Protein 6MCA (pdb70)

InterPro domains:
  IPR002110 Ankyrin repeat [PF12796] (48-124)
  IPR002110 Ankyrin repeat [PS50088] (64-96)
  IPR002110 Ankyrin repeat [SM00248] (31-60)
  IPR002110 Ankyrin repeat [SM00248] (64-93)
  IPR036770 Ankyrin repeat-containing domain superfamily [G3DSA:1.25.40.20] (8-137)
  IPR036770 Ankyrin repeat-containing domain superfamily [SSF48403] (16-131)
  IPR049969 Dot/Icm T4SS effector AnkH/LegA3 [NF043023] (1-467)

Nearest PDB structures (foldseek):
  6mca-assembly1_A  TM=1.002E+00  e=1.100E-73  Legionella pneumophila subsp. pneumophila str. Philadelphia 1
  7dnf-assembly2_F  TM=9.159E-01  e=2.744E-06  synthetic construct
  7zyu-assembly1_B  TM=8.549E-01  e=1.033E-06  synthetic construct
  2qyj-assembly1_A  TM=8.920E-01  e=6.957E-06  unclassified
  5le2-assembly2_B  TM=2.759E-01  e=6.339E-06  synthetic construct

Solvent-accessible surface area: 21152 Å² total; per-residue (Å²): 189,100,17,12,0,15,21,0,15,52,116,149,97,6,88,10,79,34,32,79,195,75,70,76,53,14,39,65,85,24,107,72,31,21,4,3,4,0,0,0,0,18,16,127,34,56,139,7,0,73,70,0,18,72,87,131,17,77,16,52,64,52,10,126,53,14,26,8,0,0,2,15,0,0,7,25,71,18,75,99,1,0,125,22,0,11,85,125,49,4,61,20,30,13,85,16,163,76,4,10,4,2,2,0,6,0,30,14,76,49,37,87,58,0,24,116,29,0,79,148,65,30,10,112,66,71,4,0,46,14,0,18,7,0,5,1,0,2,16,11,14,126,4,129,33,79,14,57,0,8,8,33,155,33,90,95,22,114,3,67,7,92,24,49,32,38,25,0,0,2,11,3,0,72,15,0,1,111,89,0,24,80,30,209,76,4,156,120,11,134,134,67,26,77,74,1,91,61,0,22,92,2,1,57,29,1,30,42,4,2,46,34,81,63,36,28,101,28,30,93,112,26,72,122,82,2,42,48,10,27,181,24,79,6,5,3,1,5,3,81,14,159,73,72,7,5,0,0,0,37,40,89,79,18,1,0,6,0,17,15,4,116,35,9,122,169,68,33,7,1,26,1,16,87,8,68,127,74,122,32,15,56,46,107,8,2,40,43,2,12,38,100,109,56,95,124,151,4,8,52,70,73,1,37,134,68,0,16,16,97,98,97,23,133,5,99,12,76,57,48,85,93,67,58,2,1,25,16,0,2,4,0,0,2,0,0,0,7,0,0,11,71,73,101,109,31,96,42,0,39,68,4,28,82,66,2,25,67,45,0,38,47,37,0,0,65,36,1,31,123,44,2,131,142,13,47,96,68,26,53,29,7,8,0,42,5,0,1,4,0,2,14,51,23,2,75,63,92,58,148,61,30,46,93,9,0,86,78,0,6,107,0,0,66,78,145,131,14,65,118,15,2,43,62,44,5,65,87,77,4,86,106,164,72,47,222,98,0,19,24,2,6,29,0,0,94,80,24,72,34,115,26,133,60,79,39,108,60,102,135

Organism: Legionella pneumophila subsp. pneumophila (strain Philadelphia 1 / ATCC 33152 / DSM 7513) (NCBI:txid272624)

Radius of gyration: 24.47 Å; Cα contacts (8 Å, |Δi|>4): 691; chains: 1; bounding box: 57×55×71 Å

Secondary structure (DSSP, 8-state):
---HHHHHHTTPPP-HHHHHHTT--TT---TTS--HHHHHHHHT-HHHHHHHHHTT--TT---TT---HHHHHHHTT-HHHHHHHHHTT--TT-B-TTS-BTTHHHHHHT-HHHHHHHHHTT--HHHHHHHHHHHHHHHHTT--SEEEEE-TTS-EEEEETT---HHHHHHHHHHHHHHHTT-GGGGGGGGGHHHHHHHHHHHHHHHHHHHGGG-SS--HHHHHHHHHHTTSSEEEEEEEETTEEEEEEEETTEEEEE--STTHHHH-SEEEEEES-GGG-SHHHHHHHHSS---HHIIIIIHHHHHTEEEEEEE-PPP--SS--HHHHHHTHHHHHHHHHH---HHHHHHHHHHHHHHHHHHHHHHHHHHHTT--HHHHHHHHHHHHHHHHHH--TT-HHHHHHHHHHHHHHTSTTTTHHHHHHHIIIIIS---HHHHHHHHHHHHTT----SS-----

Structure (mmCIF, N/CA/C/O backbone):
data_6MCA
#
_entry.id   6MCA
#
_cell.length_a   102.125
_cell.length_b   102.125
_cell.length_c   265.960
_cell.angle_alpha   90.00
_cell.angle_beta   90.00
_cell.angle_gamma   120.00
#
_symmetry.space_group_name_H-M   'P 65 2 2'
#
loop_
_entity.id
_entity.type
_entity.pdbx_description
1 polymer 'Ankyrin repeat domain protein'
2 non-polymer 'L(+)-TARTARIC ACID'
3 non-polymer GLYCEROL
4 water water
#
loop_
_atom_site.group_PDB
_atom_site.id
_atom_site.type_symbol
_atom_site.label_atom_id
_atom_site.label_alt_id
_atom_site.label_comp_id
_atom_site.label_asym_id
_atom_site.label_entity_id
_atom_site.label_seq_id
_atom_site.pdbx_PDB_ins_code
_atom_site.Cartn_x
_atom_site.Cartn_y
_atom_site.Cartn_z
_atom_site.occupancy
_atom_site.B_iso_or_equiv
_atom_site.auth_seq_id
_atom_site.auth_comp_id
_atom_site.auth_asym_id
_atom_site.auth_atom_id
_atom_site.pdbx_PDB_model_num
ATOM 1 N N . ASN A 1 23 ? 37.419 30.798 -27.255 1.00 68.89 0 ASN A N 1
ATOM 2 C CA . ASN A 1 23 ? 36.072 31.267 -27.561 1.00 102.69 0 ASN A CA 1
ATOM 3 C C . ASN A 1 23 ? 36.036 32.781 -27.738 1.00 95.30 0 ASN A C 1
ATOM 4 O O . ASN A 1 23 ? 37.065 33.422 -27.958 1.00 76.94 0 ASN A O 1
ATOM 9 N N . ALA A 1 24 ? 34.831 33.340 -27.646 1.00 71.08 1 ALA A N 1
ATOM 10 C CA . ALA A 1 24 ? 34.620 34.785 -27.643 1.00 77.26 1 ALA A CA 1
ATOM 11 C C . ALA A 1 24 ? 33.545 35.075 -26.607 1.00 80.59 1 ALA A C 1
ATOM 12 O O . ALA A 1 24 ? 32.387 34.689 -26.790 1.00 68.53 1 ALA A O 1
ATOM 14 N N . SER A 1 25 ? 33.926 35.740 -25.519 1.00 56.02 2 SER A N 1
ATOM 15 C CA . SER A 1 25 ? 33.022 35.913 -24.393 1.00 44.96 2 SER A CA 1
ATOM 16 C C . SER A 1 25 ? 33.500 37.071 -23.532 1.00 36.02 2 SER A C 1
ATOM 17 O O . SER A 1 25 ? 34.701 37.341 -23.441 1.00 37.80 2 SER A O 1
ATOM 20 N N . ILE A 1 26 ? 32.542 37.755 -22.901 1.00 32.34 3 ILE A N 1
ATOM 21 C CA . ILE A 1 26 ? 32.893 38.810 -21.956 1.00 35.74 3 ILE A CA 1
ATOM 22 C C . ILE A 1 26 ? 33.576 38.214 -20.732 1.00 32.26 3 ILE A C 1
ATOM 23 O O . ILE A 1 26 ? 34.502 38.810 -20.165 1.00 34.80 3 ILE A O 1
ATOM 28 N N . ALA A 1 27 ? 33.147 37.018 -20.317 1.00 27.55 4 ALA A N 1
ATOM 29 C CA . ALA A 1 27 ? 33.803 36.342 -19.204 1.00 33.63 4 ALA A CA 1
ATOM 30 C C . ALA A 1 27 ? 35.242 35.986 -19.551 1.00 30.30 4 ALA A C 1
ATOM 31 O O . ALA A 1 27 ? 36.146 36.160 -18.728 1.00 37.63 4 ALA A O 1
ATOM 33 N N . ASN A 1 28 ? 35.474 35.487 -20.768 1.00 39.82 5 ASN A N 1
ATOM 34 C CA . ASN A 1 28 ? 36.836 35.177 -21.187 1.00 32.93 5 ASN A CA 1
ATOM 35 C C . ASN A 1 28 ? 37.679 36.438 -21.327 1.00 36.27 5 ASN A C 1
ATOM 36 O O . ASN A 1 28 ? 38.890 36.403 -21.082 1.00 42.02 5 ASN A O 1
ATOM 41 N N . ASP A 1 29 ? 37.061 37.556 -21.719 1.00 38.73 6 ASP A N 1
ATOM 42 C CA . ASP A 1 29 ? 37.775 38.829 -21.743 1.00 43.37 6 ASP A CA 1
ATOM 43 C C . ASP A 1 29 ? 38.207 39.235 -20.340 1.00 38.70 6 ASP A C 1
ATOM 44 O O . ASP A 1 29 ? 39.353 39.646 -20.122 1.00 35.88 6 ASP A O 1
ATOM 49 N N . ILE A 1 30 ? 37.294 39.124 -19.375 1.00 32.51 7 ILE A N 1
ATOM 50 C CA . ILE A 1 30 ? 37.597 39.515 -18.001 1.00 35.03 7 ILE A CA 1
ATOM 51 C C . ILE A 1 30 ? 38.674 38.611 -17.412 1.00 36.74 7 ILE A C 1
ATOM 52 O O . ILE A 1 30 ? 39.624 39.083 -16.777 1.00 36.36 7 ILE A O 1
ATOM 57 N N . ILE A 1 31 ? 38.547 37.300 -17.624 1.00 34.24 8 ILE A N 1
ATOM 58 C CA . ILE A 1 31 ? 39.520 36.353 -17.083 1.00 34.57 8 ILE A CA 1
ATOM 59 C C . ILE A 1 31 ? 40.901 36.607 -17.675 1.00 35.36 8 ILE A C 1
ATOM 60 O O . ILE A 1 31 ? 41.921 36.491 -16.984 1.00 39.16 8 ILE A O 1
ATOM 65 N N . SER A 1 32 ? 40.957 36.976 -18.953 1.00 37.93 9 SER A N 1
ATOM 66 C CA . SER A 1 32 ? 42.218 37.257 -19.628 1.00 29.99 9 SER A CA 1
ATOM 67 C C . SER A 1 32 ? 42.718 38.678 -19.389 1.00 32.45 9 SER A C 1
ATOM 68 O O . SER A 1 32 ? 43.681 39.093 -20.043 1.00 35.27 9 SER A O 1
ATOM 71 N N . HIS A 1 33 ? 42.081 39.424 -18.484 1.00 39.04 10 HIS A N 1
ATOM 72 C CA . HIS A 1 33 ? 42.504 40.775 -18.110 1.00 47.62 10 HIS A CA 1
ATOM 73 C C . HIS A 1 33 ? 42.423 41.754 -19.278 1.00 41.98 10 HIS A C 1
ATOM 74 O O . HIS A 1 33 ? 43.143 42.755 -19.312 1.00 48.23 10 HIS A O 1
ATOM 81 N N . ARG A 1 34 ? 41.544 41.483 -20.238 1.00 44.87 11 ARG A N 1
ATOM 82 C CA . ARG A 1 34 ? 41.277 42.398 -21.338 1.00 41.32 11 ARG A CA 1
ATOM 83 C C . ARG A 1 34 ? 39.979 43.148 -21.075 1.00 38.10 11 ARG A C 1
ATOM 84 O O . ARG A 1 34 ? 38.976 42.550 -20.671 1.00 29.33 11 ARG A O 1
ATOM 92 N N . MET A 1 35 ? 40.002 44.453 -21.299 1.00 34.69 12 MET A N 1
ATOM 93 C CA . MET A 1 35 ? 38.795 45.256 -21.145 1.00 38.48 12 MET A CA 1
ATOM 94 C C . MET A 1 35 ? 37.792 44.869 -22.224 1.00 39.05 12 MET A C 1
ATOM 95 O O . MET A 1 35 ? 38.117 44.950 -23.416 1.00 35.58 12 MET A O 1
ATOM 100 N N . PRO A 1 36 ? 36.587 44.439 -21.865 1.00 37.15 13 PRO A N 1
ATOM 101 C CA . PRO A 1 36 ? 35.632 43.986 -22.880 1.00 42.03 13 PRO A CA 1
ATOM 102 C C . PRO A 1 36 ? 35.121 45.137 -23.734 1.00 47.42 13 PRO A C 1
ATOM 103 O O . PRO A 1 36 ? 35.117 46.303 -23.332 1.00 47.51 13 PRO A O 1
ATOM 107 N N . ASP A 1 37 ? 34.689 44.781 -24.944 1.00 50.67 14 ASP A N 1
ATOM 108 C CA . ASP A 1 37 ? 34.000 45.714 -25.836 1.00 39.86 14 ASP A CA 1
ATOM 109 C C . ASP A 1 37 ? 32.512 45.639 -25.504 1.00 35.22 14 ASP A C 1
ATOM 110 O O . ASP A 1 37 ? 31.728 44.942 -26.151 1.00 39.33 14 ASP A O 1
ATOM 115 N N . PHE A 1 38 ? 32.128 46.380 -24.459 1.00 36.12 15 PHE A N 1
ATOM 116 C CA . PHE A 1 38 ? 30.773 46.281 -23.923 1.00 36.37 15 PHE A CA 1
ATOM 117 C C . PHE A 1 38 ? 29.724 46.587 -24.984 1.00 28.93 15 PHE A C 1
ATOM 118 O O . PHE A 1 38 ? 28.661 45.954 -25.016 1.00 36.31 15 PHE A O 1
ATOM 126 N N . ASP A 1 39 ? 30.003 47.553 -25.860 1.00 33.48 16 ASP A N 1
ATOM 127 C CA . ASP A 1 39 ? 29.026 47.929 -26.877 1.00 40.13 16 ASP A CA 1
ATOM 128 C C . ASP A 1 39 ? 28.791 46.794 -27.866 1.00 36.73 16 ASP A C 1
ATOM 129 O O . ASP A 1 39 ? 27.658 46.578 -28.312 1.00 31.33 16 ASP A O 1
ATOM 134 N N . ALA A 1 40 ? 29.845 46.051 -28.215 1.00 28.94 17 ALA A N 1
ATOM 135 C CA . ALA A 1 40 ? 29.676 44.917 -29.119 1.00 35.79 17 ALA A CA 1
ATOM 136 C C . ALA A 1 40 ? 28.831 43.821 -28.479 1.00 33.27 17 ALA A C 1
ATOM 137 O O . ALA A 1 40 ? 28.004 43.194 -29.153 1.00 26.29 17 ALA A O 1
ATOM 139 N N . TYR A 1 41 ? 29.022 43.578 -27.180 1.00 27.64 18 TYR A N 1
ATOM 140 C CA . TYR A 1 41 ? 28.216 42.572 -26.496 1.00 38.44 18 TYR A CA 1
ATOM 141 C C . TYR A 1 41 ? 26.769 43.021 -26.344 1.00 29.48 18 TYR A C 1
ATOM 142 O O . TYR A 1 41 ? 25.856 42.189 -26.393 1.00 31.62 18 TYR A O 1
ATOM 151 N N . LEU A 1 42 ? 26.540 44.323 -26.161 1.00 24.75 19 LEU A N 1
ATOM 152 C CA . LEU A 1 42 ? 25.171 44.823 -26.090 1.00 28.90 19 LEU A CA 1
ATOM 153 C C . LEU A 1 42 ? 24.482 44.732 -27.446 1.00 37.72 19 LEU A C 1
ATOM 154 O O . LEU A 1 42 ? 23.306 44.358 -27.527 1.00 33.61 19 LEU A O 1
ATOM 159 N N . ARG A 1 43 ? 25.200 45.069 -28.522 1.00 25.60 20 ARG A N 1
ATOM 160 C CA . ARG A 1 43 ? 24.630 44.942 -29.859 1.00 26.61 20 ARG A CA 1
ATOM 161 C C . ARG A 1 43 ? 24.339 43.488 -30.205 1.00 32.14 20 ARG A C 1
ATOM 162 O O . ARG A 1 43 ? 23.421 43.207 -30.984 1.00 32.68 20 ARG A O 1
ATOM 170 N N . ALA A 1 44 ? 25.092 42.552 -29.631 1.00 26.36 21 ALA A N 1
ATOM 171 C CA . ALA A 1 44 ? 24.827 41.133 -29.830 1.00 25.58 21 ALA A CA 1
ATOM 172 C C . ALA A 1 44 ? 23.631 40.633 -29.029 1.00 27.86 21 ALA A C 1
ATOM 173 O O . ALA A 1 44 ? 23.361 39.427 -29.038 1.00 32.27 21 ALA A O 1
ATOM 175 N N . GLY A 1 45 ? 22.916 41.517 -28.338 1.00 34.89 22 GLY A N 1
ATOM 176 C CA . GLY A 1 45 ? 21.735 41.134 -27.594 1.00 35.57 22 GLY A CA 1
ATOM 177 C C . GLY A 1 45 ? 21.981 40.645 -26.185 1.00 38.11 22 GLY A C 1
ATOM 178 O O . GLY A 1 45 ? 21.063 40.081 -25.577 1.00 43.29 22 GLY A O 1
ATOM 179 N N . GLU A 1 46 ? 23.179 40.838 -25.646 1.00 38.14 23 GLU A N 1
ATOM 180 C CA . GLU A 1 46 ? 23.491 40.395 -24.297 1.00 37.92 23 GLU A CA 1
ATOM 181 C C . GLU A 1 46 ? 23.259 41.517 -23.295 1.00 32.92 23 GLU A C 1
ATOM 182 O O . GLU A 1 46 ? 23.344 42.703 -23.624 1.00 34.23 23 GLU A O 1
ATOM 188 N N . SER A 1 47 ? 22.960 41.126 -22.062 1.00 33.34 24 SER A N 1
ATOM 189 C CA . SER A 1 47 ? 22.865 42.053 -20.945 1.00 35.32 24 SER A CA 1
ATOM 190 C C . SER A 1 47 ? 24.100 41.912 -20.067 1.00 42.68 24 SER A C 1
ATOM 191 O O . SER A 1 47 ? 24.576 40.800 -19.821 1.00 27.03 24 SER A O 1
ATOM 194 N N . LEU A 1 48 ? 24.615 43.045 -19.593 1.00 25.28 25 LEU A N 1
ATOM 195 C CA . LEU A 1 48 ? 25.776 43.014 -18.712 1.00 37.59 25 LEU A CA 1
ATOM 196 C C . LEU A 1 48 ? 25.455 42.456 -17.330 1.00 32.39 25 LEU A C 1
ATOM 197 O O . LEU A 1 48 ? 26.348 42.414 -16.478 1.00 40.46 25 LEU A O 1
ATOM 202 N N . ASP A 1 49 ? 24.214 42.033 -17.093 1.00 33.67 26 ASP A N 1
ATOM 203 C CA . ASP A 1 49 ? 23.825 41.324 -15.883 1.00 36.15 26 ASP A CA 1
ATOM 204 C C . ASP A 1 49 ? 23.636 39.831 -16.123 1.00 36.76 26 ASP A C 1
ATOM 205 O O . ASP A 1 49 ? 23.207 39.116 -15.212 1.00 34.55 26 ASP A O 1
ATOM 210 N N . ASP A 1 50 ? 23.945 39.347 -17.324 1.00 33.25 27 ASP A N 1
ATOM 211 C CA . ASP A 1 50 ? 23.670 37.959 -17.671 1.00 37.49 27 ASP A CA 1
ATOM 212 C C . ASP A 1 50 ? 24.618 37.011 -16.947 1.00 41.14 27 ASP A C 1
ATOM 213 O O . ASP A 1 50 ? 25.792 37.321 -16.728 1.00 42.07 27 ASP A O 1
ATOM 218 N N . ILE A 1 51 ? 24.095 35.845 -16.578 1.00 36.95 28 ILE A N 1
ATOM 219 C CA . ILE A 1 51 ? 24.913 34.774 -16.022 1.00 36.97 28 ILE A CA 1
ATOM 220 C C . ILE A 1 51 ? 25.678 34.110 -17.158 1.00 40.30 28 ILE A C 1
ATOM 221 O O . ILE A 1 51 ? 25.083 33.684 -18.155 1.00 37.97 28 ILE A O 1
ATOM 226 N N . ASP A 1 52 ? 26.998 34.021 -17.016 1.00 39.46 29 ASP A N 1
ATOM 227 C CA . ASP A 1 52 ? 27.845 33.536 -18.096 1.00 36.29 29 ASP A CA 1
ATOM 228 C C . ASP A 1 52 ? 27.974 32.013 -18.035 1.00 34.49 29 ASP A C 1
ATOM 229 O O . ASP A 1 52 ? 27.299 31.335 -17.256 1.00 27.35 29 ASP A O 1
ATOM 234 N N . GLU A 1 53 ? 28.863 31.464 -18.865 1.00 34.55 30 GLU A N 1
ATOM 235 C CA . GLU A 1 53 ? 29.058 30.023 -18.956 1.00 35.13 30 GLU A CA 1
ATOM 236 C C . GLU A 1 53 ? 29.658 29.420 -17.693 1.00 44.36 30 GLU A C 1
ATOM 237 O O . GLU A 1 53 ? 29.632 28.194 -17.544 1.00 43.40 30 GLU A O 1
ATOM 243 N N . TYR A 1 54 ? 30.196 30.238 -16.791 1.00 45.01 31 TYR A N 1
ATOM 244 C CA . TYR A 1 54 ? 30.760 29.757 -15.538 1.00 38.32 31 TYR A CA 1
ATOM 245 C C . TYR A 1 54 ? 29.815 29.931 -14.357 1.00 44.35 31 TYR A C 1
ATOM 246 O O . TYR A 1 54 ? 30.180 29.577 -13.232 1.00 35.27 31 TYR A O 1
ATOM 255 N N . GLY A 1 55 ? 28.617 30.463 -14.584 1.00 35.40 32 GLY A N 1
ATOM 256 C CA . GLY A 1 55 ? 27.664 30.680 -13.517 1.00 25.58 32 GLY A CA 1
ATOM 257 C C . GLY A 1 55 ? 27.770 32.015 -12.816 1.00 36.79 32 GLY A C 1
ATOM 258 O O . GLY A 1 55 ? 27.137 32.196 -11.769 1.00 28.13 32 GLY A O 1
ATOM 259 N N . PHE A 1 56 ? 28.538 32.956 -13.358 1.00 23.19 33 PHE A N 1
ATOM 260 C CA . PHE A 1 56 ? 28.767 34.247 -12.731 1.00 26.46 33 PHE A CA 1
ATOM 261 C C . PHE A 1 56 ? 28.305 35.370 -13.651 1.00 35.32 33 PHE A C 1
ATOM 262 O O . PHE A 1 56 ? 27.998 35.162 -14.827 1.00 32.82 33 PHE A O 1
ATOM 270 N N . THR A 1 57 ? 28.252 36.571 -13.093 1.00 29.60 34 THR A N 1
ATOM 271 C CA . THR A 1 57 ? 28.015 37.792 -13.842 1.00 25.34 34 THR A CA 1
ATOM 272 C C . THR A 1 57 ? 29.339 38.475 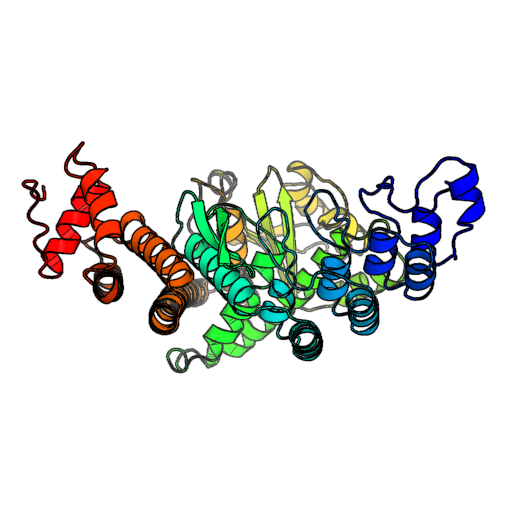-14.147 1.00 27.76 34 THR A C 1
ATOM 273 O O . THR A 1 57 ? 30.360 38.175 -13.522 1.00 32.67 34 THR A O 1
ATOM 277 N N . PRO A 1 58 ? 29.371 39.386 -15.126 1.00 28.61 35 PRO A N 1
ATOM 278 C CA . PRO A 1 58 ? 30.621 40.122 -15.387 1.00 26.49 35 PRO A CA 1
ATOM 279 C C . PRO A 1 58 ? 31.180 40.828 -14.159 1.00 30.83 35 PRO A C 1
ATOM 280 O O . PRO A 1 58 ? 32.401 40.838 -13.956 1.00 27.23 35 PRO A O 1
ATOM 284 N N . LEU A 1 59 ? 30.314 41.411 -13.326 1.00 29.68 36 LEU A N 1
ATOM 285 C CA . LEU A 1 59 ? 30.786 42.071 -12.113 1.00 25.26 36 LEU A CA 1
ATOM 286 C C . LEU A 1 59 ? 31.373 41.065 -11.130 1.00 35.07 36 LEU A C 1
ATOM 287 O O . LEU A 1 59 ? 32.391 41.340 -10.484 1.00 27.50 36 LEU A O 1
ATOM 292 N N . ILE A 1 60 ? 30.746 39.894 -11.004 1.00 25.55 37 ILE A N 1
ATOM 293 C CA . ILE A 1 60 ? 31.295 38.860 -10.134 1.00 20.39 37 ILE A CA 1
ATOM 294 C C . ILE A 1 60 ? 32.612 38.334 -10.691 1.00 34.95 37 ILE A C 1
ATOM 295 O O . ILE A 1 60 ? 33.527 38.005 -9.927 1.00 29.78 37 ILE A O 1
ATOM 300 N N . GLU A 1 61 ? 32.743 38.258 -12.018 1.00 25.43 38 GLU A N 1
ATOM 301 C CA . GLU A 1 61 ? 34.030 37.905 -12.611 1.00 30.24 38 GLU A CA 1
ATOM 302 C C . GLU A 1 61 ? 35.096 38.933 -12.252 1.00 31.57 38 GLU A C 1
ATOM 303 O O . GLU A 1 61 ? 36.229 38.573 -11.906 1.00 34.95 38 GLU A O 1
ATOM 309 N N . CYS A 1 62 ? 34.747 40.221 -12.328 1.00 26.16 39 CYS A N 1
ATOM 310 C CA . CYS A 1 62 ? 35.681 41.272 -11.935 1.00 26.40 39 CYS A CA 1
ATOM 311 C C . CYS A 1 62 ? 36.084 41.134 -10.473 1.00 25.94 39 CYS A C 1
ATOM 312 O O . CYS A 1 62 ? 37.257 41.307 -10.124 1.00 36.21 39 CYS A O 1
ATOM 315 N N . ALA A 1 63 ? 35.119 40.829 -9.603 1.00 24.14 40 ALA A N 1
ATOM 316 C CA . ALA A 1 63 ? 35.426 40.662 -8.186 1.00 36.71 40 ALA A CA 1
ATOM 317 C C . ALA A 1 63 ? 36.345 39.467 -7.958 1.00 30.81 40 ALA A C 1
ATOM 318 O O . ALA A 1 63 ? 37.302 39.550 -7.179 1.00 35.42 40 ALA A O 1
ATOM 320 N N . ILE A 1 64 ? 36.073 38.349 -8.635 1.00 34.82 41 ILE A N 1
ATOM 321 C CA . ILE A 1 64 ? 36.892 37.151 -8.471 1.00 30.24 41 ILE A CA 1
ATOM 322 C C . ILE A 1 64 ? 38.315 37.405 -8.952 1.00 40.46 41 ILE A C 1
ATOM 323 O O . ILE A 1 64 ? 39.286 36.965 -8.324 1.00 36.62 41 ILE A O 1
ATOM 328 N N . THR A 1 65 ? 38.464 38.128 -10.060 1.00 35.26 42 THR A N 1
ATOM 329 C CA . THR A 1 65 ? 39.778 38.373 -10.642 1.00 30.28 42 THR A CA 1
ATOM 330 C C . THR A 1 65 ? 40.416 39.678 -10.175 1.00 29.81 42 THR A C 1
ATOM 331 O O . THR A 1 65 ? 41.491 40.030 -10.672 1.00 34.01 42 THR A O 1
ATOM 335 N N . ARG A 1 66 ? 39.783 40.398 -9.244 1.00 39.21 43 ARG A N 1
ATOM 336 C CA . ARG A 1 66 ? 40.344 41.620 -8.659 1.00 33.70 43 ARG A CA 1
ATOM 337 C C . ARG A 1 66 ? 40.617 42.691 -9.714 1.00 43.44 43 ARG A C 1
ATOM 338 O O . ARG A 1 66 ? 41.589 43.444 -9.617 1.00 51.47 43 ARG A O 1
ATOM 346 N N A GLN A 1 67 ? 39.764 42.748 -10.737 0.64 37.98 44 GLN A N 1
ATOM 347 N N B GLN A 1 67 ? 39.751 42.785 -10.717 0.36 38.02 44 GLN A N 1
ATOM 348 C CA A GLN A 1 67 ? 39.905 43.687 -11.849 0.64 40.37 44 GLN A CA 1
ATOM 349 C CA B GLN A 1 67 ? 39.913 43.770 -11.785 0.36 40.35 44 GLN A CA 1
ATOM 350 C C A GLN A 1 67 ? 39.011 44.887 -11.561 0.64 37.82 44 GLN A C 1
ATOM 351 C C B GLN A 1 67 ? 39.047 44.982 -11.458 0.36 37.86 44 GLN A C 1
ATOM 352 O O A GLN A 1 67 ? 37.810 44.864 -11.841 0.64 36.07 44 GLN A O 1
ATOM 353 O O B GLN A 1 67 ? 37.834 44.976 -11.683 0.36 36.45 44 GLN A O 1
ATOM 364 N N A ILE A 1 68 ? 39.606 45.946 -11.011 0.64 39.39 45 ILE A N 1
ATOM 365 N N B ILE A 1 68 ? 39.686 46.028 -10.930 0.36 39.48 45 ILE A N 1
ATOM 366 C CA A ILE A 1 68 ? 38.805 47.063 -10.523 0.64 39.39 45 ILE A CA 1
ATOM 367 C CA B ILE A 1 68 ? 38.956 47.202 -10.458 0.36 39.54 45 ILE A CA 1
ATOM 368 C C A ILE A 1 68 ? 38.410 48.016 -11.651 0.64 37.03 45 ILE A C 1
ATOM 369 C C B ILE A 1 68 ? 38.437 48.025 -11.631 0.36 37.09 45 ILE A C 1
ATOM 370 O O A ILE A 1 68 ? 37.340 48.630 -11.592 0.64 38.55 45 ILE A O 1
ATOM 371 O O B ILE A 1 68 ? 37.315 48.542 -11.593 0.36 38.47 45 ILE A O 1
ATOM 380 N N . LYS A 1 69 ? 39.236 48.153 -12.693 1.00 32.91 46 LYS A N 1
ATOM 381 C CA . LYS A 1 69 ? 38.877 49.050 -13.790 1.00 38.36 46 LYS A CA 1
ATOM 382 C C . LYS A 1 69 ? 37.680 48.525 -14.577 1.00 47.50 46 LYS A C 1
ATOM 383 O O . LYS A 1 69 ? 36.774 49.293 -14.933 1.00 43.39 46 LYS A O 1
ATOM 389 N N . ILE A 1 70 ? 37.652 47.220 -14.853 1.00 39.12 47 ILE A N 1
ATOM 390 C CA . ILE A 1 70 ? 36.510 46.641 -15.552 1.00 34.75 47 ILE A CA 1
ATOM 391 C C . ILE A 1 70 ? 35.259 46.727 -14.686 1.00 37.27 47 ILE A C 1
ATOM 392 O O . ILE A 1 70 ? 34.149 46.936 -15.191 1.00 37.85 47 ILE A O 1
ATOM 397 N N . ALA A 1 71 ? 35.419 46.585 -13.367 1.00 31.16 48 ALA A N 1
ATOM 398 C CA . ALA A 1 71 ? 34.278 46.734 -12.469 1.00 33.19 48 ALA A CA 1
ATOM 399 C C . ALA A 1 71 ? 33.757 48.166 -12.474 1.00 37.47 48 ALA A C 1
ATOM 400 O O . ALA A 1 71 ? 32.543 48.390 -12.421 1.00 37.83 48 ALA A O 1
ATOM 402 N N . GLU A 1 72 ? 34.661 49.148 -12.533 1.00 30.12 49 GLU A N 1
ATOM 403 C CA . GLU A 1 72 ? 34.240 50.540 -12.655 1.00 40.68 49 GLU A CA 1
ATOM 404 C C . GLU A 1 72 ? 33.474 50.763 -13.950 1.00 45.54 49 GLU A C 1
ATOM 405 O O . GLU A 1 72 ? 32.449 51.457 -13.964 1.00 34.28 49 GLU A O 1
ATOM 411 N N . GLN A 1 73 ? 33.964 50.188 -15.050 1.00 43.00 50 GLN A N 1
ATOM 412 C CA . GLN A 1 73 ? 33.246 50.281 -16.318 1.00 26.26 50 GLN A CA 1
ATOM 413 C C . GLN A 1 73 ? 31.845 49.693 -16.199 1.00 45.93 50 GLN A C 1
ATOM 414 O O . GLN A 1 73 ? 30.864 50.297 -16.646 1.00 40.72 50 GLN A O 1
ATOM 420 N N . LEU A 1 74 ? 31.734 48.513 -15.584 1.00 32.42 51 LEU A N 1
ATOM 421 C CA . LEU A 1 74 ? 30.433 47.860 -15.452 1.00 35.49 51 LEU A CA 1
ATOM 422 C C . LEU A 1 74 ? 29.487 48.671 -14.574 1.00 38.02 51 LEU A C 1
ATOM 423 O O . LEU A 1 74 ? 28.290 48.775 -14.871 1.00 39.82 51 LEU A O 1
ATOM 428 N N . ILE A 1 75 ? 30.000 49.247 -13.486 1.00 41.94 52 ILE A N 1
ATOM 429 C CA . ILE A 1 75 ? 29.165 50.067 -12.614 1.00 39.97 52 ILE A CA 1
ATOM 430 C C . ILE A 1 75 ? 28.714 51.326 -13.341 1.00 42.63 52 ILE A C 1
ATOM 431 O O . ILE A 1 75 ? 27.579 51.788 -13.167 1.00 42.36 52 ILE A O 1
ATOM 436 N N . ALA A 1 76 ? 29.588 51.895 -14.177 1.00 41.11 53 ALA A N 1
ATOM 437 C CA . ALA A 1 76 ? 29.199 53.042 -14.991 1.00 33.19 53 ALA A CA 1
ATOM 438 C C . ALA A 1 76 ? 28.032 52.706 -15.909 1.00 44.80 53 ALA A C 1
ATOM 439 O O . ALA A 1 76 ? 27.184 53.565 -16.175 1.00 54.34 53 ALA A O 1
ATOM 441 N N A ARG A 1 77 ? 27.966 51.473 -16.402 0.53 41.91 54 ARG A N 1
ATOM 442 N N B ARG A 1 77 ? 27.969 51.465 -16.398 0.47 41.90 54 ARG A N 1
ATOM 443 C CA A ARG A 1 77 ? 26.854 51.037 -17.231 0.53 32.49 54 ARG A CA 1
ATOM 444 C CA B ARG A 1 77 ? 26.869 50.989 -17.229 0.47 32.56 54 ARG A CA 1
ATOM 445 C C A ARG A 1 77 ? 25.686 50.510 -16.401 0.53 38.71 54 ARG A C 1
ATOM 446 C C B ARG A 1 77 ? 25.644 50.589 -16.415 0.47 38.71 54 ARG A C 1
ATOM 447 O O A ARG A 1 77 ? 24.819 49.809 -16.936 0.53 40.39 54 ARG A O 1
ATOM 448 O O B ARG A 1 77 ? 24.695 50.037 -16.985 0.47 41.39 54 ARG A O 1
ATOM 463 N N . LYS A 1 78 ? 25.659 50.835 -15.104 1.00 46.29 55 LYS A N 1
ATOM 464 C CA . LYS A 1 78 ? 24.509 50.600 -14.223 1.00 40.65 55 LYS A CA 1
ATOM 465 C C . LYS A 1 78 ? 24.082 49.132 -14.186 1.00 42.91 55 LYS A C 1
ATOM 466 O O . LYS A 1 78 ? 22.902 48.801 -14.323 1.00 37.90 55 LYS A O 1
ATOM 470 N N . VAL A 1 79 ? 25.056 48.245 -13.971 1.00 41.87 56 VAL A N 1
ATOM 471 C CA . VAL A 1 79 ? 24.716 46.852 -13.707 1.00 30.74 56 VAL A CA 1
ATOM 472 C C . VAL A 1 79 ? 24.117 46.724 -12.309 1.00 29.01 56 VAL A C 1
ATOM 473 O O . VAL A 1 79 ? 24.304 47.579 -11.434 1.00 31.95 56 VAL A O 1
ATOM 477 N N . ASP A 1 80 ? 23.374 45.639 -12.101 1.00 25.55 57 ASP A N 1
ATOM 478 C CA . ASP A 1 80 ? 22.836 45.338 -10.780 1.00 22.40 57 ASP A CA 1
ATOM 479 C C . ASP A 1 80 ? 23.991 44.961 -9.860 1.00 40.20 57 ASP A C 1
ATOM 480 O O . ASP A 1 80 ? 24.542 43.859 -9.958 1.00 30.03 57 ASP A O 1
ATOM 485 N N . ILE A 1 81 ? 24.357 45.875 -8.959 1.00 29.53 58 ILE A N 1
ATOM 486 C CA . ILE A 1 81 ? 25.519 45.672 -8.102 1.00 33.18 58 ILE A CA 1
ATOM 487 C C . ILE A 1 81 ? 25.287 44.634 -7.015 1.00 30.62 58 ILE A C 1
ATOM 488 O O . ILE A 1 81 ? 26.237 44.264 -6.314 1.00 31.54 58 ILE A O 1
ATOM 493 N N . ASN A 1 82 ? 24.058 44.142 -6.861 1.00 34.88 59 ASN A N 1
ATOM 494 C CA . ASN A 1 82 ? 23.742 43.155 -5.835 1.00 29.22 59 ASN A CA 1
ATOM 495 C C . ASN A 1 82 ? 23.262 41.828 -6.413 1.00 36.01 59 ASN A C 1
ATOM 496 O O . ASN A 1 82 ? 22.772 40.980 -5.657 1.00 28.64 59 ASN A O 1
ATOM 501 N N . LYS A 1 83 ? 23.387 41.619 -7.717 1.00 30.69 60 LYS A N 1
ATOM 502 C CA . LYS A 1 83 ? 22.919 40.372 -8.315 1.00 36.24 60 LYS A CA 1
ATOM 503 C C . LYS A 1 83 ? 23.867 39.235 -7.960 1.00 33.53 60 LYS A C 1
ATOM 504 O O . LYS A 1 83 ? 25.063 39.315 -8.272 1.00 25.11 60 LYS A O 1
ATOM 510 N N . PRO A 1 84 ? 23.392 38.171 -7.318 1.00 27.28 61 PRO A N 1
ATOM 511 C CA . PRO A 1 84 ? 24.295 37.090 -6.915 1.00 25.81 61 PR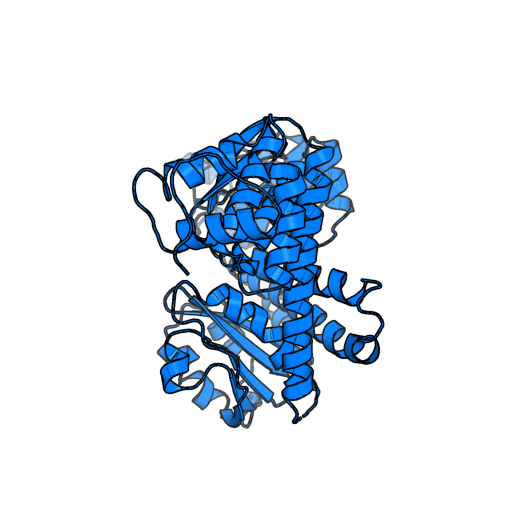O A CA 1
ATOM 512 C C . PRO A 1 84 ? 24.331 35.949 -7.917 1.00 36.95 61 PRO A C 1
ATOM 513 O O . PRO A 1 84 ? 23.582 35.947 -8.899 1.00 38.36 61 PRO A O 1
ATOM 517 N N . ASP A 1 85 ? 25.199 34.972 -7.674 1.00 36.77 62 ASP A N 1
ATOM 518 C CA . ASP A 1 85 ? 25.164 33.720 -8.416 1.00 28.70 62 ASP A CA 1
ATOM 519 C C . ASP A 1 85 ? 24.122 32.808 -7.767 1.00 36.83 62 ASP A C 1
ATOM 520 O O . ASP A 1 85 ? 23.369 33.223 -6.881 1.00 36.81 62 ASP A O 1
ATOM 525 N N . VAL A 1 86 ? 24.069 31.545 -8.198 1.00 37.01 63 VAL A N 1
ATOM 526 C CA . VAL A 1 86 ? 23.021 30.642 -7.724 1.00 41.15 63 VAL A CA 1
ATOM 527 C C . VAL A 1 86 ? 23.152 30.380 -6.227 1.00 40.47 63 VAL A C 1
ATOM 528 O O . VAL A 1 86 ? 22.155 30.103 -5.549 1.00 58.54 63 VAL A O 1
ATOM 532 N N . THR A 1 87 ? 24.365 30.482 -5.682 1.00 37.42 64 THR A N 1
ATOM 533 C CA . THR A 1 87 ? 24.580 30.235 -4.261 1.00 45.69 64 THR A CA 1
ATOM 534 C C . THR A 1 87 ? 24.201 31.421 -3.384 1.00 49.14 64 THR A C 1
ATOM 535 O O . THR A 1 87 ? 24.179 31.278 -2.157 1.00 42.61 64 THR A O 1
ATOM 539 N N . GLY A 1 88 ? 23.903 32.576 -3.973 1.00 33.96 65 GLY A N 1
ATOM 540 C CA . GLY A 1 88 ? 23.580 33.761 -3.211 1.00 27.08 65 GLY A CA 1
ATOM 541 C C . GLY A 1 88 ? 24.751 34.670 -2.911 1.00 34.27 65 GLY A C 1
ATOM 542 O O . GLY A 1 88 ? 24.578 35.654 -2.180 1.00 36.04 65 GLY A O 1
ATOM 543 N N . ARG A 1 89 ? 25.934 34.376 -3.448 1.00 24.74 66 ARG A N 1
ATOM 544 C CA . ARG A 1 89 ? 27.111 35.213 -3.238 1.00 30.06 66 ARG A CA 1
ATOM 545 C C . ARG A 1 89 ? 27.011 36.448 -4.125 1.00 36.38 66 ARG A C 1
ATOM 546 O O . ARG A 1 89 ? 27.163 36.357 -5.348 1.00 31.06 66 ARG A O 1
ATOM 554 N N . THR A 1 90 ? 26.758 37.602 -3.513 1.00 28.40 67 THR A N 1
ATOM 555 C CA . THR A 1 90 ? 26.760 38.863 -4.230 1.00 31.04 67 THR A CA 1
ATOM 556 C C . THR A 1 90 ? 28.195 39.231 -4.600 1.00 32.17 67 THR A C 1
ATOM 557 O O . THR A 1 90 ? 29.147 38.635 -4.092 1.00 32.03 67 THR A O 1
ATOM 561 N N . PRO A 1 91 ? 28.385 40.196 -5.507 1.00 26.91 68 PRO A N 1
ATOM 562 C CA . PRO A 1 91 ? 29.752 40.675 -5.778 1.00 16.18 68 PRO A CA 1
ATOM 563 C C . PRO A 1 91 ? 30.493 41.123 -4.531 1.00 29.94 68 PRO A C 1
ATOM 564 O O . PRO A 1 91 ? 31.720 40.958 -4.449 1.00 31.63 68 PRO A O 1
ATOM 568 N N . LEU A 1 92 ? 29.783 41.686 -3.549 1.00 29.67 69 LEU A N 1
ATOM 569 C CA . LEU A 1 92 ? 30.426 42.068 -2.298 1.00 32.80 69 LEU A CA 1
ATOM 570 C C . LEU A 1 92 ? 30.944 40.847 -1.549 1.00 29.70 69 LEU A C 1
ATOM 571 O O . LEU A 1 92 ? 32.024 40.894 -0.951 1.00 26.01 69 LEU A O 1
ATOM 576 N N . HIS A 1 93 ? 30.183 39.748 -1.565 1.00 23.45 70 HIS A N 1
ATOM 577 C CA . HIS A 1 93 ? 30.660 38.500 -0.976 1.00 27.11 70 HIS A CA 1
ATOM 578 C C . HIS A 1 93 ? 31.990 38.084 -1.589 1.00 36.00 70 HIS A C 1
ATOM 579 O O . HIS A 1 93 ? 32.933 37.722 -0.876 1.00 26.19 70 HIS A O 1
ATOM 586 N N . TRP A 1 94 ? 32.085 38.140 -2.919 1.00 28.09 71 TRP A N 1
ATOM 587 C CA . TRP A 1 94 ? 33.303 37.709 -3.597 1.00 25.92 71 TRP A CA 1
ATOM 588 C C . TRP A 1 94 ? 34.464 38.649 -3.306 1.00 22.86 71 TRP A C 1
ATOM 589 O O . TRP A 1 94 ? 35.601 38.199 -3.119 1.00 30.98 71 TRP A O 1
ATOM 600 N N . ALA A 1 95 ? 34.201 39.957 -3.267 1.00 26.79 72 ALA A N 1
ATOM 601 C CA . ALA A 1 95 ? 35.265 40.908 -2.961 1.00 22.76 72 ALA A CA 1
ATOM 602 C C . ALA A 1 95 ? 35.770 40.731 -1.536 1.00 32.71 72 ALA A C 1
ATOM 603 O O . ALA A 1 95 ? 36.977 40.821 -1.279 1.00 23.96 72 ALA A O 1
ATOM 605 N N . VAL A 1 96 ? 34.862 40.463 -0.596 1.00 25.85 73 VAL A N 1
ATOM 606 C CA . VAL A 1 96 ? 35.246 40.360 0.807 1.00 35.18 73 VAL A CA 1
ATOM 607 C C . VAL A 1 96 ? 35.973 39.047 1.071 1.00 43.50 73 VAL A C 1
ATOM 608 O O . VAL A 1 96 ? 36.977 39.014 1.794 1.00 30.74 73 VAL A O 1
ATOM 612 N N . ASP A 1 97 ? 35.491 37.946 0.486 1.00 32.52 74 ASP A N 1
ATOM 613 C CA . ASP A 1 97 ? 36.185 36.671 0.630 1.00 29.99 74 ASP A CA 1
ATOM 614 C C . ASP A 1 97 ? 37.595 36.718 0.053 1.00 25.75 74 ASP A C 1
ATOM 615 O O . ASP A 1 97 ? 38.450 35.927 0.468 1.00 32.16 74 ASP A O 1
ATOM 620 N N . ASN A 1 98 ? 37.856 37.627 -0.886 1.00 25.08 75 ASN A N 1
ATOM 621 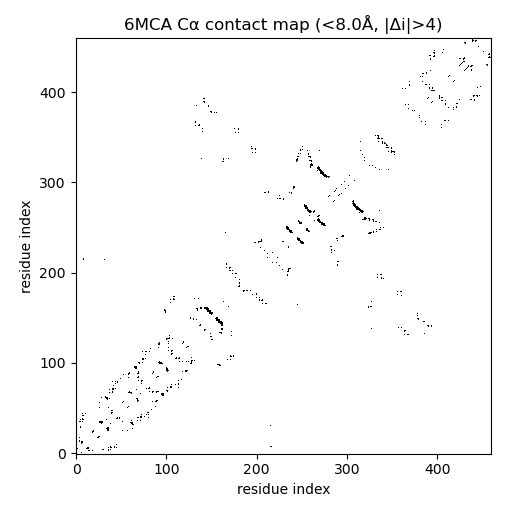C CA . ASN A 1 98 ? 39.200 37.846 -1.402 1.00 21.16 75 ASN A CA 1
ATOM 622 C C . ASN A 1 98 ? 40.018 38.798 -0.539 1.00 30.86 75 ASN A C 1
ATOM 623 O O . ASN A 1 98 ? 41.205 38.995 -0.824 1.00 29.35 75 ASN A O 1
ATOM 628 N N . ASN A 1 99 ? 39.416 39.387 0.497 1.00 24.38 76 ASN A N 1
ATOM 629 C CA . ASN A 1 99 ? 40.073 40.396 1.332 1.00 32.43 76 ASN A CA 1
ATOM 630 C C . ASN A 1 99 ? 40.603 41.548 0.482 1.00 30.26 76 ASN A C 1
ATOM 631 O O . ASN A 1 99 ? 41.683 42.090 0.728 1.00 36.84 76 ASN A O 1
ATOM 636 N N . ASP A 1 100 ? 39.831 41.924 -0.536 1.00 30.00 77 ASP A N 1
ATOM 637 C CA . ASP A 1 100 ? 40.189 43.001 -1.452 1.00 34.25 77 ASP A CA 1
ATOM 638 C C . ASP A 1 100 ? 39.533 44.284 -0.953 1.00 38.34 77 ASP A C 1
ATOM 639 O O . ASP A 1 100 ? 38.318 44.461 -1.089 1.00 34.82 77 ASP A O 1
ATOM 644 N N . LEU A 1 101 ? 40.341 45.179 -0.380 1.00 33.90 78 LEU A N 1
ATOM 645 C CA . LEU A 1 101 ? 39.794 46.393 0.221 1.00 40.09 78 LEU A CA 1
ATOM 646 C C . LEU A 1 101 ? 39.308 47.374 -0.838 1.00 31.92 78 LEU A C 1
ATOM 647 O O . LEU A 1 101 ? 38.250 47.994 -0.675 1.00 34.21 78 LEU A O 1
ATOM 652 N N . ASP A 1 102 ? 40.064 47.532 -1.926 1.00 25.91 79 ASP A N 1
ATOM 653 C CA . ASP A 1 102 ? 39.684 48.492 -2.958 1.00 33.69 79 ASP A CA 1
ATOM 654 C C . ASP A 1 102 ? 38.383 48.084 -3.641 1.00 39.52 79 ASP A C 1
ATOM 655 O O . ASP A 1 102 ? 37.489 48.916 -3.842 1.00 32.12 79 ASP A O 1
ATOM 660 N N . MET A 1 103 ? 38.258 46.805 -4.002 1.00 29.78 80 MET A N 1
ATOM 661 C CA . MET A 1 103 ? 37.033 46.334 -4.641 1.00 28.63 80 MET A CA 1
ATOM 662 C C . MET A 1 103 ? 35.845 46.424 -3.691 1.00 31.56 80 MET A C 1
ATOM 663 O O . MET A 1 103 ? 34.741 46.803 -4.101 1.00 35.18 80 MET A O 1
ATOM 668 N N . THR A 1 104 ? 36.052 46.080 -2.417 1.00 23.22 81 THR A N 1
ATOM 669 C CA . THR A 1 104 ? 34.976 46.184 -1.437 1.00 29.88 81 THR A CA 1
ATOM 670 C C . THR A 1 104 ? 34.517 47.628 -1.278 1.00 32.10 81 THR A C 1
ATOM 671 O O . THR A 1 104 ? 33.313 47.901 -1.214 1.00 25.92 81 THR A O 1
ATOM 675 N N . LYS A 1 105 ? 35.465 48.566 -1.219 1.00 28.21 82 LYS A N 1
ATOM 676 C CA . LYS A 1 105 ? 35.110 49.975 -1.094 1.00 36.06 82 LYS A CA 1
ATOM 677 C C . LYS A 1 105 ? 34.376 50.471 -2.333 1.00 35.25 82 LYS A C 1
ATOM 678 O O . LYS A 1 105 ? 33.395 51.217 -2.222 1.00 33.28 82 LYS A O 1
ATOM 684 N N . LEU A 1 106 ? 34.831 50.063 -3.520 1.00 31.94 83 LEU A N 1
ATOM 685 C CA . LEU A 1 106 ? 34.146 50.444 -4.751 1.00 31.90 83 LEU A CA 1
ATOM 686 C C . LEU A 1 106 ? 32.712 49.930 -4.760 1.00 30.71 83 LEU A C 1
ATOM 687 O O . LEU A 1 106 ? 31.779 50.663 -5.107 1.00 36.10 83 LEU A O 1
ATOM 692 N N . LEU A 1 107 ? 32.518 48.666 -4.375 1.00 30.07 84 LEU A N 1
ATOM 693 C CA . LEU A 1 107 ? 31.175 48.095 -4.372 1.00 31.98 84 LEU A CA 1
ATOM 694 C C . LEU A 1 107 ? 30.282 48.785 -3.347 1.00 30.88 84 LEU A C 1
ATOM 695 O O . LEU A 1 107 ? 29.127 49.114 -3.643 1.00 33.03 84 LEU A O 1
ATOM 700 N N . LEU A 1 108 ? 30.800 49.018 -2.138 1.00 36.76 85 LEU A N 1
ATOM 701 C CA . LEU A 1 108 ? 30.005 49.672 -1.103 1.00 29.30 85 LEU A CA 1
ATOM 702 C C . LEU A 1 108 ? 29.662 51.108 -1.478 1.00 40.13 85 LEU A C 1
ATOM 703 O O . LEU A 1 108 ? 28.597 51.608 -1.097 1.00 26.28 85 LEU A O 1
ATOM 708 N N . THR A 1 109 ? 30.545 51.783 -2.219 1.00 28.56 86 THR A N 1
ATOM 709 C CA . THR A 1 109 ? 30.279 53.160 -2.620 1.00 34.07 86 THR A CA 1
ATOM 710 C C . THR A 1 109 ? 29.032 53.253 -3.492 1.00 43.00 86 THR A C 1
ATOM 711 O O . THR A 1 109 ? 28.253 54.206 -3.375 1.00 44.62 86 THR A O 1
ATOM 715 N N . TYR A 1 110 ? 28.814 52.264 -4.358 1.00 36.61 87 TYR A N 1
ATOM 716 C CA . TYR A 1 110 ? 27.732 52.306 -5.333 1.00 30.30 87 TYR A CA 1
ATOM 717 C C . TYR A 1 110 ? 26.582 51.368 -4.975 1.00 26.16 87 TYR A C 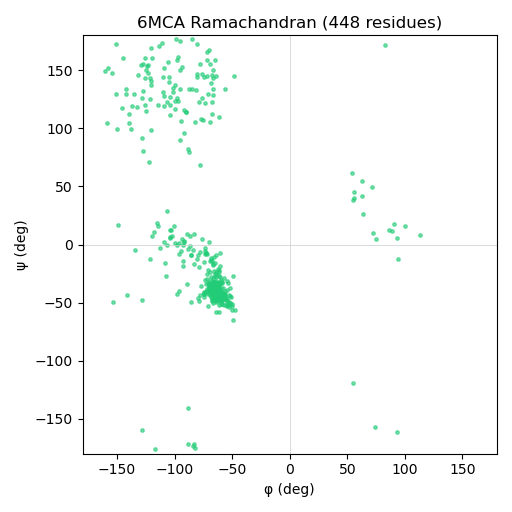1
ATOM 718 O O . TYR A 1 110 ? 25.884 50.868 -5.859 1.00 39.40 87 TYR A O 1
ATOM 727 N N . GLY A 1 111 ? 26.377 51.118 -3.687 1.00 32.20 88 GLY A N 1
ATOM 728 C CA . GLY A 1 111 ? 25.150 50.513 -3.214 1.00 20.54 88 GLY A CA 1
ATOM 729 C C . GLY A 1 111 ? 25.168 49.029 -2.919 1.00 28.15 88 GLY A C 1
ATOM 730 O O . GLY A 1 111 ? 24.089 48.435 -2.806 1.00 35.12 88 GLY A O 1
ATOM 731 N N . ALA A 1 112 ? 26.339 48.410 -2.784 1.00 31.20 89 ALA A N 1
ATOM 732 C CA . ALA A 1 112 ? 26.386 46.998 -2.426 1.00 29.49 89 ALA A CA 1
ATOM 733 C C . ALA A 1 112 ? 25.858 46.801 -1.010 1.00 25.99 89 ALA A C 1
ATOM 734 O O . ALA A 1 112 ? 26.296 47.476 -0.074 1.00 28.39 89 ALA A O 1
ATOM 736 N N . ASP A 1 113 ? 24.915 45.882 -0.858 1.00 26.92 90 ASP A N 1
ATOM 737 C CA . ASP A 1 113 ? 24.287 45.618 0.432 1.00 31.38 90 ASP A CA 1
ATOM 738 C C . ASP A 1 113 ? 25.295 44.993 1.389 1.00 44.32 90 ASP A C 1
ATOM 739 O O . ASP A 1 113 ? 25.704 43.844 1.171 1.00 32.79 90 ASP A O 1
ATOM 744 N N . PRO A 1 114 ? 25.712 45.688 2.452 1.00 46.32 91 PRO A N 1
ATOM 745 C CA . PRO A 1 114 ? 26.712 45.110 3.363 1.00 33.76 91 PRO A CA 1
ATOM 746 C C . PRO A 1 114 ? 26.166 44.007 4.251 1.00 34.80 91 PRO A C 1
ATOM 747 O O . PRO A 1 114 ? 26.954 43.357 4.950 1.00 29.13 91 PRO A O 1
ATOM 751 N N . ASN A 1 115 ? 24.852 43.776 4.251 1.00 34.96 92 ASN A N 1
ATOM 752 C CA . ASN A 1 115 ? 24.240 42.743 5.079 1.00 27.52 92 ASN A CA 1
ATOM 753 C C . ASN A 1 115 ? 23.605 41.639 4.242 1.00 30.86 92 ASN A C 1
ATOM 754 O O . ASN A 1 115 ? 22.759 40.893 4.746 1.00 33.75 92 ASN A O 1
ATOM 759 N N . ALA A 1 116 ? 23.989 41.523 2.974 1.00 36.01 93 ALA A N 1
ATOM 760 C CA . ALA A 1 116 ? 23.484 40.443 2.141 1.00 28.34 93 ALA A CA 1
ATOM 761 C C . ALA A 1 116 ? 24.002 39.104 2.650 1.00 31.71 93 ALA A C 1
ATOM 762 O O . ALA A 1 116 ? 25.138 38.997 3.119 1.00 33.41 93 ALA A O 1
ATOM 764 N N . TYR A 1 117 ? 23.156 38.082 2.570 1.00 32.75 94 TYR A N 1
ATOM 765 C CA . TYR A 1 117 ? 23.530 36.740 2.986 1.00 32.18 94 TYR A CA 1
ATOM 766 C C . TYR A 1 117 ? 23.243 35.760 1.857 1.00 37.32 94 TYR A C 1
ATOM 767 O O . TYR A 1 117 ? 22.396 36.000 0.993 1.00 29.01 94 TYR A O 1
ATOM 776 N N . THR A 1 118 ? 23.972 34.648 1.877 1.00 27.59 95 THR A N 1
ATOM 777 C CA . THR A 1 118 ? 23.886 33.654 0.821 1.00 22.28 95 THR A CA 1
ATOM 778 C C . THR A 1 118 ? 22.691 32.731 1.050 1.00 33.31 95 THR A C 1
ATOM 779 O O . THR A 1 118 ? 21.893 32.911 1.975 1.00 27.36 95 THR A O 1
ATOM 783 N N . ARG A 1 119 ? 22.578 31.717 0.187 1.00 30.59 96 ARG A N 1
ATOM 784 C CA . ARG A 1 119 ? 21.457 30.785 0.250 1.00 38.13 96 ARG A CA 1
ATOM 785 C C . ARG A 1 119 ? 21.391 30.064 1.591 1.00 44.47 96 ARG A C 1
ATOM 786 O O . ARG A 1 119 ? 20.297 29.736 2.065 1.00 40.62 96 ARG A O 1
ATOM 794 N N . ASN A 1 120 ? 22.539 29.816 2.217 1.00 39.69 97 ASN A N 1
ATOM 795 C CA . ASN A 1 120 ? 22.594 29.167 3.520 1.00 33.29 97 ASN A CA 1
ATOM 796 C C . ASN A 1 120 ? 22.455 30.146 4.678 1.00 41.49 97 ASN A C 1
ATOM 797 O O . ASN A 1 120 ? 22.461 29.716 5.836 1.00 41.56 97 ASN A O 1
ATOM 802 N N . GLY A 1 121 ? 22.329 31.440 4.399 1.00 34.13 98 GLY A N 1
ATOM 803 C CA . GLY A 1 121 ? 22.252 32.437 5.448 1.00 37.13 98 GLY A CA 1
ATOM 804 C C . GLY A 1 121 ? 23.581 33.007 5.883 1.00 40.39 98 GLY A C 1
ATOM 805 O O . GLY A 1 121 ? 23.660 33.599 6.965 1.00 37.59 98 GLY A O 1
ATOM 806 N N . LEU A 1 122 ? 24.628 32.852 5.076 1.00 36.50 99 LEU A N 1
ATOM 807 C CA . LEU A 1 122 ? 25.966 33.317 5.421 1.00 27.10 99 LEU A CA 1
ATOM 808 C C . LEU A 1 122 ? 26.130 34.746 4.916 1.00 27.29 99 LEU A C 1
ATOM 809 O O . LEU A 1 122 ? 26.141 34.985 3.704 1.00 30.27 99 LEU A O 1
ATOM 814 N N . CYS A 1 123 ? 26.263 35.694 5.841 1.00 30.63 100 CYS A N 1
ATOM 815 C CA . CYS A 1 123 ? 26.328 37.101 5.482 1.00 28.04 100 CYS A CA 1
ATOM 816 C C . CYS A 1 123 ? 27.756 37.502 5.112 1.00 20.67 100 CYS A C 1
ATOM 817 O O . CYS A 1 123 ? 28.699 36.712 5.197 1.00 39.14 100 CYS A O 1
ATOM 820 N N . VAL A 1 124 ? 27.910 38.764 4.701 1.00 19.27 101 VAL A N 1
ATOM 821 C CA . VAL A 1 124 ? 29.180 39.250 4.168 1.00 23.80 101 VAL A CA 1
ATOM 822 C C . VAL A 1 124 ? 30.278 39.222 5.225 1.00 22.74 101 VAL A C 1
ATOM 823 O O . VAL A 1 124 ? 31.454 39.012 4.905 1.00 24.28 101 VAL A O 1
ATOM 827 N N . LEU A 1 125 ? 29.920 39.413 6.496 1.00 26.18 102 LEU A N 1
ATOM 828 C CA . LEU A 1 125 ? 30.908 39.548 7.561 1.00 28.22 102 LEU A CA 1
ATOM 829 C C . LEU A 1 125 ? 31.464 38.219 8.062 1.00 24.13 102 LEU A C 1
ATOM 830 O O . LEU A 1 125 ? 32.467 38.230 8.782 1.00 29.97 102 LEU A O 1
ATOM 835 N N . VAL A 1 126 ? 30.851 37.089 7.701 1.00 19.54 103 VAL A N 1
ATOM 836 C CA . VAL A 1 126 ? 31.156 35.820 8.365 1.00 28.90 103 VAL A CA 1
ATOM 837 C C . VAL A 1 126 ? 32.623 35.445 8.183 1.00 24.57 103 VAL A C 1
ATOM 838 O O . VAL A 1 126 ? 33.335 35.154 9.153 1.00 29.43 103 VAL A O 1
ATOM 842 N N . TYR A 1 127 ? 33.097 35.440 6.940 1.00 22.96 104 TYR A N 1
ATOM 843 C CA . TYR A 1 127 ? 34.456 34.985 6.669 1.00 25.12 104 TYR A CA 1
ATOM 844 C C . TYR A 1 127 ? 35.508 35.966 7.185 1.00 27.84 104 TYR A C 1
ATOM 845 O O . TYR A 1 127 ? 36.512 35.522 7.757 1.00 33.02 104 TYR A O 1
ATOM 854 N N . PRO A 1 128 ? 35.349 37.285 7.011 1.00 40.92 105 PRO A N 1
ATOM 855 C CA . PRO A 1 128 ? 36.306 38.201 7.655 1.00 26.46 105 PRO A CA 1
ATOM 856 C C . PRO A 1 128 ? 36.313 38.094 9.170 1.00 26.27 105 PRO A C 1
ATOM 857 O O . PRO A 1 128 ? 37.372 38.266 9.787 1.00 27.37 105 PRO A O 1
ATOM 861 N N . VAL A 1 129 ? 35.165 37.815 9.791 1.00 23.53 106 VAL A N 1
ATOM 862 C CA . VAL A 1 129 ? 35.138 37.601 11.235 1.00 25.39 106 VAL A CA 1
ATOM 863 C C . VAL A 1 129 ? 35.927 36.350 11.599 1.00 27.81 106 VAL A C 1
ATOM 864 O O . VAL A 1 129 ? 36.730 36.352 12.540 1.00 32.01 106 VAL A O 1
ATOM 868 N N . LEU A 1 130 ? 35.718 35.265 10.850 1.00 28.30 107 LEU A N 1
ATOM 869 C CA . LEU A 1 130 ? 36.403 34.013 11.155 1.00 25.10 107 LEU A CA 1
ATOM 870 C C . LEU A 1 130 ? 37.900 34.099 10.885 1.00 25.91 107 LEU A C 1
ATOM 871 O O . LEU A 1 130 ? 38.685 33.391 11.527 1.00 34.48 107 LEU A O 1
ATOM 876 N N . ARG A 1 131 ? 38.314 34.948 9.947 1.00 19.58 108 ARG A N 1
ATOM 877 C CA . ARG A 1 131 ? 39.716 35.074 9.573 1.00 25.06 108 ARG A CA 1
ATOM 878 C C . ARG A 1 131 ? 40.415 36.245 10.251 1.00 26.14 108 ARG A C 1
ATOM 879 O O . ARG A 1 131 ? 41.610 36.451 10.017 1.00 32.37 108 ARG A O 1
ATOM 887 N N . GLY A 1 132 ? 39.707 37.011 11.075 1.00 36.03 109 GLY A N 1
ATOM 888 C CA . GLY A 1 132 ? 40.325 38.128 11.775 1.00 28.37 109 GLY A CA 1
ATOM 889 C C . GLY A 1 132 ? 40.859 39.211 10.864 1.00 27.90 109 GLY A C 1
ATOM 890 O O . GLY A 1 132 ? 41.957 39.732 11.099 1.00 36.14 109 GLY A O 1
ATOM 891 N N . GLN A 1 133 ? 40.108 39.563 9.823 1.00 30.15 110 GLN A N 1
ATOM 892 C CA . GLN A 1 133 ? 40.514 40.596 8.869 1.00 35.06 110 GLN A CA 1
ATOM 893 C C . GLN A 1 133 ? 39.868 41.905 9.312 1.00 39.61 110 GLN A C 1
ATOM 894 O O . GLN A 1 133 ? 38.757 42.245 8.904 1.00 36.93 110 GLN A O 1
ATOM 900 N N . ASP A 1 134 ? 40.590 42.653 10.152 1.00 35.59 111 ASP A N 1
ATOM 901 C CA . ASP A 1 134 ? 39.995 43.791 10.846 1.00 34.90 111 ASP A CA 1
ATOM 902 C C . ASP A 1 134 ? 39.743 44.973 9.917 1.00 36.49 111 ASP A C 1
ATOM 903 O O . ASP A 1 134 ? 38.768 45.707 10.111 1.00 29.61 111 ASP A O 1
ATOM 908 N N . ALA A 1 135 ? 40.603 45.183 8.918 1.00 29.26 112 ALA A N 1
ATOM 909 C CA . ALA A 1 135 ? 40.435 46.330 8.029 1.00 27.88 112 ALA A CA 1
ATOM 910 C C . ALA A 1 135 ? 39.139 46.227 7.233 1.00 42.21 112 ALA A C 1
ATOM 911 O O . ALA A 1 135 ? 38.351 47.180 7.176 1.00 36.96 112 ALA A O 1
ATOM 913 N N . ILE A 1 136 ? 38.901 45.071 6.611 1.00 29.06 113 ILE A N 1
ATOM 914 C CA . ILE A 1 136 ? 37.683 44.901 5.827 1.00 31.59 113 ILE A CA 1
ATOM 915 C C . ILE A 1 136 ? 36.461 44.855 6.738 1.00 27.72 113 ILE A C 1
ATOM 916 O O . ILE A 1 136 ? 35.377 45.318 6.357 1.00 31.38 113 ILE A O 1
ATOM 921 N N . LYS A 1 137 ? 36.618 44.345 7.963 1.00 22.83 114 LYS A N 1
ATOM 922 C CA . LYS A 1 137 ? 35.518 44.375 8.921 1.00 26.04 114 LYS A CA 1
ATOM 923 C C . LYS A 1 137 ? 35.130 45.806 9.266 1.00 30.49 114 LYS A C 1
ATOM 924 O O . LYS A 1 137 ? 33.942 46.134 9.335 1.00 23.27 114 LYS A O 1
ATOM 930 N N . GLN A 1 138 ? 36.120 46.675 9.482 1.00 24.99 115 GLN A N 1
ATOM 931 C CA . GLN A 1 138 ? 35.821 48.065 9.807 1.00 37.32 115 GLN A CA 1
ATOM 932 C C . GLN A 1 138 ? 35.246 48.800 8.603 1.00 35.60 115 GLN A C 1
ATOM 933 O O . GLN A 1 138 ? 34.363 49.653 8.753 1.00 31.99 115 GLN A O 1
ATOM 939 N N . LEU A 1 139 ? 35.735 48.482 7.401 1.00 35.27 116 LEU A N 1
ATOM 940 C CA . LEU A 1 139 ? 3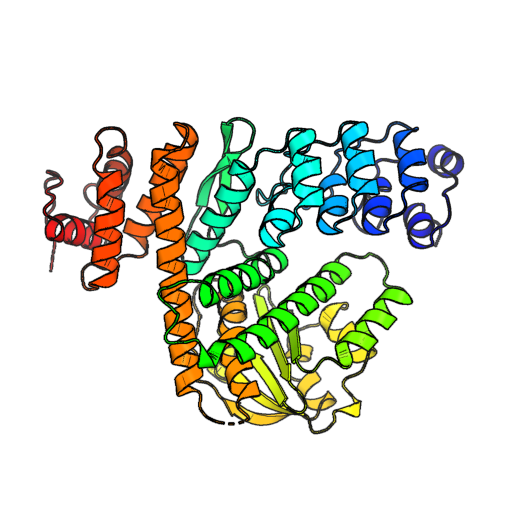5.148 49.060 6.196 1.00 23.45 116 LEU A CA 1
ATOM 941 C C . LEU A 1 139 ? 33.679 48.675 6.066 1.00 29.05 116 LEU A C 1
ATOM 942 O O . LEU A 1 139 ? 32.842 49.507 5.696 1.00 36.81 116 LEU A O 1
ATOM 947 N N . LEU A 1 140 ? 33.345 47.420 6.376 1.00 28.88 117 LEU A N 1
ATOM 948 C CA . LEU A 1 140 ? 31.950 46.994 6.315 1.00 27.22 117 LEU A CA 1
ATOM 949 C C . LEU A 1 140 ? 31.124 47.636 7.426 1.00 36.08 117 LEU A C 1
ATOM 950 O O . LEU A 1 140 ? 29.958 47.990 7.212 1.00 31.72 117 LEU A O 1
ATOM 955 N N . TYR A 1 141 ? 31.708 47.787 8.619 1.00 28.35 118 TYR A N 1
ATOM 956 C CA . TYR A 1 141 ? 31.027 48.482 9.709 1.00 38.68 118 TYR A CA 1
ATOM 957 C C . TYR A 1 141 ? 30.665 49.904 9.304 1.00 30.32 118 TYR A C 1
ATOM 958 O O . TYR A 1 141 ? 29.547 50.370 9.550 1.00 28.21 118 TYR A O 1
ATOM 967 N N . HIS A 1 142 ? 31.615 50.612 8.686 1.00 32.35 119 HIS A N 1
ATOM 968 C CA . HIS A 1 142 ? 31.399 52.007 8.319 1.00 30.85 119 HIS A CA 1
ATOM 969 C C . HIS A 1 142 ? 30.241 52.164 7.342 1.00 39.31 119 HIS A C 1
ATOM 970 O O . HIS A 1 142 ? 29.594 53.218 7.312 1.00 40.83 119 HIS A O 1
ATOM 977 N N . HIS A 1 143 ? 29.955 51.134 6.549 1.00 34.92 120 HIS A N 1
ATOM 978 C CA . HIS A 1 143 ? 28.890 51.189 5.559 1.00 30.43 120 HIS A CA 1
ATOM 979 C C . HIS A 1 143 ? 27.627 50.461 6.005 1.00 28.14 120 HIS A C 1
ATOM 980 O O . HIS A 1 143 ? 26.701 50.306 5.204 1.00 34.11 120 HIS A O 1
ATOM 987 N N . GLY A 1 144 ? 27.568 50.010 7.256 1.00 30.65 121 GLY A N 1
ATOM 988 C CA . GLY A 1 144 ? 26.330 49.539 7.843 1.00 22.39 121 GLY A CA 1
ATOM 989 C C . GLY A 1 144 ? 26.232 48.061 8.169 1.00 30.84 121 GLY A C 1
ATOM 990 O O . GLY A 1 144 ? 25.141 47.602 8.526 1.00 25.25 121 GLY A O 1
ATOM 991 N N . ALA A 1 145 ? 27.320 47.301 8.069 1.00 28.25 122 ALA A N 1
ATOM 992 C CA . ALA A 1 145 ? 27.255 45.875 8.362 1.00 36.87 122 ALA A CA 1
ATOM 993 C C . ALA A 1 145 ? 27.002 45.638 9.848 1.00 29.99 122 ALA A C 1
ATOM 994 O O . ALA A 1 145 ? 27.565 46.321 10.708 1.00 30.60 122 ALA A O 1
ATOM 996 N N . LYS A 1 146 ? 26.146 44.661 10.146 1.00 28.23 123 LYS A N 1
ATOM 997 C CA . LYS A 1 146 ? 25.764 44.333 11.515 1.00 25.30 123 LYS A CA 1
ATOM 998 C C . LYS A 1 146 ? 26.483 43.059 11.948 1.00 41.29 123 LYS A C 1
ATOM 999 O O . LYS A 1 146 ? 26.293 41.997 11.346 1.00 40.07 123 LYS A O 1
ATOM 1005 N N . LEU A 1 147 ? 27.292 43.168 13.006 1.00 37.32 124 LEU A N 1
ATOM 1006 C CA . LEU A 1 147 ? 28.153 42.063 13.421 1.00 33.29 124 LEU A CA 1
ATOM 1007 C C . LEU A 1 147 ? 27.365 40.920 14.053 1.00 34.21 124 LEU A C 1
ATOM 1008 O O . LEU A 1 147 ? 27.780 39.755 13.959 1.00 35.70 124 LEU A O 1
ATOM 1013 N N . ASP A 1 148 ? 26.237 41.230 14.698 1.00 29.87 125 ASP A N 1
ATOM 1014 C CA . ASP A 1 148 ? 25.492 40.204 15.421 1.00 39.01 125 ASP A CA 1
ATOM 1015 C C . ASP A 1 148 ? 24.985 39.111 14.491 1.00 36.37 125 ASP A C 1
ATOM 1016 O O . ASP A 1 148 ? 24.922 37.945 14.890 1.00 38.68 125 ASP A O 1
ATOM 1021 N N . PHE A 1 149 ? 24.627 39.461 13.254 1.00 37.25 126 PHE A N 1
ATOM 1022 C CA . PHE A 1 149 ? 24.196 38.454 12.288 1.00 27.52 126 PHE A CA 1
ATOM 1023 C C . PHE A 1 149 ? 25.293 37.420 12.049 1.00 30.29 126 PHE A C 1
ATOM 1024 O O . PHE A 1 149 ? 25.053 36.207 12.133 1.00 23.02 126 PHE A O 1
ATOM 1032 N N . ALA A 1 150 ? 26.508 37.886 11.753 1.00 19.84 127 ALA A N 1
ATOM 1033 C CA . ALA A 1 150 ? 27.620 36.972 11.511 1.00 23.60 127 ALA A CA 1
ATOM 1034 C C . ALA A 1 150 ? 27.931 36.145 12.751 1.00 29.65 127 ALA A C 1
ATOM 1035 O O . ALA A 1 150 ? 28.136 34.926 12.664 1.00 26.96 127 ALA A O 1
ATOM 1037 N N . LEU A 1 151 ? 27.974 36.794 13.920 1.00 35.00 128 LEU A N 1
ATOM 1038 C CA . LEU A 1 151 ? 28.285 36.066 15.148 1.00 24.22 128 LEU A CA 1
ATOM 1039 C C . LEU A 1 151 ? 27.249 34.985 15.430 1.00 28.70 128 LEU A C 1
ATOM 1040 O O . LEU A 1 151 ? 27.602 33.856 15.793 1.00 27.38 128 LEU A O 1
ATOM 1045 N N . ASP A 1 152 ? 25.964 35.307 15.255 1.00 29.35 129 ASP A N 1
ATOM 1046 C CA . ASP A 1 152 ? 24.910 34.338 15.527 1.00 34.74 129 ASP A CA 1
ATOM 1047 C C . ASP A 1 152 ? 24.943 33.190 14.530 1.00 37.06 129 ASP A C 1
ATOM 1048 O O . ASP A 1 152 ? 24.740 32.032 14.911 1.00 35.23 129 ASP A O 1
ATOM 1053 N N . PHE A 1 153 ? 25.196 33.483 13.250 1.00 34.51 130 PHE A N 1
ATOM 1054 C CA . PHE A 1 153 ? 25.321 32.409 12.269 1.00 31.72 130 PHE A CA 1
ATOM 1055 C C . PHE A 1 153 ? 26.463 31.469 12.637 1.00 32.86 130 PHE A C 1
ATOM 1056 O O . PHE A 1 153 ? 26.296 30.241 12.646 1.00 26.20 130 PHE A O 1
ATOM 1064 N N . ILE A 1 154 ? 27.636 32.033 12.940 1.00 25.95 131 ILE A N 1
ATOM 1065 C CA . ILE A 1 154 ? 28.796 31.212 13.279 1.00 20.88 131 ILE A CA 1
ATOM 1066 C C . ILE A 1 154 ? 28.501 30.354 14.502 1.00 32.01 131 ILE A C 1
ATOM 1067 O O . ILE A 1 154 ? 28.773 29.147 14.517 1.00 35.51 131 ILE A O 1
ATOM 1072 N N . ASN A 1 155 ? 27.925 30.963 15.543 1.00 33.22 132 ASN A N 1
ATOM 1073 C CA . ASN A 1 155 ? 27.666 30.230 16.777 1.00 25.56 132 ASN A CA 1
ATOM 1074 C C . ASN A 1 155 ? 26.627 29.135 16.570 1.00 30.11 132 ASN A C 1
ATOM 1075 O O . ASN A 1 155 ? 26.786 28.021 17.082 1.00 26.72 132 ASN A O 1
ATOM 1080 N N . ALA A 1 156 ? 25.560 29.426 15.820 1.00 26.85 133 ALA A N 1
ATOM 1081 C CA . ALA A 1 156 ? 24.526 28.425 15.587 1.00 26.24 133 ALA A CA 1
ATOM 1082 C C . ALA A 1 156 ? 25.065 27.252 14.780 1.00 26.26 133 ALA A C 1
ATOM 1083 O O . ALA A 1 156 ? 24.777 26.091 15.097 1.00 30.19 133 ALA A O 1
ATOM 1085 N N . LYS A 1 157 ? 25.854 27.530 13.737 1.00 26.93 134 LYS A N 1
ATOM 1086 C CA . LYS A 1 157 ? 26.440 26.444 12.957 1.00 30.07 134 LYS A CA 1
ATOM 1087 C C . LYS A 1 157 ? 27.393 25.611 13.805 1.00 30.97 134 LYS A C 1
ATOM 1088 O O . LYS A 1 157 ? 27.358 24.372 13.761 1.00 32.12 134 LYS A O 1
ATOM 1094 N N . LEU A 1 158 ? 28.244 26.274 14.595 1.00 33.87 135 LEU A N 1
ATOM 1095 C CA . LEU A 1 158 ? 29.198 25.551 15.428 1.00 32.74 135 LEU A CA 1
ATOM 1096 C C . LEU A 1 158 ? 28.486 24.691 16.463 1.00 33.60 135 LEU A C 1
ATOM 1097 O O . LEU A 1 158 ? 28.917 23.569 16.748 1.00 29.25 135 LEU A O 1
ATOM 1102 N N . ILE A 1 159 ? 27.387 25.192 17.029 1.00 29.14 136 ILE A N 1
ATOM 1103 C CA . ILE A 1 159 ? 26.644 24.412 18.013 1.00 24.18 136 ILE A CA 1
ATOM 1104 C C . ILE A 1 159 ? 25.954 23.229 17.348 1.00 29.59 136 ILE A C 1
ATOM 1105 O O . ILE A 1 159 ? 25.980 22.107 17.870 1.00 29.59 136 ILE A O 1
ATOM 1110 N N . GLY A 1 160 ? 25.332 23.453 16.188 1.00 20.89 137 GLY A N 1
ATOM 1111 C CA . GLY A 1 160 ? 24.690 22.356 15.485 1.00 32.73 137 GLY A CA 1
ATOM 1112 C C . GLY A 1 160 ? 25.662 21.255 15.109 1.00 28.52 137 GLY A C 1
ATOM 1113 O O . GLY A 1 160 ? 25.309 20.074 15.113 1.00 32.67 137 GLY A O 1
ATOM 1114 N N . HIS A 1 161 ? 26.903 21.625 14.790 1.00 33.16 138 HIS A N 1
ATOM 1115 C CA . HIS A 1 161 ? 27.891 20.611 14.431 1.00 23.13 138 HIS A CA 1
ATOM 1116 C C . HIS A 1 161 ? 28.467 19.919 15.664 1.00 26.91 138 HIS A C 1
ATOM 1117 O O . HIS A 1 161 ? 28.528 18.686 15.718 1.00 34.28 138 HIS A O 1
ATOM 1124 N N . ARG A 1 162 ? 28.894 20.696 16.665 1.00 35.51 139 ARG A N 1
ATOM 1125 C CA . ARG A 1 162 ? 29.545 20.115 17.837 1.00 34.20 139 ARG A CA 1
ATOM 1126 C C . ARG A 1 162 ? 28.591 19.229 18.626 1.00 32.72 139 ARG A C 1
ATOM 1127 O O . ARG A 1 162 ? 28.983 18.162 19.114 1.00 27.04 139 ARG A O 1
ATOM 1135 N N . PHE A 1 163 ? 27.339 19.655 18.771 1.00 28.70 140 PHE A N 1
ATOM 1136 C CA . PHE A 1 163 ? 26.344 18.896 19.515 1.00 33.49 140 PHE A CA 1
ATOM 1137 C C . PHE A 1 163 ? 25.542 17.947 18.634 1.00 37.44 140 PHE A C 1
ATOM 1138 O O . PHE A 1 163 ? 24.629 17.284 19.139 1.00 38.18 140 PHE A O 1
ATOM 1146 N N . GLU A 1 164 ? 25.861 17.871 17.339 1.00 39.33 141 GLU A N 1
ATOM 1147 C CA . GLU A 1 164 ? 25.222 16.936 16.409 1.00 39.25 141 GLU A CA 1
ATOM 1148 C C . GLU A 1 164 ? 23.705 17.108 16.391 1.00 35.56 141 GLU A C 1
ATOM 1149 O O . GLU A 1 164 ? 22.950 16.135 16.419 1.00 38.43 141 GLU A O 1
ATOM 1155 N N . LEU A 1 165 ? 23.254 18.358 16.340 1.00 38.52 142 LEU A N 1
ATOM 1156 C CA . LEU A 1 165 ? 21.829 18.645 16.332 1.00 33.94 142 LEU A CA 1
ATOM 1157 C C . LEU A 1 165 ? 21.227 18.359 14.962 1.00 38.21 142 LEU A C 1
ATOM 1158 O O . LEU A 1 165 ? 21.872 18.535 13.924 1.00 36.62 142 LEU A O 1
ATOM 1163 N N . GLN A 1 166 ? 19.975 17.913 14.969 1.00 44.83 143 GLN A N 1
ATOM 1164 C CA . GLN A 1 166 ? 19.228 17.636 13.753 1.00 50.10 143 GLN A CA 1
ATOM 1165 C C . GLN A 1 166 ? 18.140 18.684 13.560 1.00 44.00 143 GLN A C 1
ATOM 1166 O O . GLN A 1 166 ? 17.636 19.266 14.525 1.00 41.71 143 GLN A O 1
ATOM 1172 N N . GLY A 1 167 ? 17.784 18.920 12.304 1.00 38.90 144 GLY A N 1
ATOM 1173 C CA . GLY A 1 167 ? 16.725 19.856 11.985 1.00 36.19 144 GLY A CA 1
ATOM 1174 C C . GLY A 1 167 ? 17.239 21.256 11.710 1.00 56.45 144 GLY A C 1
ATOM 1175 O O . GLY A 1 167 ? 18.417 21.486 11.421 1.00 47.58 144 GLY A O 1
ATOM 1176 N N . ASP A 1 168 ? 16.320 22.210 11.806 1.00 46.24 145 ASP A N 1
ATOM 1177 C CA . ASP A 1 168 ? 16.599 23.610 11.533 1.00 45.83 145 ASP A CA 1
ATOM 1178 C C . ASP A 1 168 ? 16.487 24.435 12.808 1.00 51.45 145 ASP A C 1
ATOM 1179 O O . ASP A 1 168 ? 16.045 23.958 13.857 1.00 44.74 145 ASP A O 1
ATOM 1184 N N . VAL A 1 169 ? 16.909 25.693 12.700 1.00 42.26 146 VAL A N 1
ATOM 1185 C CA . VAL A 1 169 ? 16.675 26.687 13.743 1.00 40.05 146 VAL A CA 1
ATOM 1186 C C . VAL A 1 169 ? 16.683 28.059 13.087 1.00 36.35 146 VAL A C 1
ATOM 1187 O O . VAL A 1 169 ? 17.379 28.289 12.098 1.00 40.14 146 VAL A O 1
ATOM 1191 N N . ASP A 1 170 ? 15.888 28.974 13.628 1.00 35.98 147 ASP A N 1
ATOM 1192 C CA . ASP A 1 170 ? 15.759 30.303 13.049 1.00 48.23 147 ASP A CA 1
ATOM 1193 C C . ASP A 1 170 ? 16.650 31.289 13.793 1.00 45.63 147 ASP A C 1
ATOM 1194 O O . ASP A 1 170 ? 16.574 31.400 15.021 1.00 49.52 147 ASP A O 1
ATOM 1199 N N . ILE A 1 171 ? 17.490 31.992 13.041 1.00 43.56 148 ILE A N 1
ATOM 1200 C CA . ILE A 1 171 ? 18.322 33.054 13.586 1.00 30.17 148 ILE A CA 1
ATOM 1201 C C . ILE A 1 171 ? 17.812 34.385 13.045 1.00 44.56 148 ILE A C 1
ATOM 1202 O O . ILE A 1 171 ? 16.925 34.439 12.197 1.00 40.27 148 ILE A O 1
ATOM 1207 N N . VAL A 1 172 ? 18.384 35.472 13.552 1.00 38.38 149 VAL A N 1
ATOM 1208 C CA . VAL A 1 172 ? 17.937 36.820 13.220 1.00 34.96 149 VAL A CA 1
ATOM 1209 C C . VAL A 1 172 ? 18.930 37.443 12.250 1.00 33.62 149 VAL A C 1
ATOM 1210 O O . VAL A 1 172 ? 20.138 37.466 12.516 1.00 35.71 149 VAL A O 1
ATOM 1214 N N . ASN A 1 173 ? 18.426 37.947 11.125 1.00 29.92 150 ASN A N 1
ATOM 1215 C CA . ASN A 1 173 ? 19.274 38.625 10.154 1.00 25.97 150 ASN A CA 1
ATOM 1216 C C . ASN A 1 173 ? 19.456 40.083 10.576 1.00 41.84 150 ASN A C 1
ATOM 1217 O O . ASN A 1 173 ? 19.030 40.501 11.656 1.00 43.96 150 ASN A O 1
ATOM 1222 N N . ALA A 1 174 ? 20.090 40.883 9.716 1.00 31.48 151 ALA A N 1
ATOM 1223 C CA . ALA A 1 174 ? 20.374 42.271 10.058 1.00 38.69 151 ALA A CA 1
ATOM 1224 C C . ALA A 1 174 ? 19.137 43.160 10.036 1.00 56.97 151 ALA A C 1
ATOM 1225 O O . ALA A 1 174 ? 19.231 44.325 10.434 1.00 51.64 151 ALA A O 1
ATOM 1227 N N . LYS A 1 175 ? 17.993 42.650 9.583 1.00 58.26 152 LYS A N 1
ATOM 1228 C CA . LYS A 1 175 ? 16.752 43.410 9.565 1.00 58.44 152 LYS A CA 1
ATOM 1229 C C . LYS A 1 175 ? 15.797 43.001 10.678 1.00 46.47 152 LYS A C 1
ATOM 1230 O O . LYS A 1 175 ? 14.623 43.384 10.645 1.00 61.84 152 LYS A O 1
ATOM 1236 N N . GLY A 1 176 ? 16.268 42.235 11.658 1.00 50.58 153 GLY A N 1
ATOM 1237 C CA . GLY A 1 176 ? 15.411 41.755 12.720 1.00 41.87 153 GLY A CA 1
ATOM 1238 C C . GLY A 1 176 ? 14.472 40.636 12.332 1.00 55.89 153 GLY A C 1
ATOM 1239 O O . GLY A 1 176 ? 13.651 40.227 13.161 1.00 63.09 153 GLY A O 1
ATOM 1240 N N . GLU A 1 177 ? 14.563 40.128 11.108 1.00 54.96 154 GLU A N 1
ATOM 1241 C CA . GLU A 1 177 ? 13.691 39.069 10.626 1.00 45.41 154 GLU A CA 1
ATOM 1242 C C . GLU A 1 177 ? 14.359 37.711 10.796 1.00 43.56 154 GLU A C 1
ATOM 1243 O O . GLU A 1 177 ? 15.586 37.590 10.754 1.00 47.29 154 GLU A O 1
ATOM 1249 N N . PHE A 1 178 ? 13.533 36.686 10.984 1.00 40.65 155 PHE A N 1
ATOM 1250 C CA . PHE A 1 178 ? 14.033 35.335 11.192 1.00 43.68 155 PHE A CA 1
ATOM 1251 C C . PHE A 1 178 ? 14.310 34.655 9.857 1.00 52.99 155 PHE A C 1
ATOM 1252 O O . PHE A 1 178 ? 13.491 34.716 8.935 1.00 58.58 155 PHE A O 1
ATOM 1260 N N . ILE A 1 179 ? 15.469 34.012 9.759 1.00 48.52 156 ILE A N 1
ATOM 1261 C CA . ILE A 1 179 ? 15.826 33.180 8.619 1.00 48.61 156 ILE A CA 1
ATOM 1262 C C . ILE A 1 179 ? 16.188 31.793 9.131 1.00 31.83 156 ILE A C 1
ATOM 1263 O O . ILE A 1 179 ? 16.675 31.627 10.255 1.00 44.09 156 ILE A O 1
ATOM 1268 N N . GLU A 1 180 ? 15.945 30.793 8.291 1.00 46.59 157 GLU A N 1
ATOM 1269 C CA . GLU A 1 180 ? 16.210 29.413 8.662 1.00 47.86 157 GLU A CA 1
ATOM 1270 C C . GLU A 1 180 ? 17.685 29.076 8.489 1.00 39.92 157 GLU A C 1
ATOM 1271 O O . GLU A 1 180 ? 18.361 29.577 7.586 1.00 51.60 157 GLU A O 1
ATOM 1277 N N . LEU A 1 181 ? 18.176 28.207 9.368 1.00 43.48 158 LEU A N 1
ATOM 1278 C CA . LEU A 1 181 ? 19.551 27.735 9.356 1.00 43.22 158 LEU A CA 1
ATOM 1279 C C . LEU A 1 181 ? 19.521 26.233 9.574 1.00 43.22 158 LEU A C 1
ATOM 1280 O O . LEU A 1 181 ? 18.878 25.751 10.515 1.00 48.89 158 LEU A O 1
ATOM 1285 N N . ASP A 1 182 ? 20.212 25.501 8.705 1.00 41.46 159 ASP A N 1
ATOM 1286 C CA . ASP A 1 182 ? 20.216 24.043 8.732 1.00 46.08 159 ASP A CA 1
ATOM 1287 C C . ASP A 1 182 ? 21.356 23.570 9.629 1.00 37.50 159 ASP A C 1
ATOM 1288 O O . ASP A 1 182 ? 22.532 23.777 9.312 1.00 43.37 159 ASP A O 1
ATOM 1293 N N . TYR A 1 183 ? 21.002 22.936 10.751 1.00 32.26 160 TYR A N 1
ATOM 1294 C CA . TYR A 1 183 ? 22.012 22.384 11.649 1.00 33.65 160 TYR A CA 1
ATOM 1295 C C . TYR A 1 183 ? 22.890 21.356 10.948 1.00 42.09 160 TYR A C 1
ATOM 1296 O O . TYR A 1 183 ? 24.073 21.220 11.278 1.00 43.59 160 TYR A O 1
ATOM 1305 N N . GLU A 1 184 ? 22.331 20.627 9.983 1.00 39.89 161 GLU A N 1
ATOM 1306 C CA . GLU A 1 184 ? 23.013 19.503 9.356 1.00 38.99 161 GLU A CA 1
ATOM 1307 C C . GLU A 1 184 ? 23.715 19.867 8.055 1.00 36.27 161 GLU A C 1
ATOM 1308 O O . GLU A 1 184 ? 24.445 19.032 7.512 1.00 38.48 161 GLU A O 1
ATOM 1314 N N . GLY A 1 185 ? 23.518 21.080 7.544 1.00 34.11 162 GLY A N 1
ATOM 1315 C CA . GLY A 1 185 ? 24.169 21.471 6.304 1.00 36.03 162 GLY A CA 1
ATOM 1316 C C . GLY A 1 185 ? 25.659 21.671 6.513 1.00 37.27 162 GLY A C 1
ATOM 1317 O O . GLY A 1 185 ? 26.083 22.376 7.437 1.00 40.67 162 GLY A O 1
ATOM 1318 N N . PHE A 1 186 ? 26.463 21.050 5.655 1.00 36.01 163 PHE A N 1
ATOM 1319 C CA . PHE A 1 186 ? 27.914 21.131 5.744 1.00 33.47 163 PHE A CA 1
ATOM 1320 C C . PHE A 1 186 ? 28.442 22.120 4.713 1.00 27.82 163 PHE A C 1
ATOM 1321 O O . PHE A 1 186 ? 28.067 22.060 3.538 1.00 31.49 163 PHE A O 1
ATOM 1329 N N . ILE A 1 187 ? 29.311 23.025 5.160 1.00 22.28 164 ILE A N 1
ATOM 1330 C CA . ILE A 1 187 ? 29.971 23.998 4.297 1.00 19.38 164 ILE A CA 1
ATOM 1331 C C . ILE A 1 187 ? 31.471 23.862 4.519 1.00 26.84 164 ILE A C 1
ATOM 1332 O O . ILE A 1 187 ? 31.953 24.052 5.642 1.00 33.67 164 ILE A O 1
ATOM 1337 N N . LEU A 1 188 ? 32.207 23.546 3.451 1.00 26.64 165 LEU A N 1
ATOM 1338 C CA . LEU A 1 188 ? 33.601 23.134 3.600 1.00 24.34 165 LEU A CA 1
ATOM 1339 C C . LEU A 1 188 ? 34.498 24.301 4.000 1.00 21.44 165 LEU A C 1
ATOM 1340 O O . LEU A 1 188 ? 35.249 24.210 4.978 1.00 28.62 165 LEU A O 1
ATOM 1345 N N . GLU A 1 189 ? 34.454 25.399 3.240 1.00 20.03 166 GLU A N 1
ATOM 1346 C CA . GLU A 1 189 ? 35.309 26.544 3.545 1.00 32.43 166 GLU A CA 1
ATOM 1347 C C . GLU A 1 189 ? 34.973 27.132 4.909 1.00 28.53 166 GLU A C 1
ATOM 1348 O O . GLU A 1 189 ? 35.873 27.485 5.688 1.00 28.72 166 GLU A O 1
ATOM 1354 N N . PHE A 1 190 ? 33.677 27.245 5.212 1.00 23.36 167 PHE A N 1
ATOM 1355 C CA . PHE A 1 190 ? 33.255 27.666 6.541 1.00 27.10 167 PHE A CA 1
ATOM 1356 C C . PHE A 1 190 ? 33.819 26.743 7.611 1.00 29.54 167 PHE A C 1
ATOM 1357 O O . PHE A 1 190 ? 34.286 27.208 8.656 1.00 29.93 167 PHE A O 1
ATOM 1365 N N . THR A 1 191 ? 33.782 25.430 7.366 1.00 25.06 168 THR A N 1
ATOM 1366 C CA . THR A 1 191 ? 34.278 24.478 8.354 1.00 16.17 168 THR A CA 1
ATOM 1367 C C . THR A 1 191 ? 35.776 24.646 8.581 1.00 28.22 168 THR A C 1
ATOM 1368 O O . THR A 1 191 ? 36.240 24.633 9.726 1.00 21.91 168 THR A O 1
ATOM 1372 N N . VAL A 1 192 ? 36.547 24.812 7.505 1.00 19.07 169 VAL A N 1
ATOM 1373 C CA . VAL A 1 192 ? 37.989 25.006 7.646 1.00 21.40 169 VAL A CA 1
ATOM 1374 C C . VAL A 1 192 ? 38.278 26.262 8.460 1.00 25.41 169 VAL A C 1
ATOM 1375 O O . VAL A 1 192 ? 39.093 26.251 9.397 1.00 27.31 169 VAL A O 1
ATOM 1379 N N . ALA A 1 193 ? 37.599 27.362 8.122 1.00 27.23 170 ALA A N 1
ATOM 1380 C CA . ALA A 1 193 ? 37.822 28.616 8.836 1.00 36.87 170 ALA A CA 1
ATOM 1381 C C . ALA A 1 193 ? 37.461 28.488 10.314 1.00 26.42 170 ALA A C 1
ATOM 1382 O O . ALA A 1 193 ? 38.222 28.928 11.189 1.00 30.64 170 ALA A O 1
ATOM 1384 N N A VAL A 1 194 ? 36.313 27.875 10.610 0.77 22.69 171 VAL A N 1
ATOM 1385 N N B VAL A 1 194 ? 36.308 27.883 10.616 0.23 22.81 171 VAL A N 1
ATOM 1386 C CA A VAL A 1 194 ? 35.866 27.787 11.994 0.77 25.92 171 VAL A CA 1
ATOM 1387 C CA B VAL A 1 194 ? 35.886 27.798 12.012 0.23 25.60 171 VAL A CA 1
ATOM 1388 C C A VAL A 1 194 ? 36.743 26.826 12.788 0.77 27.54 171 VAL A C 1
ATOM 1389 C C B VAL A 1 194 ? 36.771 26.837 12.790 0.23 27.40 171 VAL A C 1
ATOM 1390 O O A VAL A 1 194 ? 36.964 27.033 13.985 0.77 29.02 171 VAL A O 1
ATOM 1391 O O B VAL A 1 194 ? 37.001 27.037 13.985 0.23 28.89 171 VAL A O 1
ATOM 1398 N N . VAL A 1 195 ? 37.298 25.796 12.142 1.00 27.41 172 VAL A N 1
ATOM 1399 C CA . VAL A 1 195 ? 38.178 24.871 12.850 1.00 25.33 172 VAL A CA 1
ATOM 1400 C C . VAL A 1 195 ? 39.492 25.556 13.195 1.00 24.42 172 VAL A C 1
ATOM 1401 O O . VAL A 1 195 ? 40.013 25.408 14.310 1.00 28.84 172 VAL A O 1
ATOM 1405 N N . LYS A 1 196 ? 40.042 26.327 12.253 1.00 20.64 173 LYS A N 1
ATOM 1406 C CA . LYS A 1 196 ? 41.257 27.080 12.555 1.00 28.78 173 LYS A CA 1
ATOM 1407 C C . LYS A 1 196 ? 41.018 28.066 13.695 1.00 29.97 173 LYS A C 1
ATOM 1408 O O . LYS A 1 196 ? 41.833 28.174 14.624 1.00 18.59 173 LYS A O 1
ATOM 1414 N N . ASP A 1 197 ? 39.891 28.785 13.651 1.00 21.50 174 ASP A N 1
ATOM 1415 C CA . ASP A 1 197 ? 39.600 29.752 14.706 1.00 22.49 174 ASP A CA 1
ATOM 1416 C C . ASP A 1 197 ? 39.385 29.065 16.052 1.00 25.83 174 ASP A C 1
ATOM 1417 O O . ASP A 1 197 ? 39.780 29.595 17.099 1.00 25.06 174 ASP A O 1
ATOM 1422 N N . SER A 1 198 ? 38.768 27.880 16.044 1.00 25.48 175 SER A N 1
ATOM 1423 C CA . SER A 1 198 ? 38.547 27.140 17.278 1.00 25.67 175 SER A CA 1
ATOM 1424 C C . SER A 1 198 ? 39.861 26.669 17.878 1.00 27.91 175 SER A C 1
ATOM 1425 O O . SER A 1 198 ? 40.043 26.721 19.096 1.00 28.48 175 SER A O 1
ATOM 1428 N N . LEU A 1 199 ? 40.792 26.207 17.040 1.00 23.03 176 LEU A N 1
ATOM 1429 C CA . LEU A 1 199 ? 42.113 25.847 17.547 1.00 28.02 176 LEU A CA 1
ATOM 1430 C C . LEU A 1 199 ? 42.821 27.060 18.142 1.00 29.74 176 LEU A C 1
ATOM 1431 O O . LEU A 1 199 ? 43.439 26.970 19.214 1.00 28.72 176 LEU A O 1
ATOM 1436 N N . ARG A 1 200 ? 42.738 28.206 17.455 1.00 25.68 177 ARG A N 1
ATOM 1437 C CA . ARG A 1 200 ? 43.357 29.426 17.965 1.00 24.17 177 ARG A CA 1
ATOM 1438 C C . ARG A 1 200 ? 42.798 29.795 19.334 1.00 30.64 177 ARG A C 1
ATOM 1439 O O . ARG A 1 200 ? 43.551 30.126 20.258 1.00 25.13 177 ARG A O 1
ATOM 1447 N N . ARG A 1 201 ? 41.472 29.750 19.480 1.00 22.82 178 ARG A N 1
ATOM 1448 C CA . ARG A 1 201 ? 40.864 30.034 20.776 1.00 28.46 178 ARG A CA 1
ATOM 1449 C C . ARG A 1 201 ? 41.236 28.980 21.810 1.00 38.28 178 ARG A C 1
ATOM 1450 O O . ARG A 1 201 ? 41.379 29.298 22.997 1.00 30.47 178 ARG A O 1
ATOM 1458 N N . PHE A 1 202 ? 41.399 27.729 21.378 1.00 28.97 179 PHE A N 1
ATOM 1459 C CA . PHE A 1 202 ? 41.681 26.639 22.302 1.00 26.27 179 PHE A CA 1
ATOM 1460 C C . PHE A 1 202 ? 43.048 26.805 22.947 1.00 21.94 179 PHE A C 1
ATOM 1461 O O . PHE A 1 202 ? 43.174 26.749 24.176 1.00 26.10 179 PHE A O 1
ATOM 1469 N N . ILE A 1 203 ? 44.088 27.027 22.136 1.00 25.64 180 ILE A N 1
ATOM 1470 C CA . ILE A 1 203 ? 45.432 27.176 22.695 1.00 31.86 180 ILE A CA 1
ATOM 1471 C C . ILE A 1 203 ? 45.633 28.512 23.393 1.00 38.69 180 ILE A C 1
ATOM 1472 O O . ILE A 1 203 ? 46.704 28.746 23.966 1.00 38.04 180 ILE A O 1
ATOM 1477 N N . SER A 1 204 ? 44.633 29.391 23.377 1.00 33.62 181 SER A N 1
ATOM 1478 C CA . SER A 1 204 ? 44.712 30.682 24.043 1.00 35.88 181 SER A CA 1
ATOM 1479 C C . SER A 1 204 ? 43.873 30.746 25.309 1.00 42.12 181 SER A C 1
ATOM 1480 O O . SER A 1 204 ? 43.840 31.793 25.963 1.00 38.50 181 SER A O 1
ATOM 1483 N N . SER A 1 205 ? 43.178 29.670 25.658 1.00 41.06 182 SER A N 1
ATOM 1484 C CA . SER A 1 205 ? 42.363 29.654 26.861 1.00 28.05 182 SER A CA 1
ATOM 1485 C C . SER A 1 205 ? 43.235 29.392 28.082 1.00 38.43 182 SER A C 1
ATOM 1486 O O . SER A 1 205 ? 44.209 28.637 28.016 1.00 43.80 182 SER A O 1
ATOM 1489 N N . TYR A 1 206 ? 42.887 30.035 29.199 1.00 32.08 183 TYR A N 1
ATOM 1490 C CA . TYR A 1 206 ? 43.584 29.764 30.453 1.00 44.94 183 TYR A CA 1
ATOM 1491 C C . TYR A 1 206 ? 43.452 28.295 30.836 1.00 42.83 183 TYR A C 1
ATOM 1492 O O . TYR A 1 206 ? 44.440 27.636 31.188 1.00 47.10 183 TYR A O 1
ATOM 1501 N N . SER A 1 207 ? 42.235 27.755 30.729 1.00 27.97 184 SER A N 1
ATOM 1502 C CA . SER A 1 207 ? 41.935 26.393 31.154 1.00 39.41 184 SER A CA 1
ATOM 1503 C C . SER A 1 207 ? 42.743 25.334 30.415 1.00 24.55 184 SER A C 1
ATOM 1504 O O . SER A 1 207 ? 42.676 24.159 30.792 1.00 47.15 184 SER A O 1
ATOM 1507 N N . THR A 1 208 ? 43.499 25.707 29.382 1.00 28.32 185 THR A N 1
ATOM 1508 C CA . THR A 1 208 ? 44.289 24.753 28.615 1.00 35.05 185 THR A CA 1
ATOM 1509 C C . THR A 1 208 ? 45.790 24.984 28.762 1.00 33.01 185 THR A C 1
ATOM 1510 O O . THR A 1 208 ? 46.572 24.455 27.965 1.00 36.63 185 THR A O 1
ATOM 1514 N N . ARG A 1 209 ? 46.212 25.756 29.771 1.00 36.31 186 ARG A N 1
ATOM 1515 C CA . ARG A 1 209 ? 47.638 26.044 29.916 1.00 38.14 186 ARG A CA 1
ATOM 1516 C C . ARG A 1 209 ? 48.451 24.774 30.150 1.00 36.33 186 ARG A C 1
ATOM 1517 O O . ARG A 1 209 ? 49.596 24.678 29.691 1.00 48.76 186 ARG A O 1
ATOM 1525 N N . HIS A 1 210 ? 47.867 23.775 30.818 1.00 34.92 187 HIS A N 1
ATOM 1526 C CA . HIS A 1 210 ? 48.568 22.516 31.043 1.00 30.95 187 HIS A CA 1
ATOM 1527 C C . HIS A 1 210 ? 48.872 21.771 29.750 1.00 48.04 187 HIS A C 1
ATOM 1528 O O . HIS A 1 210 ? 49.603 20.774 29.788 1.00 47.05 187 HIS A O 1
ATOM 1535 N N . LEU A 1 211 ? 48.336 22.224 28.616 1.00 38.44 188 LEU A N 1
ATOM 1536 C CA . LEU A 1 211 ? 48.619 21.631 27.317 1.00 35.91 188 LEU A CA 1
ATOM 1537 C C . LEU A 1 211 ? 49.644 22.436 26.525 1.00 29.40 188 LEU A C 1
ATOM 1538 O O . LEU A 1 211 ? 49.774 22.232 25.313 1.00 38.18 188 LEU A O 1
ATOM 1543 N N . ARG A 1 212 ? 50.378 23.336 27.189 1.00 28.95 189 ARG A N 1
ATOM 1544 C CA . ARG A 1 212 ? 51.268 24.251 26.476 1.00 32.23 189 ARG A CA 1
ATOM 1545 C C . ARG A 1 212 ? 52.280 23.506 25.611 1.00 34.57 189 ARG A C 1
ATOM 1546 O O . ARG A 1 212 ? 52.569 23.926 24.483 1.00 26.39 189 ARG A O 1
ATOM 1554 N N . ASP A 1 213 ? 52.819 22.391 26.115 1.00 31.31 190 ASP A N 1
ATOM 1555 C CA . ASP A 1 213 ? 53.827 21.645 25.367 1.00 34.45 190 ASP A CA 1
ATOM 1556 C C . ASP A 1 213 ? 53.302 21.126 24.035 1.00 39.26 190 ASP A C 1
ATOM 1557 O O . ASP A 1 213 ? 54.100 20.844 23.135 1.00 32.14 190 ASP A O 1
ATOM 1562 N N . TYR A 1 214 ? 51.987 20.997 23.886 1.00 33.73 191 TYR A N 1
ATOM 1563 C CA . TYR A 1 214 ? 51.387 20.520 22.649 1.00 36.00 191 TYR A CA 1
ATOM 1564 C C . TYR A 1 214 ? 51.098 21.641 21.658 1.00 39.01 191 TYR A C 1
ATOM 1565 O O . TYR A 1 214 ? 50.668 21.358 20.535 1.00 32.04 191 TYR A O 1
ATOM 1574 N N . PHE A 1 215 ? 51.330 22.897 22.037 1.00 35.15 192 PHE A N 1
ATOM 1575 C CA . PHE A 1 215 ? 50.921 24.041 21.226 1.00 28.75 192 PHE A CA 1
ATOM 1576 C C . PHE A 1 215 ? 51.707 24.191 19.922 1.00 33.30 192 PHE A C 1
ATOM 1577 O O . PHE A 1 215 ? 51.100 24.530 18.896 1.00 24.27 192 PHE A O 1
ATOM 1585 N N . PRO A 1 216 ? 53.035 23.986 19.900 1.00 24.20 193 PRO A N 1
ATOM 1586 C CA . PRO A 1 216 ? 53.755 24.105 18.616 1.00 25.95 193 PRO A CA 1
ATOM 1587 C C . PRO A 1 216 ? 53.182 23.245 17.500 1.00 35.86 193 PRO A C 1
ATOM 1588 O O . PRO A 1 216 ? 52.903 23.761 16.408 1.00 31.79 193 PRO A O 1
ATOM 1592 N N . TYR A 1 217 ? 52.992 21.945 17.747 1.00 29.57 194 TYR A N 1
ATOM 1593 C CA . TYR A 1 217 ? 52.417 21.065 16.733 1.00 29.71 194 TYR A CA 1
ATOM 1594 C C . TYR A 1 217 ? 51.082 21.604 16.234 1.00 26.21 194 TYR A C 1
ATOM 1595 O O . TYR A 1 217 ? 50.857 21.720 15.023 1.00 22.82 194 TYR A O 1
ATOM 1604 N N . ILE A 1 218 ? 50.192 21.959 17.167 1.00 19.90 195 ILE A N 1
ATOM 1605 C CA . ILE A 1 218 ? 48.910 22.558 16.804 1.00 25.66 195 ILE A CA 1
ATOM 1606 C C . ILE A 1 218 ? 49.121 23.746 15.877 1.00 29.63 195 ILE A C 1
ATOM 1607 O O . ILE A 1 218 ? 48.433 23.886 14.856 1.00 32.37 195 ILE A O 1
ATOM 1612 N N . HIS A 1 219 ? 50.095 24.603 16.201 1.00 26.05 196 HIS A N 1
ATOM 1613 C CA . HIS A 1 219 ? 50.397 25.748 15.349 1.00 20.84 196 HIS A CA 1
ATOM 1614 C C . HIS A 1 219 ? 50.601 25.309 13.906 1.00 22.45 196 HIS A C 1
ATOM 1615 O O . HIS A 1 219 ? 49.967 25.842 12.985 1.00 27.20 196 HIS A O 1
ATOM 1622 N N . ASN A 1 220 ? 51.452 24.300 13.699 1.00 19.99 197 ASN A N 1
ATOM 1623 C CA . ASN A 1 220 ? 51.697 23.804 12.349 1.00 24.69 197 ASN A CA 1
ATOM 1624 C C . ASN A 1 220 ? 50.392 23.398 11.681 1.00 24.62 197 ASN A C 1
ATOM 1625 O O . ASN A 1 220 ? 50.125 23.776 10.532 1.00 25.77 197 ASN A O 1
ATOM 1630 N N . ILE A 1 221 ? 49.546 22.663 12.410 1.00 14.64 198 ILE A N 1
ATOM 1631 C CA . ILE A 1 221 ? 48.251 22.258 11.867 1.00 26.16 198 ILE A CA 1
ATOM 1632 C C . ILE A 1 221 ? 47.483 23.482 11.393 1.00 20.93 198 ILE A C 1
ATOM 1633 O O . ILE A 1 221 ? 46.984 23.527 10.260 1.00 22.81 198 ILE A O 1
ATOM 1638 N N . MET A 1 222 ? 47.423 24.515 12.240 1.00 23.15 199 MET A N 1
ATOM 1639 C CA . MET A 1 222 ? 46.739 25.744 11.854 1.00 23.95 199 MET A CA 1
ATOM 1640 C C . MET A 1 222 ? 47.310 26.289 10.554 1.00 23.96 199 MET A C 1
ATOM 1641 O O . MET A 1 222 ? 46.562 26.607 9.620 1.00 25.85 199 MET A O 1
ATOM 1646 N N . ASP A 1 223 ? 48.644 26.348 10.457 1.00 14.12 200 ASP A N 1
ATOM 1647 C CA . ASP A 1 223 ? 49.283 26.763 9.214 1.00 13.35 200 ASP A CA 1
ATOM 1648 C C . ASP A 1 223 ? 48.718 25.984 8.036 1.00 31.22 200 ASP A C 1
ATOM 1649 O O . ASP A 1 223 ? 48.237 26.571 7.058 1.00 24.19 200 ASP A O 1
ATOM 1654 N N . ALA A 1 224 ? 48.724 24.652 8.145 1.00 23.93 201 ALA A N 1
ATOM 1655 C CA . ALA A 1 224 ? 48.210 23.822 7.064 1.00 23.65 201 ALA A CA 1
ATOM 1656 C C . ALA A 1 224 ? 46.775 24.202 6.731 1.00 31.25 201 ALA A C 1
ATOM 1657 O O . ALA A 1 224 ? 46.432 24.412 5.559 1.00 22.64 201 ALA A O 1
ATOM 1659 N N . PHE A 1 225 ? 45.935 24.355 7.761 1.00 15.37 202 PHE A N 1
ATOM 1660 C CA . PHE A 1 225 ? 44.549 24.737 7.518 1.00 22.20 202 PHE A CA 1
ATOM 1661 C C . PHE A 1 225 ? 44.481 26.032 6.726 1.00 28.77 202 PHE A C 1
ATOM 1662 O O . PHE A 1 225 ? 43.725 26.132 5.749 1.00 26.52 202 PHE A O 1
ATOM 1670 N N . THR A 1 226 ? 45.306 27.015 7.100 1.00 21.78 203 THR A N 1
ATOM 1671 C CA . THR A 1 226 ? 45.388 28.258 6.343 1.00 24.23 203 THR A CA 1
ATOM 1672 C C . THR A 1 226 ? 45.593 27.965 4.865 1.00 28.25 203 THR A C 1
ATOM 1673 O O . THR A 1 226 ? 44.786 28.366 4.016 1.00 26.99 203 THR A O 1
ATOM 1677 N N . ASP A 1 227 ? 46.651 27.210 4.551 1.00 19.13 204 ASP A N 1
ATOM 1678 C CA . ASP A 1 227 ? 46.926 26.881 3.159 1.00 25.95 204 ASP A CA 1
ATOM 1679 C C . ASP A 1 227 ? 45.729 26.190 2.524 1.00 27.37 204 ASP A C 1
ATOM 1680 O O . ASP A 1 227 ? 45.331 26.530 1.402 1.00 30.84 204 ASP A O 1
ATOM 1685 N N . ALA A 1 228 ? 45.107 25.260 3.256 1.00 18.29 205 ALA A N 1
ATOM 1686 C CA . ALA A 1 228 ? 43.933 24.572 2.732 1.00 28.85 205 ALA A CA 1
ATOM 1687 C C . ALA A 1 228 ? 42.887 25.578 2.279 1.00 32.71 205 ALA A C 1
ATOM 1688 O O . ALA A 1 228 ? 42.389 25.508 1.147 1.00 33.27 205 ALA A O 1
ATOM 1690 N N . ALA A 1 229 ? 42.592 26.563 3.135 1.00 26.38 206 ALA A N 1
ATOM 1691 C CA . ALA A 1 229 ? 41.623 27.593 2.781 1.00 29.07 206 ALA A CA 1
ATOM 1692 C C . ALA A 1 229 ? 41.968 28.216 1.438 1.00 24.92 206 ALA A C 1
ATOM 1693 O O . ALA A 1 229 ? 41.128 28.272 0.530 1.00 26.50 206 ALA A O 1
ATOM 1695 N N . GLU A 1 230 ? 43.226 28.636 1.275 1.00 13.22 207 GLU A N 1
ATOM 1696 C CA . GLU A 1 230 ? 43.649 29.206 0.002 1.00 24.12 207 GLU A CA 1
ATOM 1697 C C . GLU A 1 230 ? 43.371 28.234 -1.136 1.00 32.20 207 GLU A C 1
ATOM 1698 O O . GLU A 1 230 ? 42.694 28.579 -2.114 1.00 29.20 207 GLU A O 1
ATOM 1704 N N . LEU A 1 231 ? 43.832 26.987 -0.991 1.00 26.77 208 LEU A N 1
ATOM 1705 C CA . LEU A 1 231 ? 43.649 26.007 -2.055 1.00 29.66 208 LEU A CA 1
ATOM 1706 C C . LEU A 1 231 ? 42.176 25.766 -2.340 1.00 24.80 208 LEU A C 1
ATOM 1707 O O . LEU A 1 231 ? 41.812 25.423 -3.471 1.00 29.86 208 LEU A O 1
ATOM 1712 N N . LEU A 1 232 ? 41.312 25.955 -1.341 1.00 21.97 209 LEU A N 1
ATOM 1713 C CA . LEU A 1 232 ? 39.892 25.748 -1.589 1.00 24.16 209 LEU A CA 1
ATOM 1714 C C . LEU A 1 232 ? 39.294 26.920 -2.354 1.00 36.94 209 LEU A C 1
ATOM 1715 O O . LEU A 1 232 ? 38.429 26.723 -3.216 1.00 33.46 209 LEU A O 1
ATOM 1720 N N . GLN A 1 233 ? 39.767 28.140 -2.077 1.00 23.95 210 GLN A N 1
ATOM 1721 C CA . GLN A 1 233 ? 39.206 29.310 -2.744 1.00 35.49 210 GLN A CA 1
ATOM 1722 C C . GLN A 1 233 ? 39.438 29.245 -4.248 1.00 32.72 210 GLN A C 1
ATOM 1723 O O . GLN A 1 233 ? 38.553 29.599 -5.038 1.00 33.94 210 GLN A O 1
ATOM 1729 N N . TYR A 1 234 ? 40.613 28.763 -4.662 1.00 30.04 211 TYR A N 1
ATOM 1730 C CA . TYR A 1 234 ? 40.912 28.624 -6.082 1.00 33.63 211 TYR A CA 1
ATOM 1731 C C . TYR A 1 234 ? 39.940 27.690 -6.789 1.00 29.06 211 TYR A C 1
ATOM 1732 O O . TYR A 1 234 ? 39.847 27.732 -8.020 1.00 35.18 211 TYR A O 1
ATOM 1741 N N . GLN A 1 235 ? 39.215 26.849 -6.044 1.00 21.36 212 GLN A N 1
ATOM 1742 C CA . GLN A 1 235 ? 38.219 25.991 -6.672 1.00 27.55 212 GLN A CA 1
ATOM 1743 C C . GLN A 1 235 ? 37.090 26.794 -7.303 1.00 37.49 212 GLN A C 1
ATOM 1744 O O . GLN A 1 235 ? 36.434 26.298 -8.225 1.00 32.53 212 GLN A O 1
ATOM 1750 N N . HIS A 1 236 ? 36.853 28.022 -6.834 1.00 37.02 213 HIS A N 1
ATOM 1751 C CA . HIS A 1 236 ? 35.806 28.854 -7.412 1.00 29.69 213 HIS A CA 1
ATOM 1752 C C . HIS A 1 236 ? 36.262 29.587 -8.665 1.00 27.08 213 HIS A C 1
ATOM 1753 O O . HIS A 1 236 ? 35.415 30.065 -9.428 1.00 31.47 213 HIS A O 1
ATOM 1760 N N . HIS A 1 237 ? 37.565 29.686 -8.893 1.00 26.34 214 HIS A N 1
ATOM 1761 C CA . HIS A 1 237 ? 38.068 30.433 -10.038 1.00 27.49 214 HIS A CA 1
ATOM 1762 C C . HIS A 1 237 ? 37.671 29.735 -11.335 1.00 42.50 214 HIS A C 1
ATOM 1763 O O . HIS A 1 237 ? 37.818 28.512 -11.446 1.00 40.85 214 HIS A O 1
ATOM 1770 N N . PRO A 1 238 ? 37.163 30.467 -12.330 1.00 52.83 215 PRO A N 1
ATOM 1771 C CA . PRO A 1 238 ? 36.730 29.813 -13.575 1.00 40.39 215 PRO A CA 1
ATOM 1772 C C . PRO A 1 238 ? 37.870 29.255 -14.411 1.00 37.40 215 PRO A C 1
ATOM 1773 O O . PRO A 1 238 ? 37.633 28.333 -15.202 1.00 48.79 215 PRO A O 1
ATOM 1777 N N . ARG A 1 239 ? 39.093 29.772 -14.267 1.00 31.67 216 ARG A N 1
ATOM 1778 C CA . ARG A 1 239 ? 40.208 29.311 -15.096 1.00 31.70 216 ARG A CA 1
ATOM 1779 C C . ARG A 1 239 ? 41.510 29.664 -14.374 1.00 40.22 216 ARG A C 1
ATOM 1780 O O . ARG A 1 239 ? 41.919 30.827 -14.370 1.00 53.84 216 ARG A O 1
ATOM 1788 N N . LEU A 1 240 ? 42.147 28.657 -13.782 1.00 34.94 217 LEU A N 1
ATOM 1789 C CA . LEU A 1 240 ? 43.407 28.875 -13.085 1.00 37.49 217 LEU A CA 1
ATOM 1790 C C . LEU A 1 240 ? 44.513 29.237 -14.070 1.00 33.14 217 LEU A C 1
ATOM 1791 O O . LEU A 1 240 ? 44.548 28.758 -15.206 1.00 38.52 217 LEU A O 1
ATOM 1796 N N . GLY A 1 241 ? 45.427 30.092 -13.618 1.00 40.60 218 GLY A N 1
ATOM 1797 C CA . GLY A 1 241 ? 46.493 30.576 -14.472 1.00 20.31 218 GLY A CA 1
ATOM 1798 C C . GLY A 1 241 ? 47.881 30.418 -13.888 1.00 41.11 218 GLY A C 1
ATOM 1799 O O . GLY A 1 241 ? 48.091 29.620 -12.970 1.00 42.23 218 GLY A O 1
ATOM 1800 N N . GLU A 1 242 ? 48.834 31.193 -14.413 1.00 50.42 219 GLU A N 1
ATOM 1801 C CA . GLU A 1 242 ? 50.234 31.032 -14.030 1.00 42.02 219 GLU A CA 1
ATOM 1802 C C . GLU A 1 242 ? 50.443 31.259 -12.537 1.00 49.41 219 GLU A C 1
ATOM 1803 O O . GLU A 1 242 ? 51.167 30.499 -11.883 1.00 60.47 219 GLU A O 1
ATOM 1806 N N . GLN A 1 243 ? 49.817 32.299 -11.978 1.00 49.59 220 GLN A N 1
ATOM 1807 C CA . GLN A 1 243 ? 50.051 32.627 -10.575 1.00 49.27 220 GLN A CA 1
ATOM 1808 C C . GLN A 1 243 ? 49.467 31.567 -9.648 1.00 48.89 220 GLN A C 1
ATOM 1809 O O . GLN A 1 243 ? 50.055 31.254 -8.605 1.00 44.38 220 GLN A O 1
ATOM 1815 N N . HIS A 1 244 ? 48.309 31.006 -10.006 1.00 38.70 221 HIS A N 1
ATOM 1816 C CA . HIS A 1 244 ? 47.738 29.930 -9.202 1.00 38.12 221 HIS A CA 1
ATOM 1817 C C . HIS A 1 244 ? 48.666 28.723 -9.169 1.00 45.84 221 HIS A C 1
ATOM 1818 O O . HIS A 1 244 ? 48.862 28.107 -8.114 1.00 38.83 221 HIS A O 1
ATOM 1825 N N . PHE A 1 245 ? 49.258 28.378 -10.314 1.00 42.14 222 PHE A N 1
ATOM 1826 C CA . PHE A 1 245 ? 50.175 27.246 -10.354 1.00 47.05 222 PHE A CA 1
ATOM 1827 C C . PHE A 1 245 ? 51.472 27.549 -9.615 1.00 43.79 222 PHE A C 1
ATOM 1828 O O . PHE A 1 245 ? 52.050 26.651 -8.995 1.00 43.50 222 PHE A O 1
ATOM 1836 N N . LYS A 1 246 ? 51.933 28.802 -9.648 1.00 27.80 223 LYS A N 1
ATOM 1837 C CA . LYS A 1 246 ? 53.085 29.178 -8.833 1.00 35.79 223 LYS A CA 1
ATOM 1838 C C . LYS A 1 246 ? 52.778 29.023 -7.348 1.00 40.29 223 LYS A C 1
ATOM 1839 O O . LYS A 1 246 ? 53.614 28.532 -6.577 1.00 47.92 223 LYS A O 1
ATOM 1845 N N . ARG A 1 247 ? 51.577 29.426 -6.931 1.00 38.61 224 ARG A N 1
ATOM 1846 C CA . ARG A 1 247 ? 51.191 29.262 -5.534 1.00 38.80 224 ARG A CA 1
ATOM 1847 C C . ARG A 1 247 ? 51.108 27.789 -5.155 1.00 48.10 224 ARG A C 1
ATOM 1848 O O . ARG A 1 247 ? 51.541 27.397 -4.065 1.00 53.10 224 ARG A O 1
ATOM 1856 N N . ILE A 1 248 ? 50.554 26.959 -6.041 1.00 38.10 225 ILE A N 1
ATOM 1857 C CA . ILE A 1 248 ? 50.480 25.527 -5.765 1.00 41.02 225 ILE A CA 1
ATOM 1858 C C . ILE A 1 248 ? 51.880 24.930 -5.661 1.00 39.73 225 ILE A C 1
ATOM 1859 O O . ILE A 1 248 ? 52.139 24.065 -4.816 1.00 50.38 225 ILE A O 1
ATOM 1864 N N . ALA A 1 249 ? 52.807 25.390 -6.506 1.00 36.36 226 ALA A N 1
ATOM 1865 C CA . ALA A 1 249 ? 54.187 24.923 -6.417 1.00 41.05 226 ALA A CA 1
ATOM 1866 C C . ALA A 1 249 ? 54.821 25.333 -5.097 1.00 34.01 226 ALA A C 1
ATOM 1867 O O . ALA A 1 249 ? 55.582 24.562 -4.498 1.00 36.79 226 ALA A O 1
ATOM 1869 N N . ALA A 1 250 ? 54.523 26.547 -4.631 1.00 33.38 227 ALA A N 1
ATOM 1870 C CA . ALA A 1 250 ? 55.031 26.982 -3.335 1.00 36.31 227 ALA A CA 1
ATOM 1871 C C . ALA A 1 250 ? 54.482 26.115 -2.207 1.00 46.48 227 ALA A C 1
ATOM 1872 O O . ALA A 1 250 ? 55.230 25.694 -1.316 1.00 45.55 227 ALA A O 1
ATOM 1874 N N . LEU A 1 251 ? 53.177 25.828 -2.236 1.00 39.90 228 LEU A N 1
ATOM 1875 C CA . LEU A 1 251 ? 52.559 25.051 -1.162 1.00 34.15 228 LEU A CA 1
ATOM 1876 C C . LEU A 1 251 ? 52.961 23.581 -1.195 1.00 35.89 228 LEU A C 1
ATOM 1877 O O . LEU A 1 251 ? 52.931 22.911 -0.154 1.00 42.65 228 LEU A O 1
ATOM 1882 N N . LEU A 1 252 ? 53.332 23.055 -2.366 1.00 39.83 229 LEU A N 1
ATOM 1883 C CA . LEU A 1 252 ? 53.849 21.694 -2.424 1.00 33.67 229 LEU A CA 1
ATOM 1884 C C . LEU A 1 252 ? 55.164 21.538 -1.675 1.00 45.47 229 LEU A C 1
ATOM 1885 O O . LEU A 1 252 ? 55.568 20.404 -1.400 1.00 49.88 229 LEU A O 1
ATOM 1890 N N . LYS A 1 253 ? 55.840 22.640 -1.347 1.00 39.75 230 LYS A N 1
ATOM 1891 C CA . LYS A 1 253 ? 57.061 22.602 -0.557 1.00 38.90 230 LYS A CA 1
ATOM 1892 C C . LYS A 1 253 ? 56.808 22.801 0.932 1.00 28.14 230 LYS A C 1
ATOM 1893 O O . LYS A 1 253 ? 57.753 22.702 1.723 1.00 38.72 230 LYS A O 1
ATOM 1899 N N . ALA A 1 254 ? 55.570 23.085 1.327 1.00 31.24 231 ALA A N 1
ATOM 1900 C CA . ALA A 1 254 ? 55.250 23.241 2.734 1.00 25.31 231 ALA A CA 1
ATOM 1901 C C . ALA A 1 254 ? 55.404 21.906 3.462 1.00 34.88 231 ALA A C 1
ATOM 1902 O O . ALA A 1 254 ? 55.221 20.840 2.866 1.00 33.30 231 ALA A O 1
ATOM 1904 N N . PRO A 1 255 ? 55.747 21.935 4.753 1.00 34.39 232 PRO A N 1
ATOM 1905 C CA . PRO A 1 255 ? 55.924 20.663 5.474 1.00 31.75 232 PRO A CA 1
ATOM 1906 C C . PRO A 1 255 ? 54.637 19.870 5.615 1.00 34.55 232 PRO A C 1
ATOM 1907 O O . PRO A 1 255 ? 54.662 18.638 5.505 1.00 34.08 232 PRO A O 1
ATOM 1911 N N . MET A 1 256 ? 53.511 20.537 5.852 1.00 27.66 233 MET A N 1
ATOM 1912 C CA . MET A 1 256 ? 52.230 19.867 6.016 1.00 24.58 233 MET A CA 1
ATOM 1913 C C . MET A 1 256 ? 51.224 20.408 5.008 1.00 25.92 233 MET A C 1
ATOM 1914 O O . MET A 1 256 ? 51.258 21.584 4.635 1.00 26.73 233 MET A O 1
ATOM 1919 N N . LEU A 1 257 ? 50.325 19.528 4.578 1.00 32.04 234 LEU A N 1
ATOM 1920 C CA . LEU A 1 257 ? 49.360 19.819 3.530 1.00 27.99 234 LEU A CA 1
ATOM 1921 C C . LEU A 1 257 ? 48.043 19.151 3.897 1.00 27.33 234 LEU A C 1
ATOM 1922 O O . LEU A 1 257 ? 48.024 17.960 4.216 1.00 24.93 234 LEU A O 1
ATOM 1927 N N . ILE A 1 258 ? 46.952 19.909 3.863 1.00 23.12 235 ILE A N 1
ATOM 1928 C CA . ILE A 1 258 ? 45.621 19.384 4.153 1.00 22.16 235 ILE A CA 1
ATOM 1929 C C . ILE A 1 258 ? 44.795 19.466 2.878 1.00 24.74 235 ILE A C 1
ATOM 1930 O O . ILE A 1 258 ? 44.588 20.557 2.332 1.00 31.43 235 ILE A O 1
ATOM 1935 N N . LEU A 1 259 ? 44.323 18.316 2.404 1.00 30.19 236 LEU A N 1
ATOM 1936 C CA . LEU A 1 259 ? 43.578 18.215 1.149 1.00 21.57 236 LEU A CA 1
ATOM 1937 C C . LEU A 1 259 ? 42.192 17.650 1.418 1.00 24.18 236 LEU A C 1
ATOM 1938 O O . LEU A 1 259 ? 42.038 16.426 1.585 1.00 35.28 236 LEU A O 1
ATOM 1943 N N . PRO A 1 260 ? 41.162 18.491 1.514 1.00 32.12 237 PRO A N 1
ATOM 1944 C CA . PRO A 1 260 ? 39.790 17.970 1.572 1.00 31.64 237 PRO A CA 1
ATOM 1945 C C . PRO A 1 260 ? 39.298 17.636 0.170 1.00 30.68 237 PRO A C 1
ATOM 1946 O O . PRO A 1 260 ? 39.455 18.428 -0.762 1.00 48.31 237 PRO A O 1
ATOM 1950 N N . ALA A 1 261 ? 38.714 16.451 0.023 1.00 32.74 238 ALA A N 1
ATOM 1951 C CA . ALA A 1 261 ? 38.199 15.976 -1.250 1.00 32.79 238 ALA A CA 1
ATOM 1952 C C . ALA A 1 261 ? 36.710 15.690 -1.125 1.00 32.36 238 ALA A C 1
ATOM 1953 O O . ALA A 1 261 ? 36.247 15.173 -0.101 1.00 39.55 238 ALA A O 1
ATOM 1955 N N . ALA A 1 262 ? 35.967 16.033 -2.173 1.00 52.66 239 ALA A N 1
ATOM 1956 C CA . ALA A 1 262 ? 34.535 15.784 -2.244 1.00 50.07 239 ALA A CA 1
ATOM 1957 C C . ALA A 1 262 ? 34.297 14.501 -3.031 1.00 40.69 239 ALA A C 1
ATOM 1958 O O . ALA A 1 262 ? 34.737 14.382 -4.180 1.00 46.99 239 ALA A O 1
ATOM 1960 N N . SER A 1 263 ? 33.606 13.547 -2.412 1.00 46.53 240 SER A N 1
ATOM 1961 C CA . SER A 1 263 ? 33.302 12.272 -3.044 1.00 47.65 240 SER A CA 1
ATOM 1962 C C . SER A 1 263 ? 31.995 11.744 -2.474 1.00 42.83 240 SER A C 1
ATOM 1963 O O . SER A 1 263 ? 31.826 11.697 -1.251 1.00 41.34 240 SER A O 1
ATOM 1966 N N . ARG A 1 264 ? 31.075 11.371 -3.365 1.00 53.92 241 ARG A N 1
ATOM 1967 C CA . ARG A 1 264 ? 29.801 10.761 -2.984 1.00 52.08 241 ARG A CA 1
ATOM 1968 C C . ARG A 1 264 ? 29.029 11.643 -2.004 1.00 46.94 241 ARG A C 1
ATOM 1969 O O . ARG A 1 264 ? 28.433 11.157 -1.040 1.00 55.95 241 ARG A O 1
ATOM 1977 N N . GLY A 1 265 ? 29.053 12.952 -2.241 1.00 55.44 242 GLY A N 1
ATOM 1978 C CA . GLY A 1 265 ? 28.349 13.880 -1.380 1.00 51.60 242 GLY A CA 1
ATOM 1979 C C . GLY A 1 265 ? 28.957 14.092 -0.013 1.00 65.71 242 GLY A C 1
ATOM 1980 O O . GLY A 1 265 ? 28.319 14.717 0.839 1.00 58.28 242 GLY A O 1
ATOM 1981 N N . HIS A 1 266 ? 30.171 13.598 0.227 1.00 49.48 243 HIS A N 1
ATOM 1982 C CA . HIS A 1 266 ? 30.817 13.733 1.523 1.00 49.88 243 HIS A CA 1
ATOM 1983 C C . HIS A 1 266 ? 32.221 14.289 1.349 1.00 40.65 243 HIS A C 1
ATOM 1984 O O . HIS A 1 266 ? 32.845 14.135 0.297 1.00 48.19 243 HIS A O 1
ATOM 1991 N N . ALA A 1 267 ? 32.717 14.938 2.395 1.00 47.83 244 ALA A N 1
ATOM 1992 C CA . ALA A 1 267 ? 34.081 15.446 2.419 1.00 41.00 244 ALA A CA 1
ATOM 1993 C C . ALA A 1 267 ? 34.953 14.471 3.197 1.00 34.57 244 ALA A C 1
ATOM 1994 O O . ALA A 1 267 ? 34.732 14.252 4.393 1.00 43.64 244 ALA A O 1
ATOM 1996 N N . LEU A 1 268 ? 35.924 13.873 2.517 1.00 31.02 245 LEU A N 1
ATOM 1997 C CA . LEU A 1 268 ? 36.954 13.091 3.182 1.00 41.95 245 LEU A CA 1
ATOM 1998 C C . LEU A 1 268 ? 38.248 13.891 3.166 1.00 32.70 245 LEU A C 1
ATOM 1999 O O . LEU A 1 268 ? 38.424 14.8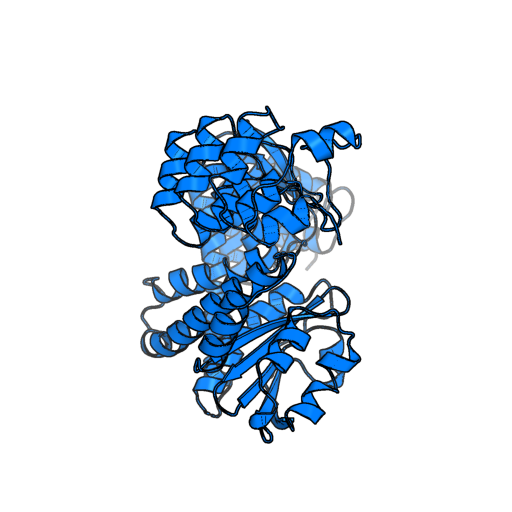05 2.357 1.00 34.29 245 LEU A O 1
ATOM 2004 N N . CYS A 1 269 ? 39.147 13.582 4.093 1.00 23.60 246 CYS A N 1
ATOM 2005 C CA . CYS A 1 269 ? 40.308 14.436 4.297 1.00 22.50 246 CYS A CA 1
ATOM 2006 C C . CYS A 1 269 ? 41.598 13.659 4.091 1.00 21.36 246 CYS A C 1
ATOM 2007 O O . CYS A 1 269 ? 41.687 12.478 4.431 1.00 32.40 246 CYS A O 1
ATOM 2010 N N . PHE A 1 270 ? 42.595 14.325 3.521 1.00 21.97 247 PHE A N 1
ATOM 2011 C CA . PHE A 1 270 ? 43.920 13.755 3.365 1.00 18.81 247 PHE A CA 1
ATOM 2012 C C . PHE A 1 270 ? 44.937 14.696 3.987 1.00 29.20 247 PHE A C 1
ATOM 2013 O O . PHE A 1 270 ? 44.784 15.919 3.927 1.00 30.34 247 PHE A O 1
ATOM 2021 N N . VAL A 1 271 ? 45.963 14.122 4.601 1.00 25.08 248 VAL A N 1
ATOM 2022 C CA . VAL A 1 271 ? 47.020 14.895 5.240 1.00 20.76 248 VAL A CA 1
ATOM 2023 C C . VAL A 1 271 ? 48.360 14.404 4.717 1.00 24.34 248 VAL A C 1
ATOM 2024 O O . VAL A 1 271 ? 48.651 13.207 4.770 1.00 26.48 248 VAL A O 1
ATOM 2028 N N . ARG A 1 272 ? 49.168 15.325 4.209 1.00 22.41 249 ARG A N 1
ATOM 2029 C CA . ARG A 1 272 ? 50.533 15.038 3.795 1.00 22.33 249 ARG A CA 1
ATOM 2030 C C . ARG A 1 272 ? 51.482 15.707 4.777 1.00 24.46 249 ARG A C 1
ATOM 2031 O O . ARG A 1 272 ? 51.348 16.901 5.056 1.00 26.16 249 ARG A O 1
ATOM 2039 N N . TYR A 1 273 ? 52.426 14.939 5.312 1.00 28.15 250 TYR A N 1
ATOM 2040 C CA . TYR A 1 273 ? 53.471 15.486 6.173 1.00 23.53 250 TYR A CA 1
ATOM 2041 C C . TYR A 1 273 ? 54.773 14.790 5.815 1.00 17.78 250 TYR A C 1
ATOM 2042 O O . TYR A 1 273 ? 54.978 13.630 6.186 1.00 25.67 250 TYR A O 1
ATOM 2051 N N . HIS A 1 274 ? 55.645 15.501 5.099 1.00 30.38 251 HIS A N 1
ATOM 2052 C CA . HIS A 1 274 ? 56.899 14.943 4.606 1.00 32.60 251 HIS A CA 1
ATOM 2053 C C . HIS A 1 274 ? 56.631 13.679 3.797 1.00 31.58 251 HIS A C 1
ATOM 2054 O O . HIS A 1 274 ? 55.918 13.727 2.789 1.00 25.74 251 HIS A O 1
ATOM 2061 N N . GLN A 1 275 ? 57.178 12.546 4.229 1.00 24.23 252 GLN A N 1
ATOM 2062 C CA . GLN A 1 275 ? 57.013 11.293 3.505 1.00 30.23 252 GLN A CA 1
ATOM 2063 C C . GLN A 1 275 ? 55.771 10.516 3.931 1.00 25.33 252 GLN A C 1
ATOM 2064 O O . GLN A 1 275 ? 55.601 9.368 3.507 1.00 29.28 252 GLN A O 1
ATOM 2070 N N . TRP A 1 276 ? 54.899 11.112 4.740 1.00 19.84 253 TRP A N 1
ATOM 2071 C CA . TRP A 1 276 ? 53.729 10.428 5.270 1.00 19.72 253 TRP A CA 1
ATOM 2072 C C . TRP A 1 276 ? 52.454 10.984 4.651 1.00 27.14 253 TRP A C 1
ATOM 2073 O O . TRP A 1 276 ? 52.344 12.188 4.399 1.00 23.12 253 TRP A O 1
ATOM 2084 N N . TRP A 1 277 ? 51.490 10.095 4.423 1.00 24.99 254 TRP A N 1
ATOM 2085 C CA . TRP A 1 277 ? 50.201 10.427 3.834 1.00 13.57 254 TRP A CA 1
ATOM 2086 C C . TRP A 1 277 ? 49.119 9.784 4.686 1.00 21.54 254 TRP A C 1
ATOM 2087 O O . TRP A 1 277 ? 49.330 8.713 5.252 1.00 23.16 254 TRP A O 1
ATOM 2098 N N . ALA A 1 278 ? 47.973 10.442 4.809 1.00 20.47 255 ALA A N 1
ATOM 2099 C CA . ALA A 1 278 ? 46.923 9.938 5.682 1.00 16.88 255 ALA A CA 1
ATOM 2100 C C . ALA A 1 278 ? 45.566 10.174 5.047 1.00 23.94 255 ALA A C 1
ATOM 2101 O O . ALA A 1 278 ? 45.289 11.275 4.563 1.00 23.46 255 ALA A O 1
ATOM 2103 N N . LYS A 1 279 ? 44.731 9.140 5.066 1.00 22.80 256 LYS A N 1
ATOM 2104 C CA . LYS A 1 279 ? 43.350 9.222 4.616 1.00 22.69 256 LYS A CA 1
ATOM 2105 C C . LYS A 1 279 ? 42.423 9.115 5.819 1.00 22.33 256 LYS A C 1
ATOM 2106 O O . LYS A 1 279 ? 42.581 8.216 6.659 1.00 19.74 256 LYS A O 1
ATOM 2112 N N . ILE A 1 280 ? 41.464 10.037 5.889 1.00 21.61 257 ILE A N 1
ATOM 2113 C CA . ILE A 1 280 ? 40.489 10.136 6.964 1.00 16.86 257 ILE A CA 1
ATOM 2114 C C . ILE A 1 280 ? 39.111 10.106 6.320 1.00 21.95 257 ILE A C 1
ATOM 2115 O O . ILE A 1 280 ? 38.745 11.024 5.568 1.00 26.33 257 ILE A O 1
ATOM 2120 N N . ASP A 1 281 ? 38.353 9.047 6.609 1.00 18.42 258 ASP A N 1
ATOM 2121 C CA . ASP A 1 281 ? 36.971 8.915 6.153 1.00 23.78 258 ASP A CA 1
ATOM 2122 C C . ASP A 1 281 ? 36.246 8.079 7.205 1.00 27.17 258 ASP A C 1
ATOM 2123 O O . ASP A 1 281 ? 36.364 6.850 7.214 1.00 26.25 258 ASP A O 1
ATOM 2128 N N . ARG A 1 282 ? 35.510 8.752 8.085 1.00 24.03 259 ARG A N 1
ATOM 2129 C CA . ARG A 1 282 ? 34.816 8.100 9.187 1.00 24.97 259 ARG A CA 1
ATOM 2130 C C . ARG A 1 282 ? 33.432 7.595 8.799 1.00 31.31 259 ARG A C 1
ATOM 2131 O O . ARG A 1 282 ? 32.687 7.136 9.671 1.00 30.28 259 ARG A O 1
ATOM 2139 N N . GLY A 1 283 ? 33.075 7.664 7.519 1.00 31.60 260 GLY A N 1
ATOM 2140 C CA . GLY A 1 283 ? 31.764 7.235 7.075 1.00 36.42 260 GLY A CA 1
ATOM 2141 C C . GLY A 1 283 ? 31.684 5.763 6.723 1.00 52.75 260 GLY A C 1
ATOM 2142 O O . GLY A 1 283 ? 32.285 4.921 7.398 1.00 34.01 260 GLY A O 1
ATOM 2143 N N . GLU A 1 284 ? 30.943 5.452 5.655 1.00 50.84 261 GLU A N 1
ATOM 2144 C CA . GLU A 1 284 ? 30.711 4.061 5.271 1.00 48.47 261 GLU A CA 1
ATOM 2145 C C . GLU A 1 284 ? 32.020 3.324 5.009 1.00 37.73 261 GLU A C 1
ATOM 2146 O O . GLU A 1 284 ? 32.183 2.168 5.422 1.00 38.69 261 GLU A O 1
ATOM 2152 N N . ASN A 1 285 ? 32.969 3.983 4.338 1.00 37.91 262 ASN A N 1
ATOM 2153 C CA . ASN A 1 285 ? 34.229 3.335 3.981 1.00 33.95 262 ASN A CA 1
ATOM 2154 C C . ASN A 1 285 ? 34.964 2.802 5.206 1.00 37.81 262 ASN A C 1
ATOM 2155 O O . ASN A 1 285 ? 35.700 1.813 5.104 1.00 40.19 262 ASN A O 1
ATOM 2160 N N . SER A 1 286 ? 34.767 3.428 6.370 1.00 26.52 263 SER A N 1
ATOM 2161 C CA . SER A 1 286 ? 35.445 2.982 7.582 1.00 31.73 263 SER A CA 1
ATOM 2162 C C . SER A 1 286 ? 35.065 1.560 7.971 1.00 26.02 263 SER A C 1
ATOM 2163 O O . SER A 1 286 ? 35.811 0.914 8.714 1.00 26.93 263 SER A O 1
ATOM 2166 N N . LEU A 1 287 ? 33.924 1.056 7.490 1.00 35.55 264 LEU A N 1
ATOM 2167 C CA . LEU A 1 287 ? 33.565 -0.329 7.775 1.00 40.13 264 LEU A CA 1
ATOM 2168 C C . LEU A 1 287 ? 34.520 -1.305 7.099 1.00 36.28 264 LEU A C 1
ATOM 2169 O O . LEU A 1 287 ? 34.736 -2.411 7.607 1.00 37.21 264 LEU A O 1
ATOM 2174 N N . GLN A 1 288 ? 35.105 -0.912 5.968 1.00 39.95 265 GLN A N 1
ATOM 2175 C CA . GLN A 1 288 ? 36.052 -1.759 5.256 1.00 43.68 265 GLN A CA 1
ATOM 2176 C C . GLN A 1 288 ? 37.497 -1.436 5.612 1.00 33.76 265 GLN A C 1
ATOM 2177 O O . GLN A 1 288 ? 38.318 -2.347 5.751 1.00 36.36 265 GLN A O 1
ATOM 2183 N N . GLU A 1 289 ? 37.821 -0.151 5.762 1.00 37.39 266 GLU A N 1
ATOM 2184 C CA . GLU A 1 289 ? 39.198 0.290 5.918 1.00 46.09 266 GLU A CA 1
ATOM 2185 C C . GLU A 1 289 ? 39.543 0.763 7.319 1.00 23.70 266 GLU A C 1
ATOM 2186 O O . GLU A 1 289 ? 40.732 0.871 7.633 1.00 33.11 266 GLU A O 1
ATOM 2192 N N . GLY A 1 290 ? 38.557 1.040 8.161 1.00 31.21 267 GLY A N 1
ATOM 2193 C CA . GLY A 1 290 ? 38.787 1.832 9.347 1.00 29.77 267 GLY A CA 1
ATOM 2194 C C . GLY A 1 290 ? 38.763 3.312 9.013 1.00 26.40 267 GLY A C 1
ATOM 2195 O O . GLY A 1 290 ? 38.733 3.725 7.853 1.00 28.17 267 GLY A O 1
ATOM 2196 N N . SER A 1 291 ? 38.787 4.133 10.063 1.00 33.31 268 SER A N 1
ATOM 2197 C CA . SER A 1 291 ? 38.575 5.563 9.866 1.00 21.44 268 SER A CA 1
ATOM 2198 C C . SER A 1 291 ? 39.818 6.266 9.337 1.00 26.28 268 SER A C 1
ATOM 2199 O O . SER A 1 291 ? 39.716 7.104 8.435 1.00 23.88 268 SER A O 1
ATOM 2202 N N . VAL A 1 292 ? 40.992 5.956 9.883 1.00 20.62 269 VAL A N 1
ATOM 2203 C CA . VAL A 1 292 ? 42.202 6.731 9.625 1.00 19.40 269 VAL A CA 1
ATOM 2204 C C . VAL A 1 292 ? 43.340 5.783 9.283 1.00 31.82 269 VAL A C 1
ATOM 2205 O O . VAL A 1 292 ? 43.753 4.974 10.127 1.00 23.68 269 VAL A O 1
ATOM 2209 N N . ASN A 1 293 ? 43.877 5.917 8.069 1.00 22.33 270 ASN A N 1
ATOM 2210 C CA . ASN A 1 293 ? 45.003 5.111 7.610 1.00 18.46 270 ASN A CA 1
ATOM 2211 C C . ASN A 1 293 ? 46.181 6.006 7.247 1.00 25.90 270 ASN A C 1
ATOM 2212 O O . ASN A 1 293 ? 46.009 7.043 6.599 1.00 21.06 270 ASN A O 1
ATOM 2217 N N . ILE A 1 294 ? 47.382 5.592 7.652 1.00 18.86 271 ILE A N 1
ATOM 2218 C CA . ILE A 1 294 ? 48.610 6.348 7.437 1.00 17.79 271 ILE A CA 1
ATOM 2219 C C . ILE A 1 294 ? 49.574 5.482 6.639 1.00 18.32 271 ILE A C 1
ATOM 2220 O O . ILE A 1 294 ? 49.889 4.357 7.046 1.00 23.31 271 ILE A O 1
ATOM 2225 N N . TYR A 1 295 ? 50.048 6.017 5.518 1.00 19.31 272 TYR A N 1
ATOM 2226 C CA . TYR A 1 295 ? 50.941 5.347 4.590 1.00 20.91 272 TYR A CA 1
ATOM 2227 C C . TYR A 1 295 ? 52.243 6.127 4.469 1.00 21.11 272 TYR A C 1
ATOM 2228 O O . TYR A 1 295 ? 52.312 7.320 4.780 1.00 24.29 272 TYR A O 1
ATOM 2237 N N . ARG A 1 296 ? 53.276 5.438 3.991 1.00 19.69 273 ARG A N 1
ATOM 2238 C CA . ARG A 1 296 ? 54.515 6.084 3.583 1.00 23.38 273 ARG A CA 1
ATOM 2239 C C . ARG A 1 296 ? 54.477 6.326 2.080 1.00 25.47 273 ARG A C 1
ATOM 2240 O O . ARG A 1 296 ? 54.106 5.432 1.311 1.00 24.54 273 ARG A O 1
ATOM 2248 N N . ILE A 1 297 ? 54.854 7.532 1.666 1.00 27.91 274 ILE A N 1
ATOM 2249 C CA . ILE A 1 297 ? 54.887 7.885 0.250 1.00 23.24 274 ILE A CA 1
ATOM 2250 C C . ILE A 1 297 ? 56.200 7.371 -0.331 1.00 28.22 274 ILE A C 1
ATOM 2251 O O . ILE A 1 297 ? 57.266 7.937 -0.078 1.00 33.79 274 ILE A O 1
ATOM 2256 N N . THR A 1 298 ? 56.127 6.288 -1.106 1.00 16.92 275 THR A N 1
ATOM 2257 C CA . THR A 1 298 ? 57.314 5.680 -1.691 1.00 28.83 275 THR A CA 1
ATOM 2258 C C . THR A 1 298 ? 57.631 6.202 -3.086 1.00 27.03 275 THR A C 1
ATOM 2259 O O . THR A 1 298 ? 58.743 5.976 -3.575 1.00 37.81 275 THR A O 1
ATOM 2263 N N . ARG A 1 299 ? 56.693 6.895 -3.734 1.00 27.09 276 ARG A N 1
ATOM 2264 C CA . ARG A 1 299 ? 56.935 7.577 -5.004 1.00 30.56 276 ARG A CA 1
ATOM 2265 C C . ARG A 1 299 ? 56.619 9.060 -4.828 1.00 25.31 276 ARG A C 1
ATOM 2266 O O . ARG A 1 299 ? 55.620 9.559 -5.360 1.00 28.82 276 ARG A O 1
ATOM 2274 N N . PRO A 1 300 ? 57.453 9.797 -4.087 1.00 31.22 277 PRO A N 1
ATOM 2275 C CA . PRO A 1 300 ? 57.179 11.231 -3.894 1.00 34.97 277 PRO A CA 1
ATOM 2276 C C . PRO A 1 300 ? 57.310 12.044 -5.168 1.00 39.72 277 PRO A C 1
ATOM 2277 O O . PRO A 1 300 ? 56.796 13.169 -5.221 1.00 40.95 277 PRO A O 1
ATOM 2281 N N . GLU A 1 301 ? 57.977 11.510 -6.193 1.00 28.96 278 GLU A N 1
ATOM 2282 C CA . GLU A 1 301 ? 58.120 12.218 -7.458 1.00 35.52 278 GLU A CA 1
ATOM 2283 C C . GLU A 1 301 ? 56.791 12.384 -8.185 1.00 39.96 278 GLU A C 1
ATOM 2284 O O . GLU A 1 301 ? 56.696 13.217 -9.092 1.00 41.50 278 GLU A O 1
ATOM 2290 N N . ALA A 1 302 ? 55.770 11.613 -7.815 1.00 33.86 279 ALA A N 1
ATOM 2291 C CA . ALA A 1 302 ? 54.453 11.725 -8.426 1.00 27.42 279 ALA A CA 1
ATOM 2292 C C . ALA A 1 302 ? 53.583 12.791 -7.773 1.00 31.20 279 ALA A C 1
ATOM 2293 O O . ALA A 1 302 ? 52.509 13.100 -8.301 1.00 33.14 279 ALA A O 1
ATOM 2295 N N . LEU A 1 303 ? 54.017 13.353 -6.644 1.00 21.26 280 LEU A N 1
ATOM 2296 C CA . LEU A 1 303 ? 53.263 14.386 -5.934 1.00 42.09 280 LEU A CA 1
ATOM 2297 C C . LEU A 1 303 ? 53.643 15.742 -6.525 1.00 37.43 280 LEU A C 1
ATOM 2298 O O . LEU A 1 303 ? 54.452 16.496 -5.980 1.00 28.69 280 LEU A O 1
ATOM 2303 N N . THR A 1 304 ? 53.038 16.052 -7.667 1.00 28.30 281 THR A N 1
ATOM 2304 C CA . THR A 1 304 ? 53.411 17.198 -8.487 1.00 44.84 281 THR A CA 1
ATOM 2305 C C . THR A 1 304 ? 52.258 18.194 -8.581 1.00 45.14 281 THR A C 1
ATOM 2306 O O . THR A 1 304 ? 51.207 18.035 -7.954 1.00 29.73 281 THR A O 1
ATOM 2310 N N . ILE A 1 305 ? 52.483 19.237 -9.386 1.00 42.20 282 ILE A N 1
ATOM 2311 C CA . ILE A 1 305 ? 51.439 20.223 -9.660 1.00 31.53 282 ILE A CA 1
ATOM 2312 C C . ILE A 1 305 ? 50.240 19.554 -10.313 1.00 29.84 282 ILE A C 1
ATOM 2313 O O . ILE A 1 305 ? 49.086 19.804 -9.943 1.00 32.10 282 ILE A O 1
ATOM 2318 N N . ASN A 1 306 ? 50.498 18.700 -11.306 1.00 33.46 283 ASN A N 1
ATOM 2319 C CA . ASN A 1 306 ? 49.413 18.016 -11.999 1.00 28.79 283 ASN A CA 1
ATOM 2320 C C . ASN A 1 306 ? 48.633 17.111 -11.057 1.00 31.64 283 ASN A C 1
ATOM 2321 O O . ASN A 1 306 ? 47.413 16.968 -11.203 1.00 30.94 283 ASN A O 1
ATOM 2326 N N . PHE A 1 307 ? 49.311 16.506 -10.079 1.00 38.82 284 PHE A N 1
ATOM 2327 C CA . PHE A 1 307 ? 48.607 15.707 -9.082 1.00 33.34 284 PHE A CA 1
ATOM 2328 C C . PHE A 1 307 ? 47.646 16.570 -8.274 1.00 30.72 284 PHE A C 1
ATOM 2329 O O . PHE A 1 307 ? 46.480 16.206 -8.085 1.00 28.89 284 PHE A O 1
ATOM 2337 N N . ILE A 1 308 ? 48.121 17.717 -7.783 1.00 26.16 285 ILE A N 1
ATOM 2338 C CA . ILE A 1 308 ? 47.265 18.596 -6.990 1.00 32.74 285 ILE A CA 1
ATOM 2339 C C . ILE A 1 308 ? 46.102 19.107 -7.830 1.00 26.01 285 ILE A C 1
ATOM 2340 O O . ILE A 1 308 ? 44.978 19.261 -7.336 1.00 27.36 285 ILE A O 1
ATOM 2345 N N . HIS A 1 309 ? 46.347 19.365 -9.117 1.00 26.14 286 HIS A N 1
ATOM 2346 C CA . HIS A 1 309 ? 45.277 19.844 -9.984 1.00 32.36 286 HIS A CA 1
ATOM 2347 C C . HIS A 1 309 ? 44.221 18.765 -10.196 1.00 29.72 286 HIS A C 1
ATOM 2348 O O . HIS A 1 309 ? 43.021 19.026 -10.059 1.00 36.72 286 HIS A O 1
ATOM 2355 N N . ASP A 1 310 ? 44.649 17.541 -10.520 1.00 29.33 287 ASP A N 1
ATOM 2356 C CA . ASP A 1 310 ? 43.701 16.436 -10.623 1.00 38.56 287 ASP A CA 1
ATOM 2357 C C . ASP A 1 310 ? 42.957 16.217 -9.312 1.00 28.41 287 ASP A C 1
ATOM 2358 O O . ASP A 1 310 ? 41.777 15.846 -9.319 1.00 30.89 287 ASP A O 1
ATOM 2363 N N . PHE A 1 311 ? 43.624 16.460 -8.182 1.00 32.94 288 PHE A N 1
ATOM 2364 C CA . PHE A 1 311 ? 43.059 16.170 -6.871 1.00 26.00 288 PHE A CA 1
ATOM 2365 C C . PHE A 1 311 ? 41.995 17.184 -6.469 1.00 35.37 288 PHE A C 1
ATOM 2366 O O . PHE A 1 311 ? 40.929 16.803 -5.974 1.00 32.43 288 PHE A O 1
ATOM 2374 N N . LEU A 1 312 ? 42.265 18.474 -6.666 1.00 23.43 289 LEU A N 1
ATOM 2375 C CA . LEU A 1 312 ? 41.410 19.528 -6.135 1.00 34.72 289 LEU A CA 1
ATOM 2376 C C . LEU A 1 312 ? 40.576 20.251 -7.180 1.00 30.88 289 LEU A C 1
ATOM 2377 O O . LEU A 1 312 ? 39.514 20.776 -6.841 1.00 33.28 289 LEU A O 1
ATOM 2382 N N . TYR A 1 313 ? 41.022 20.302 -8.436 1.00 26.17 290 TYR A N 1
ATOM 2383 C CA . TYR A 1 313 ? 40.423 21.183 -9.430 1.00 35.19 290 TYR A CA 1
ATOM 2384 C C . TYR A 1 313 ? 39.853 20.435 -10.630 1.00 36.32 290 TYR A C 1
ATOM 2385 O O . TYR A 1 313 ? 39.443 21.074 -11.606 1.00 40.34 290 TYR A O 1
ATOM 2394 N N . LYS A 1 314 ? 39.813 19.107 -10.586 1.00 47.63 291 LYS A N 1
ATOM 2395 C CA . LYS A 1 314 ? 39.093 18.306 -11.563 1.00 27.41 291 LYS A CA 1
ATOM 2396 C C . LYS A 1 314 ? 38.100 17.407 -10.841 1.00 40.35 291 LYS A C 1
ATOM 2397 O O . LYS A 1 314 ? 38.294 17.051 -9.675 1.00 62.01 291 LYS A O 1
ATOM 2403 N N . LYS A 1 315 ? 37.029 17.045 -11.542 1.00 50.15 292 LYS A N 1
ATOM 2404 C CA . LYS A 1 315 ? 36.024 16.150 -10.983 1.00 62.81 292 LYS A CA 1
ATOM 2405 C C . LYS A 1 315 ? 36.525 14.713 -11.065 1.00 51.57 292 LYS A C 1
ATOM 2406 O O . LYS A 1 315 ? 36.856 14.227 -12.151 1.00 57.31 292 LYS A O 1
ATOM 2408 N N . GLN A 1 316 ? 36.589 14.038 -9.918 1.00 34.41 293 GLN A N 1
ATOM 2409 C CA . GLN A 1 316 ? 37.056 12.662 -9.840 1.00 47.48 293 GLN A CA 1
ATOM 2410 C C . GLN A 1 316 ? 36.007 11.809 -9.139 1.00 57.82 293 GLN A C 1
ATOM 2411 O O . GLN A 1 316 ? 35.139 12.318 -8.425 1.00 61.55 293 GLN A O 1
ATOM 2417 N N . ASN A 1 317 ? 36.094 10.497 -9.353 1.00 51.84 294 ASN A N 1
ATOM 2418 C CA . ASN A 1 317 ? 35.183 9.544 -8.741 1.00 44.31 294 ASN A CA 1
ATOM 2419 C C . ASN A 1 317 ? 35.842 8.912 -7.515 1.00 39.47 294 ASN A C 1
ATOM 2420 O O . ASN A 1 317 ? 36.998 9.181 -7.185 1.00 41.79 294 ASN A O 1
ATOM 2425 N N . ARG A 1 318 ? 35.081 8.066 -6.822 1.00 41.07 295 ARG A N 1
ATOM 2426 C CA . ARG A 1 318 ? 35.610 7.356 -5.662 1.00 41.81 295 ARG A CA 1
ATOM 2427 C C . ARG A 1 318 ? 36.816 6.485 -6.019 1.00 38.81 295 ARG A C 1
ATOM 2428 O O . ARG A 1 318 ? 37.701 6.269 -5.179 1.00 41.22 295 ARG A O 1
ATOM 2436 N N . ARG A 1 319 ? 36.860 5.967 -7.251 1.00 30.09 296 ARG A N 1
ATOM 2437 C CA . ARG A 1 319 ? 37.972 5.119 -7.668 1.00 37.61 296 ARG A CA 1
ATOM 2438 C C . ARG A 1 319 ? 39.289 5.884 -7.662 1.00 32.84 296 ARG A C 1
ATOM 2439 O O . ARG A 1 319 ? 40.342 5.307 -7.366 1.00 28.19 296 ARG A O 1
ATOM 2447 N N . TYR A 1 320 ? 39.249 7.182 -7.970 1.00 34.74 297 TYR A N 1
ATOM 2448 C CA . TYR A 1 320 ? 40.467 7.984 -7.953 1.00 21.05 297 TYR A CA 1
ATOM 2449 C C . TYR A 1 320 ? 41.004 8.138 -6.536 1.00 29.62 297 TYR A C 1
ATOM 2450 O O . TYR A 1 320 ? 42.198 7.931 -6.287 1.00 27.79 297 TYR A O 1
ATOM 2459 N N . TYR A 1 321 ? 40.135 8.498 -5.591 1.00 24.55 298 TYR A N 1
ATOM 2460 C CA . TYR A 1 321 ? 40.576 8.788 -4.234 1.00 28.62 298 TYR A CA 1
ATOM 2461 C C . TYR A 1 321 ? 40.835 7.537 -3.408 1.00 31.27 298 TYR A C 1
ATOM 2462 O O . TYR A 1 321 ? 41.543 7.619 -2.399 1.00 26.53 298 TYR A O 1
ATOM 2471 N N . HIS A 1 322 ? 40.291 6.387 -3.800 1.00 24.24 299 HIS A N 1
ATOM 2472 C CA . HIS A 1 322 ? 40.447 5.176 -3.009 1.00 34.25 299 HIS A CA 1
ATOM 2473 C C . HIS A 1 322 ? 41.361 4.138 -3.646 1.00 32.07 299 HIS A C 1
ATOM 2474 O O . HIS A 1 322 ? 41.540 3.061 -3.069 1.00 33.03 299 HIS A O 1
ATOM 2481 N N . GLN A 1 323 ? 41.959 4.428 -4.802 1.00 31.05 300 GLN A N 1
ATOM 2482 C CA . GLN A 1 323 ? 42.827 3.444 -5.438 1.00 25.22 300 GLN A CA 1
ATOM 2483 C C . GLN A 1 323 ? 43.888 4.081 -6.328 1.00 29.04 300 GLN A C 1
ATOM 2484 O O . GLN A 1 323 ? 45.071 3.740 -6.224 1.00 26.50 300 GLN A O 1
ATOM 2490 N N . MET A 1 324 ? 43.476 4.994 -7.213 1.00 22.20 301 MET A N 1
ATOM 2491 C CA . MET A 1 324 ? 44.412 5.562 -8.182 1.00 28.52 301 MET A CA 1
ATOM 2492 C C . MET A 1 324 ? 45.559 6.291 -7.493 1.00 27.38 301 MET A C 1
ATOM 2493 O O . MET A 1 324 ? 46.721 6.161 -7.901 1.00 30.34 301 MET A O 1
ATOM 2498 N N . ILE A 1 325 ? 45.257 7.061 -6.444 1.00 16.07 302 ILE A N 1
ATOM 2499 C CA . ILE A 1 325 ? 46.308 7.815 -5.768 1.00 20.79 302 ILE A CA 1
ATOM 2500 C C . ILE A 1 325 ? 47.249 6.881 -5.016 1.00 24.15 302 ILE A C 1
ATOM 2501 O O . ILE A 1 325 ? 48.451 7.157 -4.911 1.00 26.72 302 ILE A O 1
ATOM 2506 N N . ASN A 1 326 ? 46.733 5.765 -4.491 1.00 16.03 303 ASN A N 1
ATOM 2507 C CA . ASN A 1 326 ? 47.599 4.780 -3.850 1.00 21.31 303 ASN A CA 1
ATOM 2508 C C . ASN A 1 326 ? 48.636 4.248 -4.829 1.00 16.37 303 ASN A C 1
ATOM 2509 O O . ASN A 1 326 ? 49.809 4.079 -4.475 1.00 22.68 303 ASN A O 1
ATOM 2514 N N . GLN A 1 327 ? 48.220 3.987 -6.069 1.00 22.10 304 GLN A N 1
ATOM 2515 C CA . GLN A 1 327 ? 49.147 3.479 -7.073 1.00 31.52 304 GLN A CA 1
ATOM 2516 C C . GLN A 1 327 ? 50.105 4.567 -7.543 1.00 28.21 304 GLN A C 1
ATOM 2517 O O . GLN A 1 327 ? 51.297 4.306 -7.744 1.00 36.61 304 GLN A O 1
ATOM 2523 N N . GLN A 1 328 ? 49.606 5.792 -7.722 1.00 25.61 305 GLN A N 1
ATOM 2524 C CA . GLN A 1 328 ? 50.454 6.865 -8.234 1.00 30.68 305 GLN A CA 1
ATOM 2525 C C . GLN A 1 328 ? 51.528 7.253 -7.224 1.00 28.58 305 GLN A C 1
ATOM 2526 O O . GLN A 1 328 ? 52.702 7.405 -7.581 1.00 23.65 305 GLN A O 1
ATOM 2532 N N . LEU A 1 329 ? 51.149 7.413 -5.956 1.00 18.82 306 LEU A N 1
ATOM 2533 C CA . LEU A 1 329 ? 52.095 7.804 -4.921 1.00 22.00 306 LEU A CA 1
ATOM 2534 C C . LEU A 1 329 ? 52.841 6.626 -4.309 1.00 29.56 306 LEU A C 1
ATOM 2535 O O . LEU A 1 329 ? 53.792 6.846 -3.550 1.00 27.38 306 LEU A O 1
ATOM 2540 N N . GLY A 1 330 ? 52.446 5.393 -4.620 1.00 26.08 307 GLY A N 1
ATOM 2541 C CA . GLY A 1 330 ? 53.059 4.229 -4.010 1.00 21.88 307 GLY A CA 1
ATOM 2542 C C . GLY A 1 330 ? 52.845 4.204 -2.511 1.00 23.33 307 GLY A C 1
ATOM 2543 O O . GLY A 1 330 ? 53.804 4.119 -1.738 1.00 21.74 307 GLY A O 1
ATOM 2544 N N . LEU A 1 331 ? 51.584 4.281 -2.093 1.00 16.41 308 LEU A N 1
ATOM 2545 C CA . LEU A 1 331 ? 51.237 4.428 -0.683 1.00 19.02 308 LEU A CA 1
ATOM 2546 C C . LEU A 1 331 ? 51.423 3.095 0.031 1.00 27.63 308 LEU A C 1
ATOM 2547 O O . LEU A 1 331 ? 50.621 2.172 -0.141 1.00 21.76 308 LEU A O 1
ATOM 2552 N N . LEU A 1 332 ? 52.473 3.001 0.843 1.00 19.13 309 LEU A N 1
ATOM 2553 C CA . LEU A 1 332 ? 52.757 1.789 1.600 1.00 17.67 309 LEU A CA 1
ATOM 2554 C C . LEU A 1 332 ? 52.095 1.875 2.968 1.00 20.69 309 LEU A C 1
ATOM 2555 O O . LEU A 1 332 ? 52.463 2.748 3.765 1.00 21.30 309 LEU A O 1
ATOM 2560 N N . PRO A 1 333 ? 51.127 1.011 3.281 1.00 31.94 310 PRO A N 1
ATOM 2561 C CA . PRO A 1 333 ? 50.456 1.083 4.587 1.00 23.34 310 PRO A CA 1
ATOM 2562 C C . PRO A 1 333 ? 51.448 0.983 5.736 1.00 21.53 310 PRO A C 1
ATOM 2563 O O . PRO A 1 333 ? 52.339 0.130 5.741 1.00 30.28 310 PRO A O 1
ATOM 2567 N N . PHE A 1 334 ? 51.283 1.868 6.717 1.00 24.39 311 PHE A N 1
ATOM 2568 C CA . PHE A 1 334 ? 52.235 1.968 7.814 1.00 17.59 311 PHE A CA 1
ATOM 2569 C C . PHE A 1 334 ? 51.541 1.898 9.168 1.00 26.15 311 PHE A C 1
ATOM 2570 O O . PHE A 1 334 ? 51.968 1.147 10.051 1.00 25.15 311 PHE A O 1
ATOM 2578 N N . ALA A 1 335 ? 50.474 2.673 9.347 1.00 17.34 312 ALA A N 1
ATOM 2579 C CA . ALA A 1 335 ? 49.816 2.749 10.643 1.00 21.91 312 ALA A CA 1
ATOM 2580 C C . ALA A 1 335 ? 48.336 3.050 10.457 1.00 18.15 312 ALA A C 1
ATOM 2581 O O . ALA A 1 335 ? 47.867 3.337 9.355 1.00 24.07 312 ALA A O 1
ATOM 2583 N N . GLN A 1 336 ? 47.601 2.985 11.563 1.00 20.34 313 GLN A N 1
ATOM 2584 C CA . GLN A 1 336 ? 46.186 3.321 11.567 1.00 28.11 313 GLN A CA 1
ATOM 2585 C C . GLN A 1 336 ? 45.854 3.976 12.897 1.00 25.98 313 GLN A C 1
ATOM 2586 O O . GLN A 1 336 ? 46.593 3.845 13.875 1.00 21.12 313 GLN A O 1
ATOM 2592 N N . MET A 1 337 ? 44.731 4.691 12.925 1.00 24.22 314 MET A N 1
ATOM 2593 C CA . MET A 1 337 ? 44.316 5.353 14.155 1.00 22.69 314 MET A CA 1
ATOM 2594 C C . MET A 1 337 ? 42.880 4.966 14.495 1.00 35.21 314 MET A C 1
ATOM 2595 O O . MET A 1 337 ? 41.999 5.020 13.620 1.00 34.14 314 MET A O 1
ATOM 2600 N N . PRO A 1 338 ? 42.606 4.573 15.743 1.00 27.77 315 PRO A N 1
ATOM 2601 C CA . PRO A 1 338 ? 41.247 4.156 16.153 1.00 33.74 315 PRO A CA 1
ATOM 2602 C C . PRO A 1 338 ? 40.315 5.340 16.382 1.00 39.61 315 PRO A C 1
ATOM 2603 O O . PRO A 1 338 ? 39.892 5.653 17.499 1.00 53.51 315 PRO A O 1
ATOM 2607 N N . ILE A 1 339 ? 39.980 6.024 15.295 1.00 35.66 316 ILE A N 1
ATOM 2608 C CA . ILE A 1 339 ? 39.025 7.124 15.328 1.00 35.86 316 ILE A CA 1
ATOM 2609 C C . ILE A 1 339 ? 37.627 6.549 15.141 1.00 34.68 316 ILE A C 1
ATOM 2610 O O . ILE A 1 339 ? 37.404 5.712 14.259 1.00 36.79 316 ILE A O 1
ATOM 2615 N N . SER A 1 340 ? 36.688 6.988 15.977 1.00 30.97 317 SER A N 1
ATOM 2616 C CA . SER A 1 340 ? 35.339 6.440 15.943 1.00 27.78 317 SER A CA 1
ATOM 2617 C C . SER A 1 340 ? 34.662 6.742 14.610 1.00 40.02 317 SER A C 1
ATOM 2618 O O . SER A 1 340 ? 34.869 7.797 14.003 1.00 33.65 317 SER A O 1
ATOM 2621 N N . SER A 1 341 ? 33.844 5.797 14.157 1.00 40.36 318 SER A N 1
ATOM 2622 C CA . SER A 1 341 ? 33.137 5.941 12.896 1.00 42.46 318 SER A CA 1
ATOM 2623 C C . SER A 1 341 ? 31.937 6.871 13.050 1.00 35.21 318 SER A C 1
ATOM 2624 O O . SER A 1 341 ? 31.385 7.048 14.139 1.00 42.87 318 SER A O 1
ATOM 2627 N N . GLN A 1 342 ? 31.540 7.475 11.927 1.00 51.05 319 GLN A N 1
ATOM 2628 C CA . GLN A 1 342 ? 30.349 8.324 11.842 1.00 38.68 319 GLN A CA 1
ATOM 2629 C C . GLN A 1 342 ? 29.520 7.783 10.677 1.00 41.76 319 GLN A C 1
ATOM 2630 O O . GLN A 1 342 ? 29.564 8.302 9.559 1.00 44.94 319 GLN A O 1
ATOM 2636 N N . ILE A 1 343 ? 28.775 6.710 10.944 1.00 44.50 320 ILE A N 1
ATOM 2637 C CA . ILE A 1 343 ? 27.989 6.067 9.897 1.00 57.93 320 ILE A CA 1
ATOM 2638 C C . ILE A 1 343 ? 26.693 6.829 9.654 1.00 60.04 320 ILE A C 1
ATOM 2639 O O . ILE A 1 343 ? 26.316 7.094 8.507 1.00 53.06 320 ILE A O 1
ATOM 2644 N N . SER A 1 344 ? 25.994 7.191 10.726 1.00 54.73 321 SER A N 1
ATOM 2645 C CA . SER A 1 344 ? 24.752 7.937 10.590 1.00 59.17 321 SER A CA 1
ATOM 2646 C C . SER A 1 344 ? 25.036 9.388 10.225 1.00 60.23 321 SER A C 1
ATOM 2647 O O . SER A 1 344 ? 26.022 9.979 10.674 1.00 64.64 321 SER A O 1
ATOM 2650 N N . GLY A 1 345 ? 24.164 9.960 9.397 1.00 65.17 322 GLY A N 1
ATOM 2651 C CA . GLY A 1 345 ? 24.282 11.358 9.040 1.00 42.08 322 GLY A CA 1
ATOM 2652 C C . GLY A 1 345 ? 25.421 11.633 8.068 1.00 42.42 322 GLY A C 1
ATOM 2653 O O . GLY A 1 345 ? 25.884 10.761 7.327 1.00 48.31 322 GLY A O 1
ATOM 2654 N N . ASN A 1 346 ? 25.868 12.886 8.084 1.00 41.33 323 ASN A N 1
ATOM 2655 C CA . ASN A 1 346 ? 26.949 13.354 7.226 1.00 37.96 323 ASN A CA 1
ATOM 2656 C C . ASN A 1 346 ? 28.239 13.392 8.036 1.00 47.91 323 ASN A C 1
ATOM 2657 O O . ASN A 1 346 ? 28.303 14.051 9.080 1.00 40.04 323 ASN A O 1
ATOM 2662 N N . CYS A 1 347 ? 29.261 12.690 7.553 1.00 48.59 324 CYS A N 1
ATOM 2663 C CA . CYS A 1 347 ? 30.522 12.544 8.267 1.00 39.14 324 CYS A CA 1
ATOM 2664 C C . CYS A 1 347 ? 31.554 13.600 7.892 1.00 30.06 324 CYS A C 1
ATOM 2665 O O . CYS A 1 347 ? 32.680 13.545 8.399 1.00 31.52 324 CYS A O 1
ATOM 2668 N N . SER A 1 348 ? 31.203 14.550 7.021 1.00 25.50 325 SER A N 1
ATOM 2669 C CA . SER A 1 348 ? 32.178 15.531 6.550 1.00 33.73 325 SER A CA 1
ATOM 2670 C C . SER A 1 348 ? 32.753 16.339 7.708 1.00 30.48 325 SER A C 1
ATOM 2671 O O . SER A 1 348 ? 33.974 16.529 7.805 1.00 30.87 325 SER A O 1
ATOM 2674 N N . TRP A 1 349 ? 31.884 16.823 8.598 1.00 22.86 326 TRP A N 1
ATOM 2675 C CA . TRP A 1 349 ? 32.348 17.590 9.749 1.00 21.80 326 TRP A CA 1
ATOM 2676 C C . TRP A 1 349 ? 33.308 16.772 10.601 1.00 26.26 326 TRP A C 1
ATOM 2677 O O . TRP A 1 349 ? 34.390 17.247 10.964 1.00 29.00 326 TRP A O 1
ATOM 2688 N N . ALA A 1 350 ? 32.927 15.534 10.928 1.00 19.12 327 ALA A N 1
ATOM 2689 C CA . ALA A 1 350 ? 33.790 14.680 11.737 1.00 20.42 327 ALA A CA 1
ATOM 2690 C C . ALA A 1 350 ? 35.101 14.383 11.021 1.00 21.79 327 ALA A C 1
ATOM 2691 O O . ALA A 1 350 ? 36.162 14.309 11.654 1.00 21.38 327 ALA A O 1
ATOM 2693 N N . ASN A 1 351 ? 35.048 14.213 9.697 1.00 19.94 328 ASN A N 1
ATOM 2694 C CA . ASN A 1 351 ? 36.268 13.975 8.933 1.00 26.54 328 ASN A CA 1
ATOM 2695 C C . ASN A 1 351 ? 37.217 15.161 9.032 1.00 24.72 328 ASN A C 1
ATOM 2696 O O . ASN A 1 351 ? 38.433 14.982 9.172 1.00 17.85 328 ASN A O 1
ATOM 2701 N N . VAL A 1 352 ? 36.682 16.382 8.966 1.00 33.46 329 VAL A N 1
ATOM 2702 C CA . VAL A 1 352 ? 37.538 17.558 9.097 1.00 25.56 329 VAL A CA 1
ATOM 2703 C C . VAL A 1 352 ? 38.072 17.677 10.521 1.00 31.30 329 VAL A C 1
ATOM 2704 O O . VAL A 1 352 ? 39.240 18.027 10.730 1.00 22.33 329 VAL A O 1
ATOM 2708 N N . GLN A 1 353 ? 37.233 17.385 11.521 1.00 19.89 330 GLN A N 1
ATOM 2709 C CA . GLN A 1 353 ? 37.690 17.454 12.908 1.00 17.70 330 GLN A CA 1
ATOM 2710 C C . GLN A 1 353 ? 38.836 16.484 13.163 1.00 28.39 330 GLN A C 1
ATOM 2711 O O . GLN A 1 353 ? 39.803 16.821 13.857 1.00 22.19 330 GLN A O 1
ATOM 2717 N N . ALA A 1 354 ? 38.747 15.273 12.607 1.00 23.97 331 ALA A N 1
ATOM 2718 C CA . ALA A 1 354 ? 39.760 14.252 12.853 1.00 17.98 331 ALA A CA 1
ATOM 2719 C C . ALA A 1 354 ? 41.125 14.613 12.284 1.00 17.64 331 ALA A C 1
ATOM 2720 O O . ALA A 1 354 ? 42.102 13.926 12.596 1.00 20.21 331 ALA A O 1
ATOM 2722 N N . VAL A 1 355 ? 41.220 15.664 11.465 1.00 20.12 332 VAL A N 1
ATOM 2723 C CA . VAL A 1 355 ? 42.508 16.064 10.905 1.00 16.83 332 VAL A CA 1
ATOM 2724 C C . VAL A 1 355 ? 43.486 16.454 12.007 1.00 23.97 332 VAL A C 1
ATOM 2725 O O . VAL A 1 355 ? 44.694 16.212 11.889 1.00 25.39 332 VAL A O 1
ATOM 2729 N N . VAL A 1 356 ? 42.988 17.032 13.097 1.00 19.93 333 VAL A N 1
ATOM 2730 C CA . VAL A 1 356 ? 43.843 17.546 14.167 1.00 24.46 333 VAL A CA 1
ATOM 2731 C C . VAL A 1 356 ? 44.624 16.409 14.825 1.00 22.25 333 VAL A C 1
ATOM 2732 O O . VAL A 1 356 ? 45.866 16.455 14.824 1.00 23.98 333 VAL A O 1
ATOM 2736 N N . PRO A 1 357 ? 43.982 15.370 15.384 1.00 16.76 334 PRO A N 1
ATOM 2737 C CA . PRO A 1 357 ? 44.782 14.292 15.989 1.00 19.23 334 PRO A CA 1
ATOM 2738 C C . PRO A 1 357 ? 45.632 13.541 14.982 1.00 19.69 334 PRO A C 1
ATOM 2739 O O . PRO A 1 357 ? 46.747 13.121 15.317 1.00 25.59 334 PRO A O 1
ATOM 2743 N N . VAL A 1 358 ? 45.149 13.376 13.750 1.00 24.57 335 VAL A N 1
ATOM 2744 C CA . VAL A 1 358 ? 45.922 12.663 12.737 1.00 17.16 335 VAL A CA 1
ATOM 2745 C C . VAL A 1 358 ? 47.188 13.437 12.388 1.00 19.40 335 VAL A C 1
ATOM 2746 O O . VAL A 1 358 ? 48.286 12.869 12.334 1.00 24.88 335 VAL A O 1
ATOM 2750 N N . ALA A 1 359 ? 47.056 14.744 12.142 1.00 18.97 336 ALA A N 1
ATOM 2751 C CA . ALA A 1 359 ? 48.226 15.556 11.822 1.00 31.21 336 ALA A CA 1
ATOM 2752 C C . ALA A 1 359 ? 49.187 15.626 13.003 1.00 22.45 336 ALA A C 1
ATOM 2753 O O . ALA A 1 359 ? 50.412 15.606 12.820 1.00 32.47 336 ALA A O 1
ATOM 2755 N N . TYR A 1 360 ? 48.651 15.692 14.225 1.00 22.30 337 TYR A N 1
ATOM 2756 C CA . TYR A 1 360 ? 49.505 15.642 15.408 1.00 20.93 337 TYR A CA 1
ATOM 2757 C C . TYR A 1 360 ? 50.319 14.352 15.444 1.00 22.55 337 TYR A C 1
ATOM 2758 O O . TYR A 1 360 ? 51.548 14.378 15.602 1.00 32.43 337 TYR A O 1
ATOM 2767 N N . SER A 1 361 ? 49.644 13.208 15.294 1.00 22.41 338 SER A N 1
ATOM 2768 C CA . SER A 1 361 ? 50.337 11.923 15.307 1.00 27.05 338 SER A CA 1
ATOM 2769 C C . SER A 1 361 ? 51.392 11.852 14.212 1.00 20.64 338 SER A C 1
ATOM 2770 O O . SER A 1 361 ? 52.500 11.353 14.439 1.00 30.93 338 SER A O 1
ATOM 2773 N N . MET A 1 362 ? 51.066 12.345 13.015 1.00 22.38 339 MET A N 1
ATOM 2774 C CA . MET A 1 362 ? 52.032 12.314 11.922 1.00 24.41 339 MET A CA 1
ATOM 2775 C C . MET A 1 362 ? 53.247 13.173 12.240 1.00 31.15 339 MET A C 1
ATOM 2776 O O . MET A 1 362 ? 54.374 12.835 11.857 1.00 32.86 339 MET A O 1
ATOM 2781 N N . GLN A 1 363 ? 53.041 14.291 12.940 1.00 33.03 340 GLN A N 1
ATOM 2782 C CA . GLN A 1 363 ? 54.181 15.076 13.399 1.00 28.34 340 GLN A CA 1
ATOM 2783 C C . GLN A 1 363 ? 54.996 14.324 14.442 1.00 35.79 340 GLN A C 1
ATOM 2784 O O . GLN A 1 363 ? 56.215 14.513 14.526 1.00 32.29 340 GLN A O 1
ATOM 2790 N N . GLU A 1 364 ? 54.345 13.475 15.243 1.00 48.66 341 GLU A N 1
ATOM 2791 C CA . GLU A 1 364 ? 55.067 12.748 16.285 1.00 46.00 341 GLU A CA 1
ATOM 2792 C C . GLU A 1 364 ? 56.093 11.779 15.706 1.00 43.93 341 GLU A C 1
ATOM 2793 O O . GLU A 1 364 ? 57.073 11.443 16.380 1.00 49.35 341 GLU A O 1
ATOM 2799 N N . LEU A 1 365 ? 55.889 11.318 14.476 1.00 39.22 342 LEU A N 1
ATOM 2800 C CA . LEU A 1 365 ? 56.813 10.380 13.843 1.00 53.01 342 LEU A CA 1
ATOM 2801 C C . LEU A 1 365 ? 58.206 10.982 13.680 1.00 52.34 342 LEU A C 1
ATOM 2802 O O . LEU A 1 365 ? 59.096 10.365 13.094 1.00 70.74 342 LEU A O 1
ATOM 2807 N N . PHE A 1 371 ? 55.382 6.322 17.303 1.00 86.13 348 PHE A N 1
ATOM 2808 C CA . PHE A 1 371 ? 53.988 6.548 16.941 1.00 89.41 348 PHE A CA 1
ATOM 2809 C C . PHE A 1 371 ? 53.073 6.270 18.130 1.00 85.69 348 PHE A C 1
ATOM 2810 O O . PHE A 1 371 ? 53.006 5.146 18.625 1.00 77.12 348 PHE A O 1
ATOM 2818 N N . LYS A 1 372 ? 52.364 7.306 18.581 1.00 84.58 349 LYS A N 1
ATOM 2819 C CA . LYS A 1 372 ? 51.524 7.224 19.773 1.00 83.67 349 LYS A CA 1
ATOM 2820 C C . LYS A 1 372 ? 50.207 7.946 19.521 1.00 76.56 349 LYS A C 1
ATOM 2821 O O . LYS A 1 372 ? 50.141 9.183 19.621 1.00 82.28 349 LYS A O 1
ATOM 2827 N N . PRO A 1 373 ? 49.138 7.212 19.192 1.00 89.19 350 PRO A N 1
ATOM 2828 C CA . PRO A 1 373 ? 47.818 7.850 19.056 1.00 79.53 350 PRO A CA 1
ATOM 2829 C C . PRO A 1 373 ? 47.205 8.273 20.381 1.00 69.74 350 PRO A C 1
ATOM 2830 O O . PRO A 1 373 ? 46.176 8.961 20.370 1.00 64.60 350 PRO A O 1
ATOM 2834 N N . ASP A 1 374 ? 47.803 7.889 21.512 1.00 80.63 351 ASP A N 1
ATOM 2835 C CA . ASP A 1 374 ? 47.209 8.162 22.818 1.00 71.89 351 ASP A CA 1
ATOM 2836 C C . ASP A 1 374 ? 47.065 9.660 23.061 1.00 58.56 351 ASP A C 1
ATOM 2837 O O . ASP A 1 374 ? 45.961 10.163 23.316 1.00 41.12 351 ASP A O 1
ATOM 2842 N N . VAL A 1 375 ? 48.185 10.385 23.002 1.00 46.47 352 VAL A N 1
ATOM 2843 C CA . VAL A 1 375 ? 48.168 11.819 23.273 1.00 58.59 352 VAL A CA 1
ATOM 2844 C C . VAL A 1 375 ? 47.307 12.545 22.249 1.00 35.09 352 VAL A C 1
ATOM 2845 O O . VAL A 1 375 ? 46.567 13.475 22.588 1.00 44.61 352 VAL A O 1
ATOM 2849 N N . ALA A 1 376 ? 47.377 12.122 20.985 1.00 30.89 353 ALA A N 1
ATOM 2850 C CA . ALA A 1 376 ? 46.597 12.776 19.938 1.00 22.40 353 ALA A CA 1
ATOM 2851 C C . ALA A 1 376 ? 45.102 12.637 20.196 1.00 29.28 353 ALA A C 1
ATOM 2852 O O . ALA A 1 376 ? 44.350 13.614 20.100 1.00 28.59 353 ALA A O 1
ATOM 2854 N N . LEU A 1 377 ? 44.651 11.428 20.539 1.00 27.93 354 LEU A N 1
ATOM 2855 C CA . LEU A 1 377 ? 43.227 11.218 20.778 1.00 25.13 354 LEU A CA 1
ATOM 2856 C C . LEU A 1 377 ? 42.765 11.928 22.046 1.00 30.24 354 LEU A C 1
ATOM 2857 O O . LEU A 1 377 ? 41.659 12.486 22.085 1.00 31.64 354 LEU A O 1
ATOM 2862 N N . SER A 1 378 ? 43.596 11.923 23.094 1.00 25.24 355 SER A N 1
ATOM 2863 C CA . SER A 1 378 ? 43.237 12.646 24.310 1.00 36.22 355 SER A CA 1
ATOM 2864 C C . SER A 1 378 ? 43.113 14.142 24.040 1.00 28.64 355 SER A C 1
ATOM 2865 O O . SER A 1 378 ? 42.168 14.793 24.508 1.00 28.13 355 SER A O 1
ATOM 2868 N N . LEU A 1 379 ? 44.057 14.699 23.277 1.00 25.13 356 LEU A N 1
ATOM 2869 C CA . LEU A 1 379 ? 43.997 16.107 22.903 1.00 28.94 356 LEU A CA 1
ATOM 2870 C C . LEU A 1 379 ? 42.756 16.403 22.074 1.00 33.54 356 LEU A C 1
ATOM 2871 O O . LEU A 1 379 ? 42.111 17.441 22.255 1.00 31.26 356 LEU A O 1
ATOM 2876 N N . TYR A 1 380 ? 42.411 15.499 21.154 1.00 25.16 357 TYR A N 1
ATOM 2877 C CA . TYR A 1 380 ? 41.222 15.683 20.328 1.00 23.80 357 TYR A CA 1
ATOM 2878 C C . TYR A 1 380 ? 39.962 15.736 21.185 1.00 25.16 357 TYR A C 1
ATOM 2879 O O . TYR A 1 380 ? 39.110 16.616 21.007 1.00 27.41 357 TYR A O 1
ATOM 2888 N N . ASP A 1 381 ? 39.837 14.805 22.135 1.00 27.78 358 ASP A N 1
ATOM 2889 C CA . ASP A 1 381 ? 38.670 14.793 23.015 1.00 30.21 358 ASP A CA 1
ATOM 2890 C C . ASP A 1 381 ? 38.604 16.060 23.862 1.00 26.27 358 ASP A C 1
ATOM 2891 O O . ASP A 1 381 ? 37.536 16.673 24.009 1.00 28.13 358 ASP A O 1
ATOM 2896 N N . GLU A 1 382 ? 39.742 16.462 24.438 1.00 30.23 359 GLU A N 1
ATOM 2897 C CA . GLU A 1 382 ? 39.770 17.672 25.254 1.00 35.80 359 GLU A CA 1
ATOM 2898 C C . GLU A 1 382 ? 39.365 18.895 24.439 1.00 34.07 359 GLU A C 1
ATOM 2899 O O . GLU A 1 382 ? 38.561 19.718 24.897 1.00 29.77 359 GLU A O 1
ATOM 2905 N N . TRP A 1 383 ? 39.896 19.018 23.219 1.00 21.63 360 TRP A N 1
ATOM 2906 C CA . TRP A 1 383 ? 39.564 20.149 22.360 1.00 22.22 360 TRP A CA 1
ATOM 2907 C C . TRP A 1 383 ? 38.082 20.162 22.006 1.00 29.88 360 TRP A C 1
ATOM 2908 O O . TRP A 1 383 ? 37.437 21.217 22.048 1.00 32.19 360 TRP A O 1
ATOM 2919 N N . VAL A 1 384 ? 37.521 18.999 21.667 1.00 28.88 361 VAL A N 1
ATOM 2920 C CA . VAL A 1 384 ? 36.118 18.951 21.262 1.00 31.15 361 VAL A CA 1
ATOM 2921 C C . VAL A 1 384 ? 35.204 19.322 22.426 1.00 30.65 361 VAL A C 1
ATOM 2922 O O . VAL A 1 384 ? 34.260 20.110 22.263 1.00 33.17 361 VAL A O 1
ATOM 2926 N N . GLU A 1 385 ? 35.465 18.773 23.617 1.00 27.77 362 GLU A N 1
ATOM 2927 C CA . GLU A 1 385 ? 34.621 19.105 24.763 1.00 37.36 362 GLU A CA 1
ATOM 2928 C C . GLU A 1 385 ? 34.766 20.574 25.150 1.00 32.07 362 GLU A C 1
ATOM 2929 O O . GLU A 1 385 ? 33.771 21.243 25.475 1.00 27.25 362 GLU A O 1
ATOM 2935 N N . TRP A 1 386 ? 35.998 21.096 25.112 1.00 28.92 363 TRP A N 1
ATOM 2936 C CA . TRP A 1 386 ? 36.211 22.509 25.397 1.00 26.70 363 TRP A CA 1
ATOM 2937 C C . TRP A 1 386 ? 35.446 23.388 24.418 1.00 31.66 363 TRP A C 1
ATOM 2938 O O . TRP A 1 386 ? 34.870 24.406 24.812 1.00 28.37 363 TRP A O 1
ATOM 2949 N N . ASP A 1 387 ? 35.422 23.010 23.136 1.00 30.74 364 ASP A N 1
ATOM 2950 C CA . ASP A 1 387 ? 34.723 23.827 22.148 1.00 27.11 364 ASP A CA 1
ATOM 2951 C C . ASP A 1 387 ? 33.213 23.759 22.342 1.00 28.08 364 ASP A C 1
ATOM 2952 O O . ASP A 1 387 ? 32.516 24.770 22.179 1.00 28.71 364 ASP A O 1
ATOM 2957 N N . LYS A 1 388 ? 32.690 22.576 22.680 1.00 29.09 365 LYS A N 1
ATOM 2958 C CA . LYS A 1 388 ? 31.280 22.466 23.048 1.00 33.79 365 LYS A CA 1
ATOM 2959 C C . LYS A 1 388 ? 30.931 23.458 24.152 1.00 32.18 365 LYS A C 1
ATOM 2960 O O . LYS A 1 388 ? 29.997 24.266 24.020 1.00 32.89 365 LYS A O 1
ATOM 2966 N N . ASP A 1 389 ? 31.686 23.408 25.253 1.00 28.75 366 ASP A N 1
ATOM 2967 C CA . ASP A 1 389 ? 31.391 24.285 26.381 1.00 27.93 366 ASP A CA 1
ATOM 2968 C C . ASP A 1 389 ? 31.603 25.755 26.029 1.00 42.78 366 ASP A C 1
ATOM 2969 O O . ASP A 1 389 ? 30.870 26.617 26.524 1.00 35.01 366 ASP A O 1
ATOM 2974 N N . ARG A 1 390 ? 32.572 26.057 25.162 1.00 32.42 367 ARG A N 1
ATOM 2975 C CA . ARG A 1 390 ? 32.812 27.439 24.756 1.00 30.80 367 ARG A CA 1
ATOM 2976 C C . ARG A 1 390 ? 31.630 27.993 23.972 1.00 37.02 367 ARG A C 1
ATOM 2977 O O . ARG A 1 390 ? 31.193 29.126 24.206 1.00 42.61 367 ARG A O 1
ATOM 2985 N N . ALA A 1 391 ? 31.106 27.210 23.026 1.00 25.85 368 ALA A N 1
ATOM 2986 C CA . ALA A 1 391 ? 29.949 27.663 22.260 1.00 33.25 368 ALA A CA 1
ATOM 2987 C C . ALA A 1 391 ? 28.729 27.834 23.158 1.00 35.74 368 ALA A C 1
ATOM 2988 O O . ALA A 1 391 ? 27.977 28.815 23.026 1.00 38.15 368 ALA A O 1
ATOM 2990 N N . LEU A 1 392 ? 28.520 26.893 24.086 1.00 35.24 369 LEU A N 1
ATOM 2991 C CA . LEU A 1 392 ? 27.406 27.025 25.021 1.00 33.33 369 LEU A CA 1
ATOM 2992 C C . LEU A 1 392 ? 27.538 28.290 25.866 1.00 31.84 369 LEU A C 1
ATOM 2993 O O . LEU A 1 392 ? 26.555 29.016 26.076 1.00 35.52 369 LEU A O 1
ATOM 2998 N N . ASP A 1 393 ? 28.751 28.576 26.350 1.00 33.31 370 ASP A N 1
ATOM 2999 C CA . ASP A 1 393 ? 28.975 29.776 27.150 1.00 35.64 370 ASP A CA 1
ATOM 3000 C C . ASP A 1 393 ? 28.760 31.039 26.326 1.00 39.64 370 ASP A C 1
ATOM 3001 O O . ASP A 1 393 ? 28.239 32.035 26.837 1.00 33.29 370 ASP A O 1
ATOM 3006 N N . GLU A 1 394 ? 29.172 31.022 25.055 1.00 37.60 371 GLU A N 1
ATOM 3007 C CA . GLU A 1 394 ? 28.911 32.158 24.175 1.00 41.49 371 GLU A CA 1
ATOM 3008 C C . GLU A 1 394 ? 27.417 32.427 24.069 1.00 41.11 371 GLU A C 1
ATOM 3009 O O . GLU A 1 394 ? 26.969 33.576 24.175 1.00 38.82 371 GLU A O 1
ATOM 3015 N N . CYS A 1 395 ? 26.628 31.371 23.855 1.00 35.80 372 CYS A N 1
ATOM 3016 C CA . CYS A 1 395 ? 25.178 31.540 23.772 1.00 37.40 372 CYS A CA 1
ATOM 3017 C C . CYS A 1 395 ? 24.612 32.111 25.068 1.00 36.06 372 CYS A C 1
ATOM 3018 O O . CYS A 1 395 ? 23.806 33.053 25.051 1.00 42.65 372 CYS A O 1
ATOM 3021 N N . ILE A 1 396 ? 25.025 31.546 26.206 1.00 39.08 373 ILE A N 1
ATOM 3022 C CA . ILE A 1 396 ? 24.492 31.989 27.493 1.00 34.88 373 ILE A CA 1
ATOM 3023 C C . ILE A 1 396 ? 24.844 33.450 27.747 1.00 35.40 373 ILE A C 1
ATOM 3024 O O . ILE A 1 396 ? 24.012 34.230 28.227 1.00 41.54 373 ILE A O 1
ATOM 3029 N N . GLN A 1 397 ? 26.074 33.848 27.417 1.00 30.91 374 GLN A N 1
ATOM 3030 C CA . GLN A 1 397 ? 26.485 35.231 27.633 1.00 29.67 374 GLN A CA 1
ATOM 3031 C C . GLN A 1 397 ? 25.735 36.182 26.710 1.00 32.04 374 GLN A C 1
ATOM 3032 O O . GLN A 1 397 ? 25.314 37.264 27.136 1.00 34.33 374 GLN A O 1
ATOM 3038 N N . ARG A 1 398 ? 25.553 35.799 25.444 1.00 34.47 375 ARG A N 1
ATOM 3039 C CA . ARG A 1 398 ? 24.863 36.676 24.508 1.00 39.03 375 ARG A CA 1
ATOM 3040 C C . ARG A 1 398 ? 23.373 36.783 24.798 1.00 31.42 375 ARG A C 1
ATOM 3041 O O . ARG A 1 398 ? 22.748 37.761 24.375 1.00 35.27 375 ARG A O 1
ATOM 3049 N N . PHE A 1 399 ? 22.790 35.804 25.498 1.00 32.29 376 PHE A N 1
ATOM 3050 C CA . PHE A 1 399 ? 21.357 35.870 25.783 1.00 37.99 376 PHE A CA 1
ATOM 3051 C C . PHE A 1 399 ? 20.993 37.126 26.570 1.00 48.08 376 PHE A C 1
ATOM 3052 O O . PHE A 1 399 ? 19.996 37.790 26.263 1.00 41.79 376 PHE A O 1
ATOM 3060 N N . TYR A 1 400 ? 21.785 37.468 27.589 1.00 41.53 377 TYR A N 1
ATOM 3061 C CA . TYR A 1 400 ? 21.430 38.582 28.462 1.00 38.53 377 TYR A CA 1
ATOM 3062 C C . TYR A 1 400 ? 21.653 39.940 27.808 1.00 45.30 377 TYR A C 1
ATOM 3063 O O . TYR A 1 400 ? 21.145 40.946 28.313 1.00 60.21 377 TYR A O 1
ATOM 3072 N N . LEU A 1 401 ? 22.393 39.994 26.703 1.00 42.55 378 LEU A N 1
ATOM 3073 C CA . LEU A 1 401 ? 22.663 41.240 25.998 1.00 46.74 378 LEU A CA 1
ATOM 3074 C C . LEU A 1 401 ? 21.842 41.384 24.724 1.00 48.74 378 LEU A C 1
ATOM 3075 O O . LEU A 1 401 ? 22.053 42.337 23.968 1.00 50.76 378 LEU A O 1
ATOM 3080 N N . ALA A 1 402 ? 20.909 40.472 24.474 1.00 44.49 379 ALA A N 1
ATOM 3081 C CA . ALA A 1 402 ? 20.285 40.338 23.167 1.00 50.25 379 ALA A CA 1
ATOM 3082 C C . ALA A 1 402 ? 18.933 41.040 23.100 1.00 48.19 379 ALA A C 1
ATOM 3083 O O . ALA A 1 402 ? 18.280 41.302 24.113 1.00 42.00 379 ALA A O 1
ATOM 3085 N N . SER A 1 403 ? 18.524 41.339 21.867 1.00 45.90 380 SER A N 1
ATOM 3086 C CA . SER A 1 403 ? 17.195 41.842 21.575 1.00 44.71 380 SER A CA 1
ATOM 3087 C C . SER A 1 403 ? 16.174 40.727 21.793 1.00 43.99 380 SER A C 1
ATOM 3088 O O . SER A 1 403 ? 16.543 39.562 21.955 1.00 46.34 380 SER A O 1
ATOM 3091 N N . PRO A 1 404 ? 14.875 41.053 21.819 1.00 65.30 381 PRO A N 1
ATOM 3092 C CA . PRO A 1 404 ? 13.871 39.988 22.002 1.00 58.41 381 PRO A CA 1
ATOM 3093 C C . PRO A 1 404 ? 13.938 38.890 20.952 1.00 43.18 381 PRO A C 1
ATOM 3094 O O . PRO A 1 404 ? 13.827 37.706 21.296 1.00 48.59 381 PRO A O 1
ATOM 3098 N N . GLU A 1 405 ? 14.122 39.245 19.679 1.00 48.95 382 GLU A N 1
ATOM 3099 C CA . GLU A 1 405 ? 14.168 38.229 18.630 1.00 57.95 382 GLU A CA 1
ATOM 3100 C C . GLU A 1 405 ? 15.419 37.365 18.748 1.00 42.79 382 GLU A C 1
ATOM 3101 O O . GLU A 1 405 ? 15.346 36.132 18.641 1.00 42.30 382 GLU A O 1
ATOM 3107 N N . ARG A 1 406 ? 16.579 37.991 18.963 1.00 42.77 383 ARG A N 1
ATOM 3108 C CA . ARG A 1 406 ? 17.795 37.216 19.173 1.00 43.86 383 ARG A CA 1
ATOM 3109 C C . ARG A 1 406 ? 17.714 36.395 20.453 1.00 46.39 383 ARG A C 1
ATOM 3110 O O . ARG A 1 406 ? 18.259 35.288 20.510 1.00 39.91 383 ARG A O 1
ATOM 3118 N N . LYS A 1 407 ? 17.028 36.908 21.478 1.00 45.38 384 LYS A N 1
ATOM 3119 C CA . LYS A 1 407 ? 16.804 36.117 22.684 1.00 38.05 384 LYS A CA 1
ATOM 3120 C C . LYS A 1 407 ? 15.974 34.877 22.380 1.00 42.05 384 LYS A C 1
ATOM 3121 O O . LYS A 1 407 ? 16.273 33.786 22.879 1.00 43.07 384 LYS A O 1
ATOM 3127 N N . ALA A 1 408 ? 14.927 35.025 21.563 1.00 40.17 385 ALA A N 1
ATOM 3128 C CA . ALA A 1 408 ? 14.120 33.870 21.178 1.00 45.04 385 ALA A CA 1
ATOM 3129 C C . ALA A 1 408 ? 14.946 32.858 20.395 1.00 36.49 385 ALA A C 1
ATOM 3130 O O . ALA A 1 408 ? 14.837 31.645 20.618 1.00 35.46 385 ALA A O 1
ATOM 3132 N N . SER A 1 409 ? 15.786 33.340 19.476 1.00 29.18 386 SER A N 1
ATOM 3133 C CA . SER A 1 409 ? 16.639 32.439 18.704 1.00 37.37 386 SER A CA 1
ATOM 3134 C C . SER A 1 409 ? 17.606 31.682 19.612 1.00 37.03 386 SER A C 1
ATOM 3135 O O . SER A 1 409 ? 17.774 30.461 19.486 1.00 36.15 386 SER A O 1
ATOM 3138 N N . ILE A 1 410 ? 18.250 32.396 20.537 1.00 30.12 387 ILE A N 1
ATOM 3139 C CA . ILE A 1 410 ? 19.205 31.764 21.440 1.00 33.71 387 ILE A CA 1
ATOM 3140 C C . ILE A 1 410 ? 18.502 30.765 22.352 1.00 35.17 387 ILE A C 1
ATOM 3141 O O . ILE A 1 410 ? 19.038 29.690 22.644 1.00 33.61 387 ILE A O 1
ATOM 3146 N N . ALA A 1 411 ? 17.290 31.094 22.807 1.00 41.32 388 ALA A N 1
ATOM 3147 C CA . ALA A 1 411 ? 16.538 30.159 23.636 1.00 37.56 388 ALA A CA 1
ATOM 3148 C C . ALA A 1 411 ? 16.174 28.903 22.855 1.00 38.31 388 ALA A C 1
ATOM 3149 O O . ALA A 1 411 ? 16.225 27.794 23.398 1.00 33.73 388 ALA A O 1
ATOM 3151 N N . ALA A 1 412 ? 15.808 29.057 21.580 1.00 39.36 389 ALA A N 1
ATOM 3152 C CA . ALA A 1 412 ? 15.533 27.888 20.749 1.00 38.40 389 ALA A CA 1
ATOM 3153 C C . ALA A 1 412 ? 16.776 27.020 20.591 1.00 40.35 389 ALA A C 1
ATOM 3154 O O . ALA A 1 412 ? 16.698 25.788 20.666 1.00 38.22 389 ALA A O 1
ATOM 3156 N N . ILE A 1 413 ? 17.935 27.648 20.379 1.00 33.09 390 ILE A N 1
ATOM 3157 C CA . ILE A 1 413 ? 19.177 26.886 20.243 1.00 33.41 390 ILE A CA 1
ATOM 3158 C C . ILE A 1 413 ? 19.493 26.137 21.534 1.00 39.66 390 ILE A C 1
ATOM 3159 O O . ILE A 1 413 ? 19.874 24.957 21.512 1.00 34.56 390 ILE A O 1
ATOM 3164 N N . LEU A 1 414 ? 19.341 26.809 22.679 1.00 33.26 391 LEU A N 1
ATOM 3165 C CA . LEU A 1 414 ? 19.626 26.168 23.960 1.00 34.80 391 LEU A CA 1
ATOM 3166 C C . LEU A 1 414 ? 18.666 25.015 24.224 1.00 37.76 391 LEU A C 1
ATOM 3167 O O . LEU A 1 414 ? 19.071 23.965 24.739 1.00 40.24 391 LEU A O 1
ATOM 3172 N N . GLY A 1 415 ? 17.389 25.191 23.879 1.00 38.01 392 GLY A N 1
ATOM 3173 C CA . GLY A 1 415 ? 16.437 24.104 24.031 1.00 44.37 392 GLY A CA 1
ATOM 3174 C C . GLY A 1 415 ? 16.760 22.925 23.135 1.00 44.12 392 GLY A C 1
ATOM 3175 O O . GLY A 1 415 ? 16.601 21.768 23.535 1.00 48.89 392 GLY A O 1
ATOM 3176 N N . GLY A 1 416 ? 17.215 23.201 21.911 1.00 46.47 393 GLY A N 1
ATOM 3177 C CA . GLY A 1 416 ? 17.665 22.124 21.045 1.00 38.10 393 GLY A CA 1
ATOM 3178 C C . GLY A 1 416 ? 18.821 21.352 21.649 1.00 37.26 393 GLY A C 1
ATOM 3179 O O . GLY A 1 416 ? 18.824 20.117 21.660 1.00 35.42 393 GLY A O 1
ATOM 3180 N N . ILE A 1 417 ? 19.821 22.076 22.162 1.00 40.84 394 ILE A N 1
ATOM 3181 C CA . ILE A 1 417 ? 20.939 21.429 22.853 1.00 42.83 394 ILE A CA 1
ATOM 3182 C C . ILE A 1 417 ? 20.420 20.534 23.971 1.00 40.79 394 ILE A C 1
ATOM 3183 O O . ILE A 1 417 ? 20.747 19.343 24.046 1.00 46.64 394 ILE A O 1
ATOM 3188 N N . LEU A 1 418 ? 19.584 21.101 24.844 1.00 39.34 395 LEU A N 1
ATOM 3189 C CA . LEU A 1 418 ? 19.102 20.376 26.017 1.00 49.32 395 LEU A CA 1
ATOM 3190 C C . LEU A 1 418 ? 18.344 19.114 25.622 1.00 50.38 395 LEU A C 1
ATOM 3191 O O . LEU A 1 418 ? 18.567 18.039 26.191 1.00 41.03 395 LEU A O 1
ATOM 3196 N N . PHE A 1 419 ? 17.446 19.222 24.641 1.00 40.93 396 PHE A N 1
ATOM 3197 C CA . PHE A 1 419 ? 16.596 18.086 24.305 1.00 52.20 396 PHE A CA 1
ATOM 3198 C C . PHE A 1 419 ? 17.364 17.011 23.546 1.00 50.90 396 PHE A C 1
ATOM 3199 O O . PHE A 1 419 ? 17.202 15.817 23.824 1.00 52.98 396 PHE A O 1
ATOM 3207 N N . GLN A 1 420 ? 18.210 17.404 22.591 1.00 52.45 397 GLN A N 1
ATOM 3208 C CA . GLN A 1 420 ? 18.821 16.421 21.707 1.00 43.89 397 GLN A CA 1
ATOM 3209 C C . GLN A 1 420 ? 20.134 15.854 22.230 1.00 40.42 397 GLN A C 1
ATOM 3210 O O . GLN A 1 420 ? 20.424 14.678 21.984 1.00 49.80 397 GLN A O 1
ATOM 3216 N N . ALA A 1 421 ? 20.939 16.643 22.944 1.00 42.09 398 ALA A N 1
ATOM 3217 C CA . ALA A 1 421 ? 22.327 16.277 23.193 1.00 48.39 398 ALA A CA 1
ATOM 3218 C C . ALA A 1 421 ? 22.649 15.964 24.648 1.00 46.03 398 ALA A C 1
ATOM 3219 O O . ALA A 1 421 ? 23.789 15.586 24.940 1.00 57.91 398 ALA A O 1
ATOM 3221 N N . CYS A 1 422 ? 21.697 16.099 25.566 1.00 55.90 399 CYS A N 1
ATOM 3222 C CA . CYS A 1 422 ? 21.959 15.916 26.990 1.00 51.16 399 CYS A CA 1
ATOM 3223 C C . CYS A 1 422 ? 21.299 14.632 27.479 1.00 56.34 399 CYS A C 1
ATOM 3224 O O . CYS A 1 422 ? 20.073 14.494 27.410 1.00 60.23 399 CYS A O 1
ATOM 3227 N N . ASP A 1 423 ? 22.113 13.703 27.975 1.00 50.68 400 ASP A N 1
ATOM 3228 C CA . ASP A 1 423 ? 21.634 12.474 28.590 1.00 63.91 400 ASP A CA 1
ATOM 3229 C C . ASP A 1 423 ? 21.656 12.620 30.107 1.00 73.52 400 ASP A C 1
ATOM 3230 O O . ASP A 1 423 ? 22.620 13.140 30.676 1.00 60.15 400 ASP A O 1
ATOM 3235 N N . HIS A 1 424 ? 20.590 12.149 30.758 1.00 73.66 401 HIS A N 1
ATOM 3236 C CA . HIS A 1 424 ? 20.432 12.340 32.195 1.00 64.68 401 HIS A CA 1
ATOM 3237 C C . HIS A 1 424 ? 21.448 11.561 33.023 1.00 73.70 401 HIS A C 1
ATOM 3238 O O . HIS A 1 424 ? 21.555 11.811 34.228 1.00 77.93 401 HIS A O 1
ATOM 3245 N N . ALA A 1 425 ? 22.189 10.635 32.419 1.00 72.03 402 ALA A N 1
ATOM 3246 C CA . ALA A 1 425 ? 23.180 9.842 33.134 1.00 75.68 402 ALA A CA 1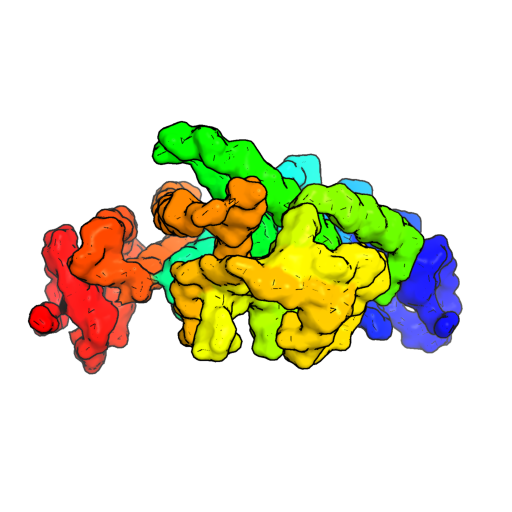
ATOM 3247 C C . ALA A 1 425 ? 24.591 10.401 33.014 1.00 60.43 402 ALA A C 1
ATOM 3248 O O . ALA A 1 425 ? 25.526 9.808 33.561 1.00 66.92 402 ALA A O 1
ATOM 3250 N N . ASN A 1 426 ? 24.768 11.520 32.318 1.00 63.61 403 ASN A N 1
ATOM 3251 C CA . ASN A 1 426 ? 26.074 12.136 32.116 1.00 68.68 403 ASN A CA 1
ATOM 3252 C C . ASN A 1 426 ? 26.161 13.389 32.977 1.00 58.25 403 ASN A C 1
ATOM 3253 O O . ASN A 1 426 ? 25.333 14.296 32.843 1.00 60.88 403 ASN A O 1
ATOM 3258 N N . LYS A 1 427 ? 27.165 13.439 33.858 1.00 48.08 404 LYS A N 1
ATOM 3259 C CA . LYS A 1 427 ? 27.273 14.567 34.777 1.00 57.32 404 LYS A CA 1
ATOM 3260 C C . LYS A 1 427 ? 27.686 15.847 34.057 1.00 53.57 404 LYS A C 1
ATOM 3261 O O . LYS A 1 427 ? 27.248 16.937 34.441 1.00 57.45 404 LYS A O 1
ATOM 3267 N N . ARG A 1 428 ? 28.506 15.742 33.007 1.00 53.78 405 ARG A N 1
ATOM 3268 C CA . ARG A 1 428 ? 28.832 16.923 32.213 1.00 51.83 405 ARG A CA 1
ATOM 3269 C C . ARG A 1 428 ? 27.604 17.427 31.465 1.00 45.55 405 ARG A C 1
ATOM 3270 O O . ARG A 1 428 ? 27.353 18.640 31.404 1.00 57.89 405 ARG A O 1
ATOM 3273 N N . HIS A 1 429 ? 26.825 16.505 30.894 1.00 49.34 406 HIS A N 1
ATOM 3274 C CA . HIS A 1 429 ? 25.557 16.884 30.286 1.00 52.67 406 HIS A CA 1
ATOM 3275 C C . HIS A 1 429 ? 24.616 17.494 31.313 1.00 44.43 406 HIS A C 1
ATOM 3276 O O . HIS A 1 429 ? 23.850 18.403 30.985 1.00 50.23 406 HIS A O 1
ATOM 3283 N N . LEU A 1 430 ? 24.674 17.029 32.564 1.00 43.13 407 LEU A N 1
ATOM 3284 C CA . LEU A 1 430 ? 23.826 17.606 33.603 1.00 45.37 407 LEU A CA 1
ATOM 3285 C C . LEU A 1 430 ? 24.273 19.018 33.963 1.00 50.44 407 LEU A C 1
ATOM 3286 O O . LEU A 1 430 ? 23.437 19.887 34.236 1.00 54.19 407 LEU A O 1
ATOM 3291 N N . GLU A 1 431 ? 25.584 19.272 33.967 1.00 40.35 408 GLU A N 1
ATOM 3292 C CA . GLU A 1 431 ? 26.066 20.633 34.187 1.00 44.55 408 GLU A CA 1
ATOM 3293 C C . GLU A 1 431 ? 25.621 21.559 33.061 1.00 43.82 408 GLU A C 1
ATOM 3294 O O . GLU A 1 431 ? 25.173 22.689 33.309 1.00 55.46 408 GLU A O 1
ATOM 3300 N N . ARG A 1 432 ? 25.738 21.096 31.813 1.00 37.45 409 ARG A N 1
ATOM 3301 C CA . ARG A 1 432 ? 25.243 21.885 30.687 1.00 45.72 409 ARG A CA 1
ATOM 3302 C C . ARG A 1 432 ? 23.740 22.118 30.799 1.00 38.52 409 ARG A C 1
ATOM 3303 O O . ARG A 1 432 ? 23.244 23.208 30.485 1.00 41.63 409 ARG A O 1
ATOM 3311 N N . ALA A 1 433 ? 23.001 21.107 31.260 1.00 45.45 410 ALA A N 1
ATOM 3312 C CA . ALA A 1 433 ? 21.560 21.246 31.425 1.00 44.75 410 ALA A CA 1
ATOM 3313 C C . ALA A 1 433 ? 21.223 22.262 32.507 1.00 47.85 410 ALA A C 1
ATOM 3314 O O . ALA A 1 433 ? 20.249 23.005 32.378 1.00 51.07 410 ALA A O 1
ATOM 3316 N N . GLU A 1 434 ? 22.006 22.299 33.586 1.00 48.47 411 GLU A N 1
ATOM 3317 C CA . GLU A 1 434 ? 21.815 23.325 34.607 1.00 53.13 411 GLU A CA 1
ATOM 3318 C C . GLU A 1 434 ? 22.050 24.714 34.024 1.00 55.79 411 GLU A C 1
ATOM 3319 O O . GLU A 1 434 ? 21.244 25.637 34.224 1.00 58.64 411 GLU A O 1
ATOM 3325 N N . LYS A 1 435 ? 23.161 24.874 33.297 1.00 45.01 412 LYS A N 1
ATOM 3326 C CA . LYS A 1 435 ? 23.443 26.135 32.615 1.00 34.80 412 LYS A CA 1
ATOM 3327 C C . LYS A 1 435 ? 22.273 26.570 31.741 1.00 41.28 412 LYS A C 1
ATOM 3328 O O . LYS A 1 435 ? 21.895 27.748 31.732 1.00 37.60 412 LYS A O 1
ATOM 3334 N N . ILE A 1 436 ? 21.687 25.629 30.999 1.00 50.57 413 ILE A N 1
ATOM 3335 C CA . ILE A 1 436 ? 20.626 25.973 30.055 1.00 43.23 413 ILE A CA 1
ATOM 3336 C C . ILE A 1 436 ? 19.321 26.271 30.788 1.00 44.04 413 ILE A C 1
ATOM 3337 O O . ILE A 1 436 ? 18.610 27.229 30.457 1.00 38.85 413 ILE A O 1
ATOM 3342 N N . LEU A 1 437 ? 18.982 25.456 31.790 1.00 53.23 414 LEU A N 1
ATOM 3343 C CA . LEU A 1 437 ? 17.750 25.645 32.542 1.00 54.55 414 LEU A CA 1
ATOM 3344 C C . LEU A 1 437 ? 17.763 26.934 33.345 1.00 49.90 414 LEU A C 1
ATOM 3345 O O . LEU A 1 437 ? 16.690 27.439 33.692 1.00 58.18 414 LEU A O 1
ATOM 3350 N N . ASN A 1 438 ? 18.947 27.472 33.657 1.00 48.92 415 ASN A N 1
ATOM 3351 C CA . ASN A 1 438 ? 18.999 28.811 34.237 1.00 41.77 415 ASN A CA 1
ATOM 3352 C C . ASN A 1 438 ? 18.265 29.829 33.370 1.00 38.10 415 ASN A C 1
ATOM 3353 O O . ASN A 1 438 ? 17.690 30.791 33.892 1.00 48.45 415 ASN A O 1
ATOM 3358 N N . ILE A 1 439 ? 18.265 29.629 32.056 1.00 49.88 416 ILE A N 1
ATOM 3359 C CA . ILE A 1 439 ? 17.608 30.536 31.125 1.00 47.53 416 ILE A CA 1
ATOM 3360 C C . ILE A 1 439 ? 16.227 30.031 30.724 1.00 44.27 416 ILE A C 1
ATOM 3361 O O . ILE A 1 439 ? 15.276 30.811 30.658 1.00 54.98 416 ILE A O 1
ATOM 3366 N N . LEU A 1 440 ? 16.095 28.729 30.462 1.00 60.16 417 LEU A N 1
ATOM 3367 C CA . LEU A 1 440 ? 14.830 28.197 29.966 1.00 49.32 417 LEU A CA 1
ATOM 3368 C C . LEU A 1 440 ? 13.742 28.123 31.030 1.00 61.22 417 LEU A C 1
ATOM 3369 O O . LEU A 1 440 ? 12.603 27.781 30.697 1.00 57.70 417 LEU A O 1
ATOM 3374 N N . ILE A 1 441 ? 14.057 28.432 32.288 1.00 69.57 418 ILE A N 1
ATOM 3375 C CA . ILE A 1 441 ? 13.050 28.415 33.344 1.00 54.28 418 ILE A CA 1
ATOM 3376 C C . ILE A 1 441 ? 12.410 29.784 33.554 1.00 58.22 418 ILE A C 1
ATOM 3377 O O . ILE A 1 441 ? 11.300 29.861 34.106 1.00 63.03 418 ILE A O 1
ATOM 3382 N N . LEU A 1 442 ? 13.053 30.857 33.090 1.00 54.83 419 LEU A N 1
ATOM 3383 C CA . LEU A 1 442 ? 12.445 32.181 33.108 1.00 51.28 419 LEU A CA 1
ATOM 3384 C C . LEU A 1 442 ? 11.029 32.128 32.548 1.00 70.02 419 LEU A C 1
ATOM 3385 O O . LEU A 1 442 ? 10.727 31.360 31.630 1.00 68.43 419 LEU A O 1
ATOM 3390 N N . ASP A 1 443 ? 10.150 32.953 33.121 1.00 72.29 420 ASP A N 1
ATOM 3391 C CA . ASP A 1 443 ? 8.741 32.902 32.748 1.00 70.75 420 ASP A CA 1
ATOM 3392 C C . ASP A 1 443 ? 8.526 33.287 31.290 1.00 63.07 420 ASP A C 1
ATOM 3393 O O . ASP A 1 443 ? 7.620 32.755 30.638 1.00 59.55 420 ASP A O 1
ATOM 3398 N N . GLU A 1 444 ? 9.346 34.194 30.759 1.00 52.16 421 GLU A N 1
ATOM 3399 C CA . GLU A 1 444 ? 9.166 34.683 29.398 1.00 48.31 421 GLU A CA 1
ATOM 3400 C C . GLU A 1 444 ? 9.666 33.709 28.338 1.00 57.44 421 GLU A C 1
ATOM 3401 O O . GLU A 1 444 ? 9.460 33.960 27.145 1.00 52.75 421 GLU A O 1
ATOM 3407 N N . TYR A 1 445 ? 10.310 32.608 28.731 1.00 50.42 422 TYR A N 1
ATOM 3408 C CA . TYR A 1 445 ? 10.860 31.666 27.768 1.00 60.70 422 TYR A CA 1
ATOM 3409 C C . TYR A 1 445 ? 10.553 30.214 28.101 1.00 53.26 422 TYR A C 1
ATOM 3410 O O . TYR A 1 445 ? 10.865 29.330 27.292 1.00 58.42 422 TYR A O 1
ATOM 3419 N N . TYR A 1 446 ? 9.917 29.950 29.246 1.00 55.95 423 TYR A N 1
ATOM 3420 C CA . TYR A 1 446 ? 9.484 28.598 29.584 1.00 63.68 423 TYR A CA 1
ATOM 3421 C C . TYR A 1 446 ? 8.728 27.936 28.440 1.00 55.75 423 TYR A C 1
ATOM 3422 O O . TYR A 1 446 ? 8.740 26.704 28.322 1.00 58.42 423 TYR A O 1
ATOM 3431 N N . TYR A 1 447 ? 8.081 28.737 27.581 1.00 47.07 424 TYR A N 1
ATOM 3432 C CA . TYR A 1 447 ? 7.308 28.178 26.476 1.00 55.68 424 TYR A CA 1
ATOM 3433 C C . TYR A 1 447 ? 8.131 27.188 25.667 1.00 65.74 424 TYR A C 1
ATOM 3434 O O . TYR A 1 447 ? 7.614 26.144 25.249 1.00 64.16 424 TYR A O 1
ATOM 3443 N N . VAL A 1 448 ? 9.426 27.473 25.476 1.00 58.46 425 VAL A N 1
ATOM 3444 C CA . VAL A 1 448 ? 10.305 26.517 24.800 1.00 48.66 425 VAL A CA 1
ATOM 3445 C C . VAL A 1 448 ? 10.132 25.135 25.416 1.00 46.86 425 VAL A C 1
ATOM 3446 O O . VAL A 1 448 ? 9.627 24.204 24.773 1.00 67.23 425 VAL A O 1
ATOM 3450 N N . LEU A 1 449 ? 10.507 25.003 26.693 1.00 49.40 426 LEU A N 1
ATOM 3451 C CA . LEU A 1 449 ? 10.315 23.739 27.394 1.00 60.25 426 LEU A CA 1
ATOM 3452 C C . LEU A 1 449 ? 8.886 23.244 27.239 1.00 63.10 426 LEU A C 1
ATOM 3453 O O . LEU A 1 449 ? 8.660 22.070 26.914 1.00 57.13 426 LEU A O 1
ATOM 3458 N N . SER A 1 450 ? 7.911 24.143 27.419 1.00 73.82 427 SER A N 1
ATOM 3459 C CA . SER A 1 450 ? 6.508 23.780 27.254 1.00 68.64 427 SER A CA 1
ATOM 3460 C C . SER A 1 450 ? 6.306 23.015 25.956 1.00 71.21 427 SER A C 1
ATOM 3461 O O . SER A 1 450 ? 5.858 21.861 25.962 1.00 72.10 427 SER A O 1
ATOM 3464 N N . SER A 1 451 ? 6.706 23.630 24.836 1.00 67.55 428 SER A N 1
ATOM 3465 C CA . SER A 1 451 ? 6.541 22.993 23.535 1.00 73.62 428 SER A CA 1
ATOM 3466 C C . SER A 1 451 ? 7.096 21.576 23.556 1.00 66.36 428 SER A C 1
ATOM 3467 O O . SER A 1 451 ? 6.398 20.616 23.209 1.00 78.32 428 SER A O 1
ATOM 3470 N N . TYR A 1 452 ? 8.336 21.421 24.024 1.00 58.69 429 TYR A N 1
ATOM 3471 C CA . TYR A 1 452 ? 8.940 20.096 24.075 1.00 63.94 429 TYR A CA 1
ATOM 3472 C C . TYR A 1 452 ? 8.081 19.150 24.900 1.00 61.09 429 TYR A C 1
ATOM 3473 O O . TYR A 1 452 ? 7.675 18.086 24.419 1.00 68.11 429 TYR A O 1
ATOM 3482 N N . LEU A 1 453 ? 7.736 19.556 26.127 1.00 77.39 430 LEU A N 1
ATOM 3483 C CA . LEU A 1 453 ? 6.942 18.681 26.981 1.00 83.03 430 LEU A CA 1
ATOM 3484 C C . LEU A 1 453 ? 5.570 18.420 26.378 1.00 72.60 430 LEU A C 1
ATOM 3485 O O . LEU A 1 453 ? 4.959 17.381 26.649 1.00 72.74 430 LEU A O 1
ATOM 3490 N N . GLU A 1 454 ? 5.078 19.334 25.538 1.00 70.33 431 GLU A N 1
ATOM 3491 C CA . GLU A 1 454 ? 3.814 19.078 24.860 1.00 69.91 431 GLU A CA 1
ATOM 3492 C C . GLU A 1 454 ? 3.990 18.050 23.752 1.00 77.04 431 GLU A C 1
ATOM 3493 O O . GLU A 1 454 ? 3.151 17.156 23.587 1.00 79.90 431 GLU A O 1
ATOM 3496 N N . GLU A 1 455 ? 5.087 18.143 23.002 1.00 79.62 432 GLU A N 1
ATOM 3497 C CA . GLU A 1 455 ? 5.270 17.321 21.815 1.00 72.83 432 GLU A CA 1
ATOM 3498 C C . GLU A 1 455 ? 6.010 16.020 22.085 1.00 71.23 432 GLU A C 1
ATOM 3499 O O . GLU A 1 455 ? 6.229 15.251 21.144 1.00 91.76 432 GLU A O 1
ATOM 3505 N N . TYR A 1 456 ? 6.418 15.754 23.329 1.00 70.17 433 TYR A N 1
ATOM 3506 C CA . TYR A 1 456 ? 7.167 14.533 23.602 1.00 72.54 433 TYR A CA 1
ATOM 3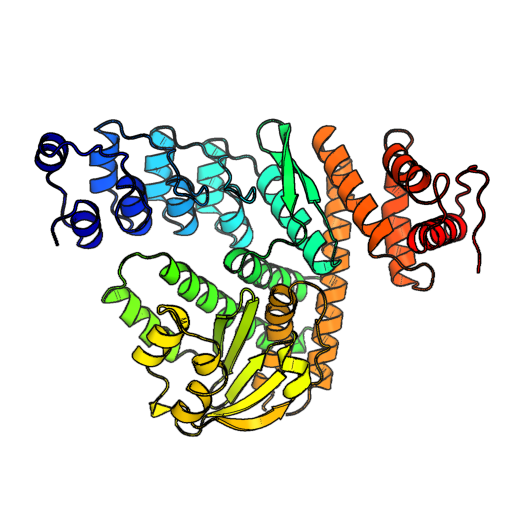507 C C . TYR A 1 456 ? 6.929 13.988 25.010 1.00 73.57 433 TYR A C 1
ATOM 3508 O O . TYR A 1 456 ? 7.712 13.153 25.478 1.00 81.86 433 TYR A O 1
ATOM 3517 N N . CYS A 1 457 ? 5.870 14.422 25.694 1.00 88.03 434 CYS A N 1
ATOM 3518 C CA . CYS A 1 457 ? 5.570 13.902 27.024 1.00 91.14 434 CYS A CA 1
ATOM 3519 C C . CYS A 1 457 ? 4.072 13.716 27.225 1.00 88.63 434 CYS A C 1
ATOM 3520 O O . CYS A 1 457 ? 3.639 12.696 27.772 1.00 91.22 434 CYS A O 1
ATOM 3523 N N . ILE A 1 458 ? 3.270 14.687 26.789 1.00 93.00 435 ILE A N 1
ATOM 3524 C CA . ILE A 1 458 ? 1.824 14.563 26.937 1.00 85.46 435 ILE A CA 1
ATOM 3525 C C . ILE A 1 458 ? 1.229 13.784 25.773 1.00 88.60 435 ILE A C 1
ATOM 3526 O O . ILE A 1 458 ? 0.446 12.848 25.970 1.00 108.88 435 ILE A O 1
ATOM 3531 N N . LYS A 1 459 ? 1.584 14.162 24.541 1.00 94.68 436 LYS A N 1
ATOM 3532 C CA . LYS A 1 459 ? 1.005 13.515 23.366 1.00 83.61 436 LYS A CA 1
ATOM 3533 C C . LYS A 1 459 ? 1.424 12.048 23.301 1.00 95.81 436 LYS A C 1
ATOM 3534 O O . LYS A 1 459 ? 0.582 11.159 23.124 1.00 109.84 436 LYS A O 1
ATOM 3540 N N . ARG A 1 460 ? 2.716 11.778 23.495 1.00 94.92 437 ARG A N 1
ATOM 3541 C CA . ARG A 1 460 ? 3.233 10.432 23.693 1.00 87.45 437 ARG A CA 1
ATOM 3542 C C . ARG A 1 460 ? 4.569 10.549 24.411 1.00 81.99 437 ARG A C 1
ATOM 3543 O O . ARG A 1 460 ? 5.272 11.555 24.281 1.00 94.28 437 ARG A O 1
ATOM 3551 N N . LEU A 1 461 ? 4.916 9.514 25.169 1.00 78.33 438 LEU A N 1
ATOM 3552 C CA . LEU A 1 461 ? 6.147 9.520 25.955 1.00 88.21 438 LEU A CA 1
ATOM 3553 C C . LEU A 1 461 ? 7.263 8.910 25.114 1.00 94.43 438 LEU A C 1
ATOM 3554 O O . LEU A 1 461 ? 7.424 7.688 25.063 1.00 81.88 438 LEU A O 1
ATOM 3559 N N . THR A 1 462 ? 8.039 9.765 24.454 1.00 93.13 439 THR A N 1
ATOM 3560 C CA . THR A 1 462 ? 9.169 9.294 23.673 1.00 75.10 439 THR A CA 1
ATOM 3561 C C . THR A 1 462 ? 10.362 9.014 24.585 1.00 84.62 439 THR A C 1
ATOM 3562 O O . THR A 1 462 ? 10.347 9.300 25.785 1.00 84.01 439 THR A O 1
ATOM 3566 N N . ARG A 1 463 ? 11.408 8.433 23.995 1.00 76.80 440 ARG A N 1
ATOM 3567 C CA . ARG A 1 463 ? 12.633 8.177 24.744 1.00 78.99 440 ARG A CA 1
ATOM 3568 C C . ARG A 1 463 ? 13.265 9.483 25.210 1.00 85.43 440 ARG A C 1
ATOM 3569 O O . ARG A 1 463 ? 13.639 9.629 26.381 1.00 81.25 440 ARG A O 1
ATOM 3577 N N . LYS A 1 464 ? 13.372 10.456 24.304 1.00 64.50 441 LYS A N 1
ATOM 3578 C CA . LYS A 1 464 ? 14.011 11.718 24.651 1.00 74.48 441 LYS A CA 1
ATOM 3579 C C . LYS A 1 464 ? 13.125 12.572 25.549 1.00 64.39 441 LYS A C 1
ATOM 3580 O O . LYS A 1 464 ? 13.641 13.330 26.374 1.00 70.72 441 LYS A O 1
ATOM 3586 N N . GLY A 1 465 ? 11.802 12.457 25.424 1.00 72.64 442 GLY A N 1
ATOM 3587 C CA . GLY A 1 465 ? 10.929 13.117 26.383 1.00 64.86 442 GLY A CA 1
ATOM 3588 C C . GLY A 1 465 ? 11.083 12.552 27.783 1.00 71.57 442 GLY A C 1
ATOM 3589 O O . GLY A 1 465 ? 11.071 13.294 28.772 1.00 64.73 442 GLY A O 1
ATOM 3590 N N . ASN A 1 466 ? 11.235 11.230 27.886 1.00 70.24 443 ASN A N 1
ATOM 3591 C CA . ASN A 1 466 ? 11.524 10.603 29.171 1.00 75.80 443 ASN A CA 1
ATOM 3592 C C . ASN A 1 466 ? 12.854 11.097 29.731 1.00 75.69 443 ASN A C 1
ATOM 3593 O O . ASN A 1 466 ? 12.966 11.406 30.926 1.00 69.86 443 ASN A O 1
ATOM 3598 N N . ASN A 1 467 ? 13.877 11.176 28.875 1.00 71.68 444 ASN A N 1
ATOM 3599 C CA . ASN A 1 467 ? 15.170 11.693 29.314 1.00 59.02 444 ASN A CA 1
ATOM 3600 C C . ASN A 1 467 ? 15.056 13.141 29.777 1.00 63.26 444 ASN A C 1
ATOM 3601 O O . ASN A 1 467 ? 15.707 13.544 30.748 1.00 62.26 444 ASN A O 1
ATOM 3606 N N . LEU A 1 468 ? 14.224 13.935 29.099 1.00 54.20 445 LEU A N 1
ATOM 3607 C CA . LEU A 1 468 ? 14.026 15.327 29.493 1.00 62.85 445 LEU A CA 1
ATOM 3608 C C . LEU A 1 468 ? 13.335 15.426 30.846 1.00 77.27 445 LEU A C 1
ATOM 3609 O O . LEU A 1 468 ? 13.703 16.265 31.676 1.00 69.42 445 LEU A O 1
ATOM 3614 N N . LEU A 1 469 ? 12.321 14.590 31.082 1.00 78.20 446 LEU A N 1
ATOM 3615 C CA . LEU A 1 469 ? 11.674 14.563 32.391 1.00 82.82 446 LEU A CA 1
ATOM 3616 C C . LEU A 1 469 ? 12.670 14.190 33.483 1.00 67.68 446 LEU A C 1
ATOM 3617 O O . LEU A 1 469 ? 12.707 14.814 34.554 1.00 62.78 446 LEU A O 1
ATOM 3622 N N . LYS A 1 470 ? 13.491 13.169 33.224 1.00 70.16 447 LYS A N 1
ATOM 3623 C CA . LYS A 1 470 ? 14.519 12.784 34.185 1.00 65.54 447 LYS A CA 1
ATOM 3624 C C . LYS A 1 470 ? 15.464 13.945 34.470 1.00 77.17 447 LYS A C 1
ATOM 3625 O O . LYS A 1 470 ? 15.749 14.256 35.632 1.00 83.06 447 LYS A O 1
ATOM 3631 N N . ILE A 1 471 ? 15.949 14.608 33.415 1.00 79.95 448 ILE A N 1
ATOM 3632 C CA . ILE A 1 471 ? 16.865 15.735 33.581 1.00 79.08 448 ILE A CA 1
ATOM 3633 C C . ILE A 1 471 ? 16.220 16.828 34.422 1.00 66.18 448 ILE A C 1
ATOM 3634 O O . ILE A 1 471 ? 16.839 17.379 35.340 1.00 65.16 448 ILE A O 1
ATOM 3639 N N . LEU A 1 472 ? 14.962 17.160 34.116 1.00 59.57 449 LEU A N 1
ATOM 3640 C CA . LEU A 1 472 ? 14.261 18.188 34.877 1.00 66.58 449 LEU A CA 1
ATOM 3641 C C . LEU A 1 472 ? 14.156 17.810 36.348 1.00 69.90 449 LEU A C 1
ATOM 3642 O O . LEU A 1 472 ? 14.276 18.670 37.227 1.00 70.14 449 LEU A O 1
ATOM 3647 N N . ASP A 1 473 ? 13.942 16.525 36.637 1.00 64.86 450 ASP A N 1
ATOM 3648 C CA . ASP A 1 473 ? 13.833 16.118 38.035 1.00 78.51 450 ASP A CA 1
ATOM 3649 C C . ASP A 1 473 ? 15.185 16.160 38.741 1.00 74.24 450 ASP A C 1
ATOM 3650 O O . ASP A 1 473 ? 15.264 16.544 39.913 1.00 81.14 450 ASP A O 1
ATOM 3655 N N . ASP A 1 474 ? 16.262 15.770 38.051 1.00 78.31 451 ASP A N 1
ATOM 3656 C CA . ASP A 1 474 ? 17.585 15.823 38.668 1.00 66.39 451 ASP A CA 1
ATOM 3657 C C . ASP A 1 474 ? 18.072 17.245 38.906 1.00 66.33 451 ASP A C 1
ATOM 3658 O O . ASP A 1 474 ? 19.055 17.430 39.631 1.00 61.31 451 ASP A O 1
ATOM 3663 N N . CYS A 1 475 ? 17.420 18.246 38.318 1.00 66.28 452 CYS A N 1
ATOM 3664 C CA . CYS A 1 475 ? 17.743 19.643 38.564 1.00 70.45 452 CYS A CA 1
ATOM 3665 C C . CYS A 1 475 ? 16.738 20.316 39.491 1.00 76.12 452 CYS A C 1
ATOM 3666 O O . CYS A 1 475 ? 16.747 21.545 39.611 1.00 74.58 452 CYS A O 1
ATOM 3669 N N . GLY A 1 476 ? 15.876 19.538 40.145 1.00 74.46 453 GLY A N 1
ATOM 3670 C CA . GLY A 1 476 ? 14.909 20.076 41.082 1.00 84.82 453 GLY A CA 1
ATOM 3671 C C . GLY A 1 476 ? 13.794 20.858 40.423 1.00 76.48 453 GLY A C 1
ATOM 3672 O O . GLY A 1 476 ? 13.476 21.975 40.846 1.00 89.63 453 GLY A O 1
ATOM 3673 N N . ILE A 1 477 ? 13.180 20.277 39.393 1.00 79.29 454 ILE A N 1
ATOM 3674 C CA . ILE A 1 477 ? 12.172 20.964 38.594 1.00 82.62 454 ILE A CA 1
ATOM 3675 C C . ILE A 1 477 ? 11.022 20.002 38.341 1.00 83.06 454 ILE A C 1
ATOM 3676 O O . ILE A 1 477 ? 11.212 18.953 37.715 1.00 84.03 454 ILE A O 1
ATOM 3681 N N . ASN A 1 478 ? 9.829 20.361 38.814 1.00 91.24 455 ASN A N 1
ATOM 3682 C CA . ASN A 1 478 ? 8.634 19.575 38.554 1.00 94.16 455 ASN A CA 1
ATOM 3683 C C . ASN A 1 478 ? 7.805 20.284 37.496 1.00 88.69 455 ASN A C 1
ATOM 3684 O O . ASN A 1 478 ? 7.264 21.366 37.772 1.00 81.46 455 ASN A O 1
ATOM 3689 N N . PRO A 1 479 ? 7.677 19.734 36.285 1.00 88.30 456 PRO A N 1
ATOM 3690 C CA . PRO A 1 479 ? 6.904 20.422 35.240 1.00 81.27 456 PRO A CA 1
ATOM 3691 C C . PRO A 1 479 ? 5.408 20.462 35.505 1.00 93.67 456 PRO A C 1
ATOM 3692 O O . PRO A 1 479 ? 4.709 21.237 34.838 1.00 101.34 456 PRO A O 1
ATOM 3696 N N . ASN A 1 480 ? 4.904 19.665 36.447 1.00 105.51 457 ASN A N 1
ATOM 3697 C CA . ASN A 1 480 ? 3.478 19.592 36.761 1.00 109.53 457 ASN A CA 1
ATOM 3698 C C . ASN A 1 480 ? 2.664 19.297 35.502 1.00 104.39 457 ASN A C 1
ATOM 3699 O O . ASN A 1 480 ? 1.816 20.079 35.069 1.00 94.48 457 ASN A O 1
ATOM 3704 N N . ILE A 1 481 ? 2.946 18.137 34.914 1.00 96.40 458 ILE A N 1
ATOM 3705 C CA . ILE A 1 481 ? 2.380 17.765 33.623 1.00 99.03 458 ILE A CA 1
ATOM 3706 C C . ILE A 1 481 ? 1.576 16.474 33.673 1.00 95.77 458 ILE A C 1
ATOM 3707 O O . ILE A 1 481 ? 0.846 16.183 32.713 1.00 83.31 458 ILE A O 1
ATOM 3712 N N . GLY A 1 482 ? 1.671 15.696 34.751 1.00 95.07 459 GLY A N 1
ATOM 3713 C CA . GLY A 1 482 ? 0.943 14.453 34.868 1.00 94.74 459 GLY A CA 1
ATOM 3714 C C . GLY A 1 482 ? 1.700 13.220 34.424 1.00 111.23 459 GLY A C 1
ATOM 3715 O O . GLY A 1 482 ? 1.246 12.102 34.699 1.00 117.61 459 GLY A O 1
ATOM 3716 N N . VAL A 1 483 ? 2.834 13.382 33.749 1.00 108.53 460 VAL A N 1
ATOM 3717 C CA . VAL A 1 483 ? 3.649 12.268 33.281 1.00 106.29 460 VAL A CA 1
ATOM 3718 C C . VAL A 1 483 ? 4.874 12.156 34.176 1.00 104.88 460 VAL A C 1
ATOM 3719 O O . VAL A 1 483 ? 5.419 13.168 34.632 1.00 90.49 460 VAL A O 1
ATOM 3723 N N . ASN A 1 484 ? 5.305 10.921 34.429 1.00 91.61 461 ASN A N 1
ATOM 3724 C CA . ASN A 1 484 ? 6.425 10.643 35.310 1.00 99.82 461 ASN A CA 1
ATOM 3725 C C . ASN A 1 484 ? 7.498 9.848 34.574 1.00 100.81 461 ASN A C 1
ATOM 3726 O O . ASN A 1 484 ? 7.198 9.146 33.603 1.00 103.22 461 ASN A O 1
ATOM 3731 N N . PRO A 1 485 ? 8.755 9.948 35.001 1.00 99.81 462 PRO A N 1
ATOM 3732 C CA . PRO A 1 485 ? 9.820 9.180 34.348 1.00 105.80 462 PRO A CA 1
ATOM 3733 C C . PRO A 1 485 ? 9.637 7.681 34.538 1.00 98.77 462 PRO A C 1
ATOM 3734 O O . PRO A 1 485 ? 8.950 7.215 35.450 1.00 107.28 462 PRO A O 1
ATOM 3738 N N . VAL A 1 486 ? 10.271 6.922 33.646 1.00 93.50 463 VAL A N 1
ATOM 3739 C CA . VAL A 1 486 ? 10.216 5.459 33.659 1.00 87.50 463 VAL A CA 1
ATOM 3740 C C . VAL A 1 486 ? 11.659 4.967 33.609 1.00 101.89 463 VAL A C 1
ATOM 3741 O O . VAL A 1 486 ? 12.233 4.780 32.530 1.00 106.29 463 VAL A O 1
ATOM 3745 N N . ALA A 1 487 ? 12.258 4.754 34.777 1.00 104.42 464 ALA A N 1
ATOM 3746 C CA . ALA A 1 487 ? 13.637 4.287 34.856 1.00 101.81 464 ALA A CA 1
ATOM 3747 C C . ALA A 1 487 ? 13.738 2.811 34.483 1.00 97.55 464 ALA A C 1
ATOM 3748 O O . ALA A 1 487 ? 13.903 2.466 33.312 1.00 94.46 464 ALA A O 1
#

Sequence (460 aa):
NASIANDIISHRMPDFDAYLRAGESLDDIDEYGFTPLIECAITRQQIIKIAEQLIARRKVDINKPDVTGRTPLHWAVDNNDLDMTKLLLTYGADPNAYTRNGLCVLVYPVLRGQDAIKQLLYHHGAKLDFALDFINAKLIGHRFELQGDVDIVNAKGEFIELDYEGFILEFTVAVVVKDSLRRFISSYSTRHLRDYFPYIHNIMDAFTDAAELLQYQHHPRLGEQHFKRIAALLKAPMLILPAASRGHALCFVRYHQWWAKIDRGENSLQEGSVNIYRITRPEALTINFIHDFLYKKQNRRYYHQMINQQLGLLPFAQMPISSQISGNCSWANVQAVVPVAYSMQELFKPDVALSLYDEWVEWDKDRALDECIQRFYLASPERKASIAAILGGILFQACDHANKRHLERAEKILNILILDEYYYVLSSYLEEYCIKRLTRKGNNLLKILDDCGINPNIGVNPVA

B-factor: mean 42.11, std 18.68, range [12.85, 120.39]

Foldseek 3Di:
DDDLLVCLLVVHQDPVVVCVVVVDDQQDQDPLQFGSLLSCLQVVPQVSNVVSVVVPHDQQDGGPFQQGSLLSNVLVVPQSSNLVSLVSPHDQQGATPQQAGSCQLCVLVVSVVVVVVSVVSPYDVVSNVVLLLLLLLLLLLVFADWFWAQGSVRDTDIHGSQDDDPLSLLSNLLSLLVVQQVDPVCVVVVVLNVLSVLVSVQSVVQSVLQSCLSNPDDDDVNLVSVQVVLPRQKHKAWAAEPNATWIWMHGPQKIKTADQEPCCVVVNGMWMFGQPACVLVHSVVSCCGRRDDDYPCCVPPVVCVSRVTHTDDGAHDHHDHPGHCRSVNVLLCQLVSSCVVVPHDSPVSVVVSVVSSVVSNVVSLVVLLVVLVVDDPSNVLRSLLSLLSSLQRRAALVDVVSLVSNLSNCVSCVPPVRVVSVVVVCVVDPQVHPDPSNLRSQSSCVVNPHDPPDPGHHDD